Protein AF-0000000066309153 (afdb_homodimer)

GO terms:
  GO:0050152 omega-amidase activity (F, EXP)

Structure (mmCIF, N/CA/C/O backbone):
data_AF-0000000066309153-model_v1
#
loop_
_entity.id
_entity.type
_entity.pdbx_description
1 polymer 'Omega-amidase YafV'
#
loop_
_atom_site.group_PDB
_atom_site.id
_atom_site.type_symbol
_atom_site.label_atom_id
_atom_site.label_alt_id
_atom_site.label_comp_id
_atom_site.label_asym_id
_atom_site.label_entity_id
_atom_site.label_seq_id
_atom_site.pdbx_PDB_ins_code
_atom_site.Cartn_x
_atom_site.Cartn_y
_atom_site.Cartn_z
_atom_site.occupancy
_atom_site.B_iso_or_equiv
_atom_site.auth_seq_id
_atom_site.auth_comp_id
_atom_site.auth_asym_id
_atom_site.auth_atom_id
_atom_site.pdbx_PDB_model_num
ATOM 1 N N . MET A 1 1 ? -22.25 -18.094 -9.227 1 61.56 1 MET A N 1
ATOM 2 C CA . MET A 1 1 ? -22.031 -18.609 -7.875 1 61.56 1 MET A CA 1
ATOM 3 C C . MET A 1 1 ? -21.125 -17.656 -7.086 1 61.56 1 MET A C 1
ATOM 5 O O . MET A 1 1 ? -20.062 -17.25 -7.562 1 61.56 1 MET A O 1
ATOM 9 N N . SER A 1 2 ? -21.672 -17.016 -5.898 1 86.75 2 SER A N 1
ATOM 10 C CA . SER A 1 2 ? -21.172 -15.867 -5.152 1 86.75 2 SER A CA 1
ATOM 11 C C . SER A 1 2 ? -19.969 -16.25 -4.281 1 86.75 2 SER A C 1
ATOM 13 O O . SER A 1 2 ? -19.141 -15.398 -3.959 1 86.75 2 SER A O 1
ATOM 15 N N . THR A 1 3 ? -19.766 -17.578 -4.129 1 97.5 3 THR A N 1
ATOM 16 C CA . THR A 1 3 ? -18.688 -18.031 -3.252 1 97.5 3 THR A CA 1
ATOM 17 C C . THR A 1 3 ? -17.578 -18.688 -4.059 1 97.5 3 THR A C 1
ATOM 19 O O . THR A 1 3 ? -17.844 -19.469 -4.973 1 97.5 3 THR A O 1
ATOM 22 N N . LEU A 1 4 ? -16.328 -18.391 -3.852 1 98.69 4 LEU A N 1
ATOM 23 C CA . LEU A 1 4 ? -15.156 -18.969 -4.488 1 98.69 4 LEU A CA 1
ATOM 24 C C . LEU A 1 4 ? -14.297 -19.703 -3.467 1 98.69 4 LEU A C 1
ATOM 26 O O . LEU A 1 4 ? -13.828 -19.109 -2.496 1 98.69 4 LEU A O 1
ATOM 30 N N . LYS A 1 5 ? -14.125 -21.016 -3.629 1 98.81 5 LYS A N 1
ATOM 31 C CA . LYS A 1 5 ? -13.25 -21.797 -2.76 1 98.81 5 LYS A CA 1
ATOM 32 C C . LYS A 1 5 ? -11.812 -21.797 -3.279 1 98.81 5 LYS A C 1
ATOM 34 O O . LYS A 1 5 ? -11.523 -22.391 -4.316 1 98.81 5 LYS A O 1
ATOM 39 N N . LEU A 1 6 ? -10.93 -21.172 -2.537 1 98.88 6 LEU A N 1
ATOM 40 C CA . LEU A 1 6 ? -9.555 -20.906 -2.955 1 98.88 6 LEU A CA 1
ATOM 41 C C . LEU A 1 6 ? -8.57 -21.734 -2.123 1 98.88 6 LEU A C 1
ATOM 43 O O . LEU A 1 6 ? -8.703 -21.812 -0.898 1 98.88 6 LEU A O 1
ATOM 47 N N . THR A 1 7 ? -7.633 -22.312 -2.775 1 98.94 7 THR A N 1
ATOM 48 C CA . THR A 1 7 ? -6.547 -23.031 -2.115 1 98.94 7 THR A CA 1
ATOM 49 C C . THR A 1 7 ? -5.191 -22.5 -2.564 1 98.94 7 THR A C 1
ATOM 51 O O . THR A 1 7 ? -4.945 -22.344 -3.764 1 98.94 7 THR A O 1
ATOM 54 N N . LEU A 1 8 ? -4.375 -22.141 -1.64 1 98.94 8 LEU A N 1
ATOM 55 C CA . LEU A 1 8 ? -2.971 -21.844 -1.898 1 98.94 8 LEU A CA 1
ATOM 56 C C . LEU A 1 8 ? -2.074 -22.984 -1.43 1 98.94 8 LEU A C 1
ATOM 58 O O . LEU A 1 8 ? -2.299 -23.562 -0.361 1 98.94 8 LEU A O 1
ATOM 62 N N . LEU A 1 9 ? -1.086 -23.328 -2.203 1 98.88 9 LEU A N 1
ATOM 63 C CA . LEU A 1 9 ? -0.124 -24.359 -1.814 1 98.88 9 LEU A CA 1
ATOM 64 C C . LEU A 1 9 ? 1.226 -23.734 -1.473 1 98.88 9 LEU A C 1
ATOM 66 O O . LEU A 1 9 ? 2.064 -23.531 -2.355 1 98.88 9 LEU A O 1
ATOM 70 N N . GLN A 1 10 ? 1.401 -23.422 -0.188 1 98.88 10 GLN A N 1
ATOM 71 C CA . GLN A 1 10 ? 2.715 -23.047 0.317 1 98.88 10 GLN A CA 1
ATOM 72 C C . GLN A 1 10 ? 3.641 -24.25 0.417 1 98.88 10 GLN A C 1
ATOM 74 O O . GLN A 1 10 ? 3.521 -25.062 1.343 1 98.88 10 GLN A O 1
ATOM 79 N N . GLN A 1 11 ? 4.621 -24.344 -0.487 1 98.81 11 GLN A N 1
ATOM 80 C CA . GLN A 1 11 ? 5.391 -25.578 -0.592 1 98.81 11 GLN A CA 1
ATOM 81 C C . GLN A 1 11 ? 6.852 -25.281 -0.93 1 98.81 11 GLN A C 1
ATOM 83 O O . GLN A 1 11 ? 7.164 -24.25 -1.52 1 98.81 11 GLN A O 1
ATOM 88 N N . PRO A 1 12 ? 7.73 -26.234 -0.544 1 98.69 12 PRO A N 1
ATOM 89 C CA . PRO A 1 12 ? 9.109 -26.094 -1.027 1 98.69 12 PRO A CA 1
ATOM 90 C C . PRO A 1 12 ? 9.25 -26.438 -2.508 1 98.69 12 PRO A C 1
ATOM 92 O O . PRO A 1 12 ? 8.367 -27.078 -3.086 1 98.69 12 PRO A O 1
ATOM 95 N N . LEU A 1 13 ? 10.266 -26 -3.098 1 98.56 13 LEU A N 1
ATOM 96 C CA . LEU A 1 13 ? 10.578 -26.312 -4.488 1 98.56 13 LEU A CA 1
ATOM 97 C C . LEU A 1 13 ? 11.953 -26.953 -4.613 1 98.56 13 LEU A C 1
ATOM 99 O O . LEU A 1 13 ? 12.898 -26.547 -3.93 1 98.56 13 LEU A O 1
ATOM 103 N N . VAL A 1 14 ? 12.008 -27.938 -5.438 1 97.69 14 VAL A N 1
ATOM 104 C CA . VAL A 1 14 ? 13.289 -28.547 -5.75 1 97.69 14 VAL A CA 1
ATOM 105 C C . VAL A 1 14 ? 14.008 -27.719 -6.816 1 97.69 14 VAL A C 1
ATOM 107 O O . VAL A 1 14 ? 13.453 -27.469 -7.891 1 97.69 14 VAL A O 1
ATOM 110 N N . TRP A 1 15 ? 15.219 -27.375 -6.52 1 97.25 15 TRP A N 1
ATOM 111 C CA . TRP A 1 15 ? 16 -26.438 -7.312 1 97.25 15 TRP A CA 1
ATOM 112 C C . TRP A 1 15 ? 16.266 -26.984 -8.711 1 97.25 15 TRP A C 1
ATOM 114 O O . TRP A 1 15 ? 16.891 -28.031 -8.867 1 97.25 15 TRP A O 1
ATOM 124 N N . LEU A 1 16 ? 15.711 -26.359 -9.727 1 97.31 16 LEU A N 1
ATOM 125 C CA . LEU A 1 16 ? 15.938 -26.594 -11.148 1 97.31 16 LEU A CA 1
ATOM 126 C C . LEU A 1 16 ? 15.648 -28.047 -11.516 1 97.31 16 LEU A C 1
ATOM 128 O O . LEU A 1 16 ? 16.406 -28.672 -12.273 1 97.31 16 LEU A O 1
ATOM 132 N N . ASP A 1 17 ? 14.617 -28.547 -10.922 1 97 17 ASP A N 1
ATOM 133 C CA . ASP A 1 17 ? 14.18 -29.922 -11.203 1 97 17 ASP A CA 1
ATOM 134 C C . ASP A 1 17 ? 12.672 -29.984 -11.43 1 97 17 ASP A C 1
ATOM 136 O O . ASP A 1 17 ? 11.914 -30.281 -10.508 1 97 17 ASP A O 1
ATOM 140 N N . ALA A 1 18 ? 12.297 -29.797 -12.695 1 97.62 18 ALA A N 1
ATOM 141 C CA . ALA A 1 18 ? 10.891 -29.703 -13.062 1 97.62 18 ALA A CA 1
ATOM 142 C C . ALA A 1 18 ? 10.133 -30.984 -12.719 1 97.62 18 ALA A C 1
ATOM 144 O O . ALA A 1 18 ? 9.039 -30.938 -12.156 1 97.62 18 ALA A O 1
ATOM 145 N N . GLN A 1 19 ? 10.734 -32.062 -13.008 1 97.25 19 GLN A N 1
ATOM 146 C CA . GLN A 1 19 ? 10.055 -33.344 -12.805 1 97.25 19 GLN A CA 1
ATOM 147 C C . GLN A 1 19 ? 9.828 -33.625 -11.32 1 97.25 19 GLN A C 1
ATOM 149 O O . GLN A 1 19 ? 8.758 -34.094 -10.922 1 97.25 19 GLN A O 1
ATOM 154 N N . ALA A 1 20 ? 10.852 -33.312 -10.516 1 98.19 20 ALA A N 1
ATOM 155 C CA . ALA A 1 20 ? 10.703 -33.5 -9.07 1 98.19 20 ALA A CA 1
ATOM 156 C C . ALA A 1 20 ? 9.586 -32.594 -8.523 1 98.19 20 ALA A C 1
ATOM 158 O O . ALA A 1 20 ? 8.797 -33.031 -7.68 1 98.19 20 ALA A O 1
ATOM 159 N N . ASN A 1 21 ? 9.539 -31.391 -8.961 1 98.56 21 ASN A N 1
ATOM 160 C CA . ASN A 1 21 ? 8.5 -30.484 -8.5 1 98.56 21 ASN A CA 1
ATOM 161 C C . ASN A 1 21 ? 7.113 -30.938 -8.945 1 98.56 21 ASN A C 1
ATOM 163 O O . ASN A 1 21 ? 6.168 -30.922 -8.156 1 98.56 21 ASN A O 1
ATOM 167 N N . LEU A 1 22 ? 6.961 -31.344 -10.227 1 98.56 22 LEU A N 1
ATOM 168 C CA . LEU A 1 22 ? 5.664 -31.812 -10.711 1 98.56 22 LEU A CA 1
ATOM 169 C C . LEU A 1 22 ? 5.199 -33.031 -9.914 1 98.56 22 LEU A C 1
ATOM 171 O O . LEU A 1 22 ? 4.027 -33.125 -9.539 1 98.56 22 LEU A O 1
ATOM 175 N N . ARG A 1 23 ? 6.113 -33.938 -9.641 1 98.5 23 ARG A N 1
ATOM 176 C CA . ARG A 1 23 ? 5.766 -35.094 -8.852 1 98.5 23 ARG A CA 1
ATOM 177 C C . ARG A 1 23 ? 5.293 -34.688 -7.457 1 98.5 23 ARG A C 1
ATOM 179 O O . ARG A 1 23 ? 4.328 -35.281 -6.934 1 98.5 23 ARG A O 1
ATOM 186 N N . HIS A 1 24 ? 6.027 -33.781 -6.887 1 98.75 24 HIS A N 1
ATOM 187 C CA . HIS A 1 24 ? 5.648 -33.281 -5.566 1 98.75 24 HIS A CA 1
ATOM 188 C C . HIS A 1 24 ? 4.227 -32.75 -5.574 1 98.75 24 HIS A C 1
ATOM 190 O O . HIS A 1 24 ? 3.414 -33.094 -4.719 1 98.75 24 HIS A O 1
ATOM 196 N N . PHE A 1 25 ? 3.887 -31.891 -6.516 1 98.88 25 PHE A N 1
ATOM 197 C CA . PHE A 1 25 ? 2.561 -31.297 -6.57 1 98.88 25 PHE A CA 1
ATOM 198 C C . PHE A 1 25 ? 1.514 -32.312 -6.984 1 98.88 25 PHE A C 1
ATOM 200 O O . PHE A 1 25 ? 0.358 -32.25 -6.566 1 98.88 25 PHE A O 1
ATOM 207 N N . ASP A 1 26 ? 1.933 -33.375 -7.797 1 98.81 26 ASP A N 1
ATOM 208 C CA . ASP A 1 26 ? 1.022 -34.469 -8.086 1 98.81 26 ASP A CA 1
ATOM 209 C C . ASP A 1 26 ? 0.477 -35.094 -6.801 1 98.81 26 ASP A C 1
ATOM 211 O O . ASP A 1 26 ? -0.73 -35.312 -6.672 1 98.81 26 ASP A O 1
ATOM 215 N N . MET A 1 27 ? 1.374 -35.312 -5.965 1 98.44 27 MET A N 1
ATOM 216 C CA . MET A 1 27 ? 1.004 -35.969 -4.707 1 98.44 27 MET A CA 1
ATOM 217 C C . MET A 1 27 ? 0.043 -35.094 -3.908 1 98.44 27 MET A C 1
ATOM 219 O O . MET A 1 27 ? -0.923 -35.594 -3.33 1 98.44 27 MET A O 1
ATOM 223 N N . LEU A 1 28 ? 0.309 -33.844 -3.822 1 98.56 28 LEU A N 1
ATOM 224 C CA . LEU A 1 28 ? -0.521 -32.906 -3.055 1 98.56 28 LEU A CA 1
ATOM 225 C C . LEU A 1 28 ? -1.901 -32.781 -3.688 1 98.56 28 LEU A C 1
ATOM 227 O O . LEU A 1 28 ? -2.914 -32.75 -2.984 1 98.56 28 LEU A O 1
ATOM 231 N N . LEU A 1 29 ? -1.929 -32.656 -5.004 1 98.75 29 LEU A N 1
ATOM 232 C CA . LEU A 1 29 ? -3.156 -32.344 -5.73 1 98.75 29 LEU A CA 1
ATOM 233 C C . LEU A 1 29 ? -4.105 -33.531 -5.719 1 98.75 29 LEU A C 1
ATOM 235 O O . LEU A 1 29 ? -5.32 -33.375 -5.859 1 98.75 29 LEU A O 1
ATOM 239 N N . GLU A 1 30 ? -3.555 -34.688 -5.535 1 98.06 30 GLU A N 1
ATOM 240 C CA . GLU A 1 30 ? -4.355 -35.906 -5.52 1 98.06 30 GLU A CA 1
ATOM 241 C C . GLU A 1 30 ? -5.449 -35.844 -4.461 1 98.06 30 GLU A C 1
ATOM 243 O O . GLU A 1 30 ? -6.539 -36.406 -4.648 1 98.06 30 GLU A O 1
ATOM 248 N N . SER A 1 31 ? -5.188 -35.125 -3.422 1 96.88 31 SER A N 1
ATOM 249 C CA . SER A 1 31 ? -6.109 -35.125 -2.291 1 96.88 31 SER A CA 1
ATOM 250 C C . SER A 1 31 ? -7.004 -33.875 -2.303 1 96.88 31 SER A C 1
ATOM 252 O O . SER A 1 31 ? -7.902 -33.75 -1.471 1 96.88 31 SER A O 1
ATOM 254 N N . ILE A 1 32 ? -6.762 -32.969 -3.168 1 97.81 32 ILE A N 1
ATOM 255 C CA . ILE A 1 32 ? -7.523 -31.719 -3.178 1 97.81 32 ILE A CA 1
ATOM 256 C C . ILE A 1 32 ? -8.812 -31.906 -3.969 1 97.81 32 ILE A C 1
ATOM 258 O O . ILE A 1 32 ? -8.781 -32.344 -5.129 1 97.81 32 ILE A O 1
ATOM 262 N N . GLN A 1 33 ? -9.898 -31.672 -3.275 1 95.31 33 GLN A N 1
ATOM 263 C CA . GLN A 1 33 ? -11.219 -31.812 -3.895 1 95.31 33 GLN A CA 1
ATOM 264 C C . GLN A 1 33 ? -12.094 -30.609 -3.586 1 95.31 33 GLN A C 1
ATOM 266 O O . GLN A 1 33 ? -11.891 -29.922 -2.582 1 95.31 33 GLN A O 1
ATOM 271 N N . GLN A 1 34 ? -13 -30.344 -4.48 1 97.12 34 GLN A N 1
ATOM 272 C CA . GLN A 1 34 ? -14.062 -29.359 -4.273 1 97.12 34 GLN A CA 1
ATOM 273 C C . GLN A 1 34 ? -13.477 -27.969 -4.031 1 97.12 34 GLN A C 1
ATOM 275 O O . GLN A 1 34 ? -13.859 -27.281 -3.076 1 97.12 34 GLN A O 1
ATOM 280 N N . ARG A 1 35 ? -12.531 -27.594 -4.75 1 98.44 35 ARG A N 1
ATOM 281 C CA . ARG A 1 35 ? -11.969 -26.25 -4.773 1 98.44 35 ARG A CA 1
ATOM 282 C C . ARG A 1 35 ? -12.195 -25.578 -6.125 1 98.44 35 ARG A C 1
ATOM 284 O O . ARG A 1 35 ? -12.328 -26.266 -7.145 1 98.44 35 ARG A O 1
ATOM 291 N N . ASP A 1 36 ? -12.32 -24.281 -6.125 1 98.75 36 ASP A N 1
ATOM 292 C CA . ASP A 1 36 ? -12.57 -23.547 -7.367 1 98.75 36 ASP A CA 1
ATOM 293 C C . ASP A 1 36 ? -11.266 -23.047 -7.984 1 98.75 36 ASP A C 1
ATOM 295 O O . ASP A 1 36 ? -11.156 -22.938 -9.203 1 98.75 36 ASP A O 1
ATOM 299 N N . VAL A 1 37 ? -10.328 -22.656 -7.152 1 98.88 37 VAL A N 1
ATOM 300 C CA . VAL A 1 37 ? -9.039 -22.125 -7.586 1 98.88 37 VAL A CA 1
ATOM 301 C C . VAL A 1 37 ? -7.914 -22.75 -6.766 1 98.88 37 VAL A C 1
ATOM 303 O O . VAL A 1 37 ? -8.008 -22.844 -5.539 1 98.88 37 VAL A O 1
ATOM 306 N N . ILE A 1 38 ? -6.906 -23.234 -7.375 1 98.94 38 ILE A N 1
ATOM 307 C CA . ILE A 1 38 ? -5.715 -23.781 -6.738 1 98.94 38 ILE A CA 1
ATOM 308 C C . ILE A 1 38 ? -4.477 -23.047 -7.254 1 98.94 38 ILE A C 1
ATOM 310 O O . ILE A 1 38 ? -4.238 -23 -8.461 1 98.94 38 ILE A O 1
ATOM 314 N N . VAL A 1 39 ? -3.711 -22.516 -6.367 1 98.94 39 VAL A N 1
ATOM 315 C CA . VAL A 1 39 ? -2.6 -21.656 -6.742 1 98.94 39 VAL A CA 1
ATOM 316 C C . VAL A 1 39 ? -1.284 -22.266 -6.27 1 98.94 39 VAL A C 1
ATOM 318 O O . VAL A 1 39 ? -1.159 -22.656 -5.109 1 98.94 39 VAL A O 1
ATOM 321 N N . LEU A 1 40 ? -0.349 -22.391 -7.133 1 98.94 40 LEU A N 1
ATOM 322 C CA . LEU A 1 40 ? 1.017 -22.828 -6.867 1 98.94 40 LEU A CA 1
ATOM 323 C C . LEU A 1 40 ? 1.967 -21.641 -6.793 1 98.94 40 LEU A C 1
ATOM 325 O O . LEU A 1 40 ? 1.652 -20.562 -7.289 1 98.94 40 LEU A O 1
ATOM 329 N N . PRO A 1 41 ? 3.148 -21.797 -6.211 1 98.88 41 PRO A N 1
ATOM 330 C CA . PRO A 1 41 ? 4.078 -20.688 -6.039 1 98.88 41 PRO A CA 1
ATOM 331 C C . PRO A 1 41 ? 4.684 -20.219 -7.359 1 98.88 41 PRO A C 1
ATOM 333 O O . PRO A 1 41 ? 4.391 -20.781 -8.414 1 98.88 41 PRO A O 1
ATOM 336 N N . GLU A 1 42 ? 5.426 -19.125 -7.266 1 98.94 42 GLU A N 1
ATOM 337 C CA . GLU A 1 42 ? 6.227 -18.625 -8.375 1 98.94 42 GLU A CA 1
ATOM 338 C C . GLU A 1 42 ? 7.27 -19.641 -8.812 1 98.94 42 GLU A C 1
ATOM 340 O O . GLU A 1 42 ? 7.957 -20.234 -7.98 1 98.94 42 GLU A O 1
ATOM 345 N N . MET A 1 43 ? 7.41 -19.75 -10.195 1 98.69 43 MET A N 1
ATOM 346 C CA . MET A 1 43 ? 8.406 -20.656 -10.773 1 98.69 43 MET A CA 1
ATOM 347 C C . MET A 1 43 ? 8.359 -22.016 -10.102 1 98.69 43 MET A C 1
ATOM 349 O O . MET A 1 43 ? 9.383 -22.547 -9.672 1 98.69 43 MET A O 1
ATOM 353 N N . PHE A 1 44 ? 7.188 -22.562 -10.094 1 98.75 44 PHE A N 1
ATOM 354 C CA . PHE A 1 44 ? 6.918 -23.734 -9.266 1 98.75 44 PHE A CA 1
ATOM 355 C C . PHE A 1 44 ? 7.59 -24.984 -9.844 1 98.75 44 PHE A C 1
ATOM 357 O O . PHE A 1 44 ? 7.688 -26 -9.172 1 98.75 44 PHE A O 1
ATOM 364 N N . THR A 1 45 ? 8.148 -24.891 -11.047 1 98.5 45 THR A N 1
ATOM 365 C CA . THR A 1 45 ? 8.812 -26.047 -11.633 1 98.5 45 THR A CA 1
ATOM 366 C C . THR A 1 45 ? 10.312 -26 -11.367 1 98.5 45 THR A C 1
ATOM 368 O O . THR A 1 45 ? 11.016 -27 -11.57 1 98.5 45 THR A O 1
ATOM 371 N N . THR 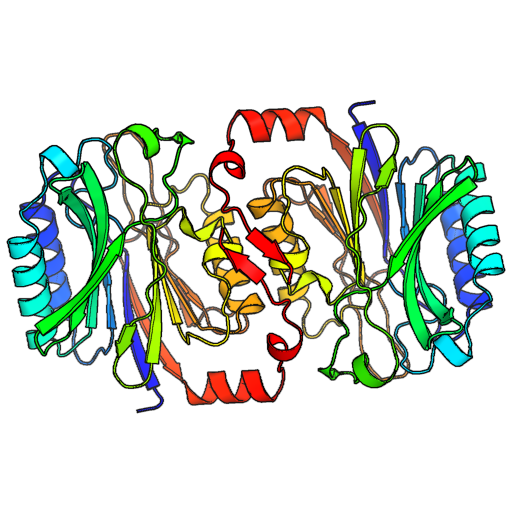A 1 46 ? 10.844 -24.875 -10.914 1 97.94 46 THR A N 1
ATOM 372 C CA . THR A 1 46 ? 12.305 -24.781 -10.883 1 97.94 46 THR A CA 1
ATOM 373 C C . THR A 1 46 ? 12.773 -24.094 -9.602 1 97.94 46 THR A C 1
ATOM 375 O O . THR A 1 46 ? 13.922 -24.266 -9.188 1 97.94 46 THR A O 1
ATOM 378 N N . GLY A 1 47 ? 11.969 -23.297 -8.984 1 97.5 47 GLY A N 1
ATOM 379 C CA . GLY A 1 47 ? 12.477 -22.297 -8.07 1 97.5 47 GLY A CA 1
ATOM 380 C C . GLY A 1 47 ? 12.977 -21.047 -8.781 1 97.5 47 GLY A C 1
ATOM 381 O O . GLY A 1 47 ? 13.094 -21.031 -10.008 1 97.5 47 GLY A O 1
ATOM 382 N N . PHE A 1 48 ? 13.242 -20 -8.078 1 97.75 48 PHE A N 1
ATOM 383 C CA . PHE A 1 48 ? 13.648 -18.703 -8.625 1 97.75 48 PHE A CA 1
ATOM 384 C C . PHE A 1 48 ? 15.133 -18.703 -8.953 1 97.75 48 PHE A C 1
ATOM 386 O O . PHE A 1 48 ? 15.969 -18.469 -8.07 1 97.75 48 PHE A O 1
ATOM 393 N N . ALA A 1 49 ? 15.398 -18.891 -10.211 1 96.31 49 ALA A N 1
ATOM 394 C CA . ALA A 1 49 ? 16.781 -18.953 -10.695 1 96.31 49 ALA A CA 1
ATOM 395 C C . ALA A 1 49 ? 16.953 -18.141 -11.977 1 96.31 49 ALA A C 1
ATOM 397 O O . ALA A 1 49 ? 16.047 -18.125 -12.828 1 96.31 49 ALA A O 1
ATOM 398 N N . MET A 1 50 ? 18.109 -17.547 -12.141 1 95.69 50 MET A N 1
ATOM 399 C CA . MET A 1 50 ? 18.391 -16.75 -13.328 1 95.69 50 MET A CA 1
ATOM 400 C C . MET A 1 50 ? 18.578 -17.641 -14.555 1 95.69 50 MET A C 1
ATOM 402 O O . MET A 1 50 ? 18.312 -17.203 -15.68 1 95.69 50 MET A O 1
ATOM 406 N N . ASN A 1 51 ? 18.906 -18.844 -14.297 1 94.94 51 ASN A N 1
ATOM 407 C CA . ASN A 1 51 ? 19.125 -19.75 -15.414 1 94.94 51 ASN A CA 1
ATOM 408 C C . ASN A 1 51 ? 17.984 -20.766 -15.539 1 94.94 51 ASN A C 1
ATOM 410 O O . ASN A 1 51 ? 18.156 -21.812 -16.156 1 94.94 51 ASN A O 1
ATOM 414 N N . ALA A 1 52 ? 16.891 -20.531 -14.922 1 94.56 52 ALA A N 1
ATOM 415 C CA . ALA A 1 52 ? 15.781 -21.484 -14.891 1 94.56 52 ALA A CA 1
ATOM 416 C C . ALA A 1 52 ? 15.234 -21.75 -16.297 1 94.56 52 ALA A C 1
ATOM 418 O O . ALA A 1 52 ? 14.812 -22.875 -16.609 1 94.56 52 ALA A O 1
ATOM 419 N N . ALA A 1 53 ? 15.266 -20.734 -17.094 1 93.44 53 ALA A N 1
ATOM 420 C CA . ALA A 1 53 ? 14.703 -20.859 -18.438 1 93.44 53 ALA A CA 1
ATOM 421 C C . ALA A 1 53 ? 15.508 -21.844 -19.281 1 93.44 53 ALA A C 1
ATOM 423 O O . ALA A 1 53 ? 14.969 -22.5 -20.172 1 93.44 53 ALA A O 1
ATOM 424 N N . GLU A 1 54 ? 16.766 -21.938 -18.969 1 90.81 54 GLU A N 1
ATOM 425 C CA . GLU A 1 54 ? 17.641 -22.875 -19.688 1 90.81 54 GLU A CA 1
ATOM 426 C C . GLU A 1 54 ? 17.266 -24.328 -19.375 1 90.81 54 GLU A C 1
ATOM 428 O O . GLU A 1 54 ? 17.562 -25.234 -20.156 1 90.81 54 GLU A O 1
ATOM 433 N N . ASN A 1 55 ? 16.656 -24.547 -18.281 1 85.25 55 ASN A N 1
ATOM 434 C CA . ASN A 1 55 ? 16.266 -25.875 -17.844 1 85.25 55 ASN A CA 1
ATOM 435 C C . ASN A 1 55 ? 14.758 -26.047 -17.797 1 85.25 55 ASN A C 1
ATOM 437 O O . ASN A 1 55 ? 14.242 -26.938 -17.141 1 85.25 55 ASN A O 1
ATOM 441 N N . ALA A 1 56 ? 14.133 -25.172 -18.453 1 91 56 ALA A N 1
ATOM 442 C CA . ALA A 1 56 ? 12.672 -25.125 -18.344 1 91 56 ALA A CA 1
ATOM 443 C C . ALA A 1 56 ? 12.023 -26.219 -19.188 1 91 56 ALA A C 1
ATOM 445 O O . ALA A 1 56 ? 12.531 -26.594 -20.234 1 91 56 ALA A O 1
ATOM 446 N N . LEU A 1 57 ? 10.93 -26.75 -18.703 1 95.06 57 LEU A N 1
ATOM 447 C CA . LEU A 1 57 ? 10.062 -27.578 -19.531 1 95.06 57 LEU A CA 1
ATOM 448 C C . LEU A 1 57 ? 9.422 -26.766 -20.641 1 95.06 57 LEU A C 1
ATOM 450 O O . LEU A 1 57 ? 9.164 -25.562 -20.469 1 95.06 57 LEU A O 1
ATOM 454 N N . PRO A 1 58 ? 9.141 -27.469 -21.797 1 95.94 58 PRO A N 1
ATOM 455 C CA . PRO A 1 58 ? 8.32 -26.781 -22.797 1 95.94 58 PRO A CA 1
ATOM 456 C C . PRO A 1 58 ? 6.969 -26.328 -22.234 1 95.94 58 PRO A C 1
ATOM 458 O O . PRO A 1 58 ? 6.359 -27.047 -21.438 1 95.94 58 PRO A O 1
ATOM 461 N N . GLU A 1 59 ? 6.574 -25.156 -22.641 1 97.69 59 GLU A N 1
ATOM 462 C CA . GLU A 1 59 ? 5.309 -24.625 -22.156 1 97.69 59 GLU A CA 1
ATOM 463 C C . GLU A 1 59 ? 4.18 -25.625 -22.312 1 97.69 59 GLU A C 1
ATOM 465 O O . GLU A 1 59 ? 3.334 -25.781 -21.438 1 97.69 59 GLU A O 1
ATOM 470 N N . THR A 1 60 ? 4.207 -26.297 -23.438 1 97.62 60 THR A N 1
ATOM 471 C CA . THR A 1 60 ? 3.146 -27.25 -23.75 1 97.62 60 THR A CA 1
ATOM 472 C C . THR A 1 60 ? 3.092 -28.359 -22.703 1 97.62 60 THR A C 1
ATOM 474 O O . THR A 1 60 ? 2.01 -28.844 -22.344 1 97.62 60 THR A O 1
ATOM 477 N N . GLU A 1 61 ? 4.176 -28.75 -22.203 1 98 61 GLU A N 1
ATOM 478 C CA . GLU A 1 61 ? 4.219 -29.797 -21.188 1 98 61 GLU A CA 1
ATOM 479 C C . GLU A 1 61 ? 3.658 -29.297 -19.859 1 98 61 GLU A C 1
ATOM 481 O O . GLU A 1 61 ? 2.928 -30.016 -19.172 1 98 61 GLU A O 1
ATOM 486 N N . VAL A 1 62 ? 4.02 -28.125 -19.5 1 98.38 62 VAL A N 1
ATOM 487 C CA . VAL A 1 62 ? 3.504 -27.531 -18.266 1 98.38 62 VAL A CA 1
ATOM 488 C C . VAL A 1 62 ? 1.988 -27.375 -18.375 1 98.38 62 VAL A C 1
ATOM 490 O O . VAL A 1 62 ? 1.259 -27.703 -17.438 1 98.38 62 VAL A O 1
ATOM 493 N N . ILE A 1 63 ? 1.529 -26.844 -19.531 1 98.62 63 ILE A N 1
ATOM 494 C CA . ILE A 1 63 ? 0.103 -26.641 -19.734 1 98.62 63 ILE A CA 1
ATOM 495 C C . ILE A 1 63 ? -0.636 -27.969 -19.688 1 98.62 63 ILE A C 1
ATOM 497 O O . ILE A 1 63 ? -1.715 -28.062 -19.094 1 98.62 63 ILE A O 1
ATOM 501 N N . ASP A 1 64 ? -0.056 -28.969 -20.297 1 98.62 64 ASP A N 1
ATOM 502 C CA . ASP A 1 64 ? -0.674 -30.297 -20.25 1 98.62 64 ASP A CA 1
ATOM 503 C C . ASP A 1 64 ? -0.819 -30.781 -18.812 1 98.62 64 ASP A C 1
ATOM 505 O O . ASP A 1 64 ? -1.854 -31.344 -18.438 1 98.62 64 ASP A O 1
ATOM 509 N N . TRP A 1 65 ? 0.206 -30.625 -18.047 1 98.75 65 TRP A N 1
ATOM 510 C CA . TRP A 1 65 ? 0.172 -31.016 -16.641 1 98.75 65 TRP A CA 1
ATOM 511 C C . TRP A 1 65 ? -0.895 -30.234 -15.883 1 98.75 65 TRP A C 1
ATOM 513 O O . TRP A 1 65 ? -1.716 -30.828 -15.172 1 98.75 65 TRP A O 1
ATOM 523 N N . LEU A 1 66 ? -0.938 -28.938 -16.016 1 98.88 66 LEU A N 1
ATOM 524 C CA . LEU A 1 66 ? -1.943 -28.094 -15.367 1 98.88 66 LEU A CA 1
ATOM 525 C C . LEU A 1 66 ? -3.348 -28.484 -15.812 1 98.88 66 LEU A C 1
ATOM 527 O O . LEU A 1 66 ? -4.273 -28.531 -15 1 98.88 66 LEU A O 1
ATOM 531 N N . ARG A 1 67 ? -3.477 -28.688 -17.109 1 98.62 67 ARG A N 1
ATOM 532 C CA . ARG A 1 67 ? -4.777 -29.078 -17.656 1 98.62 67 ARG A CA 1
ATOM 533 C C . ARG A 1 67 ? -5.266 -30.375 -17.047 1 98.62 67 ARG A C 1
ATOM 535 O O . ARG A 1 67 ? -6.445 -30.516 -16.703 1 98.62 67 ARG A O 1
ATOM 542 N N . HIS A 1 68 ? -4.363 -31.328 -16.984 1 98.69 68 HIS A N 1
ATOM 543 C CA . HIS A 1 68 ? -4.703 -32.594 -16.359 1 98.69 68 HIS A CA 1
ATOM 544 C C . HIS A 1 68 ? -5.324 -32.375 -14.984 1 98.69 68 HIS A C 1
ATOM 546 O O . HIS A 1 68 ? -6.41 -32.906 -14.703 1 98.69 68 HIS A O 1
ATOM 552 N N . TRP A 1 69 ? -4.707 -31.625 -14.164 1 98.75 69 TRP A N 1
ATOM 553 C CA . TRP A 1 69 ? -5.168 -31.422 -12.789 1 98.75 69 TRP A CA 1
ATOM 554 C C . TRP A 1 69 ? -6.375 -30.5 -12.75 1 98.75 69 TRP A C 1
ATOM 556 O O . TRP A 1 69 ? -7.262 -30.656 -11.906 1 98.75 69 TRP A O 1
ATOM 566 N N . SER A 1 70 ? -6.375 -29.484 -13.656 1 98.81 70 SER A N 1
ATOM 567 C CA . SER A 1 70 ? -7.535 -28.609 -13.734 1 98.81 70 SER A CA 1
ATOM 568 C C . SER A 1 70 ? -8.812 -29.391 -14 1 98.81 70 SER A C 1
ATOM 570 O O . SER A 1 70 ? -9.836 -29.172 -13.344 1 98.81 70 SER A O 1
ATOM 572 N N . VAL A 1 71 ? -8.742 -30.328 -14.914 1 98.56 71 VAL A N 1
ATOM 573 C CA . VAL A 1 71 ? -9.891 -31.156 -15.266 1 98.56 71 VAL A CA 1
ATOM 574 C C . VAL A 1 71 ? -10.25 -32.062 -14.102 1 98.56 71 VAL A C 1
ATOM 576 O O . VAL A 1 71 ? -11.414 -32.156 -13.695 1 98.56 71 VAL A O 1
ATOM 579 N N . ARG A 1 72 ? -9.273 -32.719 -13.57 1 98.31 72 ARG A N 1
ATOM 580 C CA . ARG A 1 72 ? -9.5 -33.688 -12.508 1 98.31 72 ARG A CA 1
ATOM 581 C C . ARG A 1 72 ? -10.117 -33.031 -11.281 1 98.31 72 ARG A C 1
ATOM 583 O O . ARG A 1 72 ? -10.977 -33.594 -10.617 1 98.31 72 ARG A O 1
ATOM 590 N N . THR A 1 73 ? -9.688 -31.828 -10.914 1 98.56 73 THR A N 1
ATOM 591 C CA . THR A 1 73 ? -10.156 -31.141 -9.711 1 98.56 73 THR A CA 1
ATOM 592 C C . THR A 1 73 ? -11.328 -30.219 -10.031 1 98.56 73 THR A C 1
ATOM 594 O O . THR A 1 73 ? -11.961 -29.688 -9.117 1 98.56 73 THR A O 1
ATOM 597 N N . ASP A 1 74 ? -11.555 -30.031 -11.328 1 98.38 74 ASP A N 1
ATOM 598 C CA . ASP A 1 74 ? -12.547 -29.062 -11.789 1 98.38 74 ASP A CA 1
ATOM 599 C C . ASP A 1 74 ? -12.289 -27.688 -11.188 1 98.38 74 ASP A C 1
ATOM 601 O O . ASP A 1 74 ? -13.18 -27.094 -10.586 1 98.38 74 ASP A O 1
ATOM 605 N N . ALA A 1 75 ? -11.109 -27.219 -11.281 1 98.81 75 ALA A N 1
ATOM 606 C CA . ALA A 1 75 ? -10.664 -25.953 -10.695 1 98.81 75 ALA A CA 1
ATOM 607 C C . ALA A 1 75 ? -9.789 -25.172 -11.68 1 98.81 75 ALA A C 1
ATOM 609 O O . ALA A 1 75 ? -9.18 -25.766 -12.578 1 98.81 75 ALA A O 1
ATOM 610 N N . LEU A 1 76 ? -9.852 -23.844 -11.594 1 98.88 76 LEU A N 1
ATOM 611 C CA . LEU A 1 76 ? -8.781 -23.031 -12.164 1 98.88 76 LEU A CA 1
ATOM 612 C C . LEU A 1 76 ? -7.465 -23.281 -11.438 1 98.88 76 LEU A C 1
ATOM 614 O O . LEU A 1 76 ? -7.398 -23.172 -10.211 1 98.88 76 LEU A O 1
ATOM 618 N N . ILE A 1 77 ? -6.438 -23.719 -12.102 1 98.88 77 ILE A N 1
ATOM 619 C CA . ILE A 1 77 ? -5.176 -24.031 -11.438 1 98.88 77 ILE A CA 1
ATOM 620 C C . ILE A 1 77 ? -4.035 -23.266 -12.109 1 98.88 77 ILE A C 1
ATOM 622 O O . ILE A 1 77 ? -4.008 -23.141 -13.336 1 98.88 77 ILE A O 1
ATOM 626 N N . GLY A 1 78 ? -3.148 -22.75 -11.219 1 98.44 78 GLY A N 1
ATOM 627 C CA . GLY A 1 78 ? -2.023 -22.109 -11.875 1 98.44 78 GLY A CA 1
ATOM 628 C C . GLY A 1 78 ? -0.915 -21.719 -10.922 1 98.44 78 GLY A C 1
ATOM 629 O O . GLY A 1 78 ? -1.046 -21.891 -9.703 1 98.44 78 GLY A O 1
ATOM 630 N N . GLY A 1 79 ? 0.168 -21.297 -11.32 1 98.75 79 GLY A N 1
ATOM 631 C CA . GLY A 1 79 ? 1.422 -20.75 -10.836 1 98.75 79 GLY A CA 1
ATOM 632 C C . GLY A 1 79 ? 2.326 -20.25 -11.945 1 98.75 79 GLY A C 1
ATOM 633 O O . GLY A 1 79 ? 2 -20.391 -13.125 1 98.75 79 GLY A O 1
ATOM 634 N N . SER A 1 80 ? 3.371 -19.562 -11.523 1 98.88 80 SER A N 1
ATOM 635 C CA . SER A 1 80 ? 4.219 -19.094 -12.617 1 98.88 80 SER A CA 1
ATOM 636 C C . SER A 1 80 ? 5.348 -20.078 -12.898 1 98.88 80 SER A C 1
ATOM 638 O O . SER A 1 80 ? 5.645 -20.953 -12.07 1 98.88 80 SER A O 1
ATOM 640 N N . VAL A 1 81 ? 5.934 -20 -14.133 1 98.75 81 VAL A N 1
ATOM 641 C CA . VAL A 1 81 ? 7.035 -20.859 -14.578 1 98.75 81 VAL A CA 1
ATOM 642 C C . VAL A 1 81 ? 8.031 -20.031 -15.391 1 98.75 81 VAL A C 1
ATOM 644 O O . VAL A 1 81 ? 7.648 -19.047 -16.047 1 98.75 81 VAL A O 1
ATOM 647 N N . ALA A 1 82 ? 9.258 -20.422 -15.289 1 98.31 82 ALA A N 1
ATOM 648 C CA . ALA A 1 82 ? 10.242 -19.906 -16.25 1 98.31 82 ALA A CA 1
ATOM 649 C C . ALA A 1 82 ? 10.094 -20.594 -17.594 1 98.31 82 ALA A C 1
ATOM 651 O O . ALA A 1 82 ? 9.977 -21.828 -17.672 1 98.31 82 ALA A O 1
ATOM 652 N N . LEU A 1 83 ? 10.055 -19.781 -18.578 1 97.94 83 LEU A N 1
ATOM 653 C CA . LEU A 1 83 ? 9.953 -20.312 -19.922 1 97.94 83 LEU A CA 1
ATOM 654 C C . LEU A 1 83 ? 10.977 -19.656 -20.844 1 97.94 83 LEU A C 1
ATOM 656 O O . LEU A 1 83 ? 11.297 -18.484 -20.688 1 97.94 83 LEU A O 1
ATOM 660 N N . ASN A 1 84 ? 11.398 -20.484 -21.797 1 95.5 84 ASN A N 1
ATOM 661 C CA . ASN A 1 84 ? 12.164 -19.938 -22.906 1 95.5 84 ASN A CA 1
ATOM 662 C C . ASN A 1 84 ? 11.281 -19.656 -24.125 1 95.5 84 ASN A C 1
ATOM 664 O O . ASN A 1 84 ? 10.68 -20.578 -24.672 1 95.5 84 ASN A O 1
ATOM 668 N N . THR A 1 85 ? 11.164 -18.344 -24.453 1 94.75 85 THR A N 1
ATOM 669 C CA . THR A 1 85 ? 10.391 -17.969 -25.641 1 94.75 85 THR A CA 1
ATOM 670 C C . THR A 1 85 ? 11.312 -17.516 -26.766 1 94.75 85 THR A C 1
ATOM 672 O O . THR A 1 85 ? 12.508 -17.297 -26.547 1 94.75 85 THR A O 1
ATOM 675 N N . PRO A 1 86 ? 10.773 -17.391 -27.938 1 93.75 86 PRO A N 1
ATOM 676 C CA . PRO A 1 86 ? 11.609 -16.906 -29.047 1 93.75 86 PRO A CA 1
ATOM 677 C C . PRO A 1 86 ? 12.195 -15.531 -28.766 1 93.75 86 PRO A C 1
ATOM 679 O O . PRO A 1 86 ? 13.289 -15.219 -29.25 1 93.75 86 PRO A O 1
ATOM 682 N N . ASP A 1 87 ? 11.562 -14.727 -28.016 1 95.94 87 ASP A N 1
ATOM 683 C CA . ASP A 1 87 ? 12.016 -13.359 -27.766 1 95.94 87 ASP A CA 1
ATOM 684 C C . ASP A 1 87 ? 12.945 -13.312 -26.547 1 95.94 87 ASP A C 1
ATOM 686 O O . ASP A 1 87 ? 13.609 -12.297 -26.312 1 95.94 87 ASP A O 1
ATOM 690 N N . GLY A 1 88 ? 12.922 -14.367 -25.75 1 96.31 88 GLY A N 1
ATOM 691 C CA . GLY A 1 88 ? 13.688 -14.406 -24.516 1 96.31 88 GLY A CA 1
ATOM 692 C C . GLY A 1 88 ? 12.969 -15.141 -23.406 1 96.31 88 GLY A C 1
ATOM 693 O O . GLY A 1 88 ? 11.836 -15.602 -23.578 1 96.31 88 GLY A O 1
ATOM 694 N N . ALA A 1 89 ? 13.648 -15.219 -22.297 1 98.38 89 ALA A N 1
ATOM 695 C CA . ALA A 1 89 ? 13.086 -15.914 -21.141 1 98.38 89 ALA A CA 1
ATOM 696 C C . ALA A 1 89 ? 12.023 -15.062 -20.453 1 98.38 89 ALA A C 1
ATOM 698 O O . ALA A 1 89 ? 12.164 -13.844 -20.344 1 98.38 89 ALA A O 1
ATOM 699 N N . VAL A 1 90 ? 10.984 -15.688 -20 1 98.69 90 VAL A N 1
ATOM 700 C CA . VAL A 1 90 ? 9.953 -14.977 -19.25 1 98.69 90 VAL A CA 1
ATOM 701 C C . VAL A 1 90 ? 9.586 -15.773 -18 1 98.69 90 VAL A C 1
ATOM 703 O O . VAL A 1 90 ? 9.828 -16.984 -17.922 1 98.69 90 VAL A O 1
ATOM 706 N N . ASN A 1 91 ? 9.203 -15.094 -16.969 1 98.81 91 ASN A N 1
ATOM 707 C CA . ASN A 1 91 ? 8.461 -15.641 -15.836 1 98.81 91 ASN A CA 1
ATOM 708 C C . ASN A 1 91 ? 6.953 -15.516 -16.031 1 98.81 91 ASN A C 1
ATOM 710 O O . ASN A 1 91 ? 6.383 -14.445 -15.812 1 98.81 91 ASN A O 1
ATOM 714 N N . ARG A 1 92 ? 6.344 -16.641 -16.453 1 98.81 92 ARG A N 1
ATOM 715 C CA . ARG A 1 92 ? 4.973 -16.578 -16.953 1 98.81 92 ARG A CA 1
ATOM 716 C C . ARG A 1 92 ? 4.012 -17.25 -15.969 1 98.81 92 ARG A C 1
ATOM 718 O O . ARG A 1 92 ? 4.164 -18.422 -15.648 1 98.81 92 ARG A O 1
ATOM 725 N N . PHE A 1 93 ? 3.066 -16.453 -15.453 1 98.94 93 PHE A N 1
ATOM 726 C CA . PHE A 1 93 ? 1.955 -16.984 -14.672 1 98.94 93 PHE A CA 1
ATOM 727 C C . PHE A 1 93 ? 0.919 -17.641 -15.586 1 98.94 93 PHE A C 1
ATOM 729 O O . PHE A 1 93 ? 0.257 -16.953 -16.375 1 98.94 93 PHE A O 1
ATOM 736 N N . LEU A 1 94 ? 0.775 -18.953 -15.492 1 98.88 94 LEU A N 1
ATOM 737 C CA . LEU A 1 94 ? -0.217 -19.719 -16.25 1 98.88 94 LEU A CA 1
ATOM 738 C C . LEU A 1 94 ? -1.421 -20.047 -15.375 1 98.88 94 LEU A C 1
ATOM 740 O O . LEU A 1 94 ? -1.261 -20.531 -14.242 1 98.88 94 LEU A O 1
ATOM 744 N N . LEU A 1 95 ? -2.586 -19.734 -15.805 1 98.88 95 LEU A N 1
ATOM 745 C CA . LEU A 1 95 ? -3.852 -20.188 -15.227 1 98.88 95 LEU A CA 1
ATOM 746 C C . LEU A 1 95 ? -4.648 -21 -16.234 1 98.88 95 LEU A C 1
ATOM 748 O O . LEU A 1 95 ? -4.961 -20.516 -17.328 1 98.88 95 LEU A O 1
ATOM 752 N N . VAL A 1 96 ? -4.957 -22.219 -15.875 1 98.88 96 VAL A N 1
ATOM 753 C CA . VAL A 1 96 ? -5.598 -23.141 -16.797 1 98.88 96 VAL A CA 1
ATOM 754 C C . VAL A 1 96 ? -6.965 -23.547 -16.266 1 98.88 96 VAL A C 1
ATOM 756 O O . VAL A 1 96 ? -7.086 -23.953 -15.102 1 98.88 96 VAL A O 1
ATOM 759 N N . GLN A 1 97 ? -7.965 -23.453 -17.062 1 98.62 97 GLN A N 1
ATOM 760 C CA . GLN A 1 97 ? -9.328 -23.844 -16.734 1 98.62 97 GLN A CA 1
ATOM 761 C C . GLN A 1 97 ? -9.617 -25.266 -17.188 1 98.62 97 GLN A C 1
ATOM 763 O O . GLN A 1 97 ? -8.961 -25.781 -18.109 1 98.62 97 GLN A O 1
ATOM 768 N N . PRO A 1 98 ? -10.617 -25.875 -16.625 1 98.19 98 PRO A N 1
ATOM 769 C CA . PRO A 1 98 ? -10.953 -27.25 -17 1 98.19 98 PRO A CA 1
ATOM 770 C C . PRO A 1 98 ? -11.352 -27.391 -18.469 1 98.19 98 PRO A C 1
ATOM 772 O O . PRO A 1 98 ? -11.164 -28.453 -19.062 1 98.19 98 PRO A O 1
ATOM 775 N N . ASP A 1 99 ? -11.805 -26.328 -19.094 1 97.56 99 ASP A N 1
ATOM 776 C CA . ASP A 1 99 ? -12.258 -26.422 -20.484 1 97.56 99 ASP A CA 1
ATOM 777 C C . ASP A 1 99 ? -11.102 -26.219 -21.453 1 97.56 99 ASP A C 1
ATOM 779 O O . ASP A 1 99 ? -11.297 -26.219 -22.672 1 97.56 99 ASP A O 1
ATOM 783 N N . GLY A 1 100 ? -9.938 -26 -20.891 1 95.62 100 GLY A N 1
ATOM 784 C CA . GLY A 1 100 ? -8.758 -25.875 -21.734 1 95.62 100 GLY A CA 1
ATOM 785 C C . GLY A 1 100 ? -8.336 -24.438 -21.984 1 95.62 100 GLY A C 1
ATOM 786 O O . GLY A 1 100 ? -7.281 -24.188 -22.562 1 95.62 100 GLY A O 1
ATOM 787 N N . THR A 1 101 ? -9.164 -23.484 -21.531 1 97.81 101 THR A N 1
ATOM 788 C CA . THR A 1 101 ? -8.781 -22.078 -21.641 1 97.81 101 THR A CA 1
ATOM 789 C C . THR A 1 101 ? -7.508 -21.797 -20.844 1 97.81 101 THR A C 1
ATOM 791 O O . THR A 1 101 ? -7.367 -22.266 -19.703 1 97.81 101 THR A O 1
ATOM 794 N N . ILE A 1 102 ? -6.586 -21.062 -21.438 1 98.25 102 ILE A N 1
ATOM 795 C CA . ILE A 1 102 ? -5.301 -20.75 -20.812 1 98.25 102 ILE A CA 1
ATOM 796 C C . ILE A 1 102 ? -5.094 -19.25 -20.766 1 98.25 102 ILE A C 1
ATOM 798 O O . ILE A 1 102 ? -5.223 -18.562 -21.781 1 98.25 102 ILE A O 1
ATOM 802 N N . LEU A 1 103 ? -4.863 -18.688 -19.609 1 97.88 103 LEU A N 1
ATOM 803 C CA . LEU A 1 103 ? -4.402 -17.297 -19.469 1 97.88 103 LEU A CA 1
ATOM 804 C C . LEU A 1 103 ? -2.904 -17.25 -19.203 1 97.88 103 LEU A C 1
ATOM 806 O O . LEU A 1 103 ? -2.385 -18.062 -18.422 1 97.88 103 LEU A O 1
ATOM 810 N N . ARG A 1 104 ? -2.285 -16.328 -19.828 1 98.38 104 ARG A N 1
ATOM 811 C CA . ARG A 1 104 ? -0.854 -16.094 -19.688 1 98.38 104 ARG A CA 1
ATOM 812 C C . ARG A 1 104 ? -0.583 -14.672 -19.219 1 98.38 104 ARG A C 1
ATOM 814 O O . ARG A 1 104 ? -1.081 -13.703 -19.812 1 98.38 104 ARG A O 1
ATOM 821 N N . TYR A 1 105 ? 0.129 -14.555 -18.156 1 98.75 105 TYR A N 1
ATOM 822 C CA . TYR A 1 105 ? 0.632 -13.273 -17.672 1 98.75 105 TYR A CA 1
ATOM 823 C C . TYR A 1 105 ? 2.133 -13.344 -17.422 1 98.75 105 TYR A C 1
ATOM 825 O O . TYR A 1 105 ? 2.6 -14.141 -16.594 1 98.75 105 TYR A O 1
ATOM 833 N N . ASP A 1 106 ? 2.865 -12.492 -18.125 1 98.81 106 ASP A N 1
ATOM 834 C CA . ASP A 1 106 ? 4.301 -12.398 -17.891 1 98.81 106 ASP A CA 1
ATOM 835 C C . ASP A 1 106 ? 4.621 -11.359 -16.812 1 98.81 106 ASP A C 1
ATOM 837 O O . ASP A 1 106 ? 4.098 -10.242 -16.844 1 98.81 106 ASP A O 1
ATOM 841 N N . LYS A 1 107 ? 5.492 -11.805 -15.906 1 98.81 107 LYS A N 1
ATOM 842 C CA . LYS A 1 107 ? 5.93 -10.898 -14.844 1 98.81 107 LYS A CA 1
ATOM 843 C C . LYS A 1 107 ? 6.371 -9.555 -15.414 1 98.81 107 LYS A C 1
ATOM 845 O O . LYS A 1 107 ? 7.176 -9.508 -16.344 1 98.81 107 LYS A O 1
ATOM 850 N N . ARG A 1 108 ? 5.793 -8.555 -14.82 1 98.69 108 ARG A N 1
ATOM 851 C CA . ARG A 1 108 ? 6.051 -7.211 -15.336 1 98.69 108 ARG A CA 1
ATOM 852 C C . ARG A 1 108 ? 7.316 -6.625 -14.719 1 98.69 108 ARG A C 1
ATOM 854 O O . ARG A 1 108 ? 8.164 -6.074 -15.43 1 98.69 108 ARG A O 1
ATOM 861 N N . HIS A 1 109 ? 7.418 -6.691 -13.453 1 98.88 109 HIS A N 1
ATOM 862 C CA . HIS A 1 109 ? 8.547 -6.105 -12.742 1 98.88 109 HIS A CA 1
ATOM 863 C C . HIS A 1 109 ? 9.586 -7.164 -12.383 1 98.88 109 HIS A C 1
ATOM 865 O O . HIS A 1 109 ? 9.305 -8.078 -11.609 1 98.88 109 HIS A O 1
ATOM 871 N N . LEU A 1 110 ? 10.703 -6.984 -12.922 1 98.88 110 LEU A N 1
ATOM 872 C CA . LEU A 1 110 ? 11.789 -7.941 -12.711 1 98.88 110 LEU A CA 1
ATOM 873 C C . LEU A 1 110 ? 12.672 -7.516 -11.547 1 98.88 110 LEU A C 1
ATOM 875 O O . LEU A 1 110 ? 13.117 -6.367 -11.484 1 98.88 110 LEU A O 1
ATOM 879 N N . PHE A 1 111 ? 12.945 -8.391 -10.641 1 98.56 111 PHE A N 1
ATOM 880 C CA . PHE A 1 111 ? 13.664 -8.102 -9.406 1 98.56 111 PHE A CA 1
ATOM 881 C C . PHE A 1 111 ? 15.133 -7.809 -9.688 1 98.56 111 PHE A C 1
ATOM 883 O O . PHE A 1 111 ? 15.969 -8.719 -9.648 1 98.56 111 PHE A O 1
ATOM 890 N N . ARG A 1 112 ? 15.484 -6.59 -9.805 1 97.56 112 ARG A N 1
ATOM 891 C CA . ARG A 1 112 ? 16.781 -6.129 -10.273 1 97.56 112 ARG A CA 1
ATOM 892 C C . ARG A 1 112 ? 17.875 -6.461 -9.266 1 97.56 112 ARG A C 1
ATOM 894 O O . ARG A 1 112 ? 19.031 -6.66 -9.641 1 97.56 112 ARG A O 1
ATOM 901 N N . MET A 1 113 ? 17.578 -6.516 -7.961 1 97.06 113 MET A N 1
ATOM 902 C CA . MET A 1 113 ? 18.578 -6.75 -6.93 1 97.06 113 MET A CA 1
ATOM 903 C C . MET 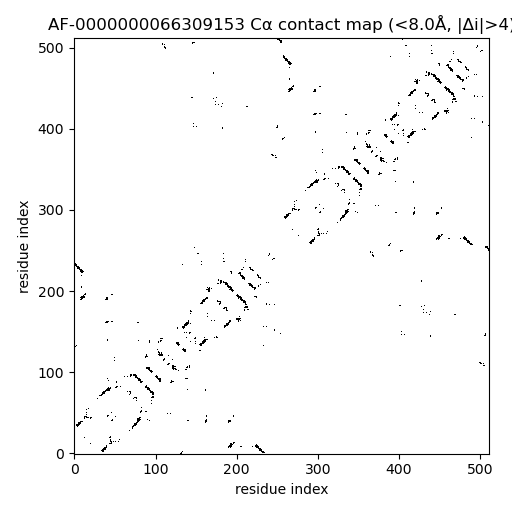A 1 113 ? 19.188 -8.148 -7.066 1 97.06 113 MET A C 1
ATOM 905 O O . MET A 1 113 ? 20.297 -8.391 -6.613 1 97.06 113 MET A O 1
ATOM 909 N N . ALA A 1 114 ? 18.406 -9.031 -7.75 1 96.31 114 ALA A N 1
ATOM 910 C CA . ALA A 1 114 ? 18.922 -10.375 -7.996 1 96.31 114 ALA A CA 1
ATOM 911 C C . ALA A 1 114 ? 19.391 -10.531 -9.438 1 96.31 114 ALA A C 1
ATOM 913 O O . ALA A 1 114 ? 19.797 -11.625 -9.852 1 96.31 114 ALA A O 1
ATOM 914 N N . GLY A 1 115 ? 19.281 -9.461 -10.211 1 97.12 115 GLY A N 1
ATOM 915 C CA . GLY A 1 115 ? 19.703 -9.492 -11.602 1 97.12 115 GLY A CA 1
ATOM 916 C C . GLY A 1 115 ? 18.656 -10.062 -12.539 1 97.12 115 GLY A C 1
ATOM 917 O O . GLY A 1 115 ? 18.953 -10.375 -13.695 1 97.12 115 GLY A O 1
ATOM 918 N N . GLU A 1 116 ? 17.438 -10.188 -12.117 1 98.12 116 GLU A N 1
ATOM 919 C CA . GLU A 1 116 ? 16.391 -10.805 -12.93 1 98.12 116 GLU A CA 1
ATOM 920 C C . GLU A 1 116 ? 16.203 -10.055 -14.25 1 98.12 116 GLU A C 1
ATOM 922 O O . GLU A 1 116 ? 15.938 -10.664 -15.281 1 98.12 116 GLU A O 1
ATOM 927 N N . HIS A 1 117 ? 16.391 -8.695 -14.25 1 97.69 117 HIS A N 1
ATOM 928 C CA . HIS A 1 117 ? 16.156 -7.863 -15.422 1 97.69 117 HIS A CA 1
ATOM 929 C C . HIS A 1 117 ? 17.203 -8.094 -16.5 1 97.69 117 HIS A C 1
ATOM 931 O O . HIS A 1 117 ? 17.031 -7.676 -17.641 1 97.69 117 HIS A O 1
ATOM 937 N N . HIS A 1 118 ? 18.297 -8.836 -16.172 1 97.44 118 HIS A N 1
ATOM 938 C CA . HIS A 1 118 ? 19.312 -9.195 -17.156 1 97.44 118 HIS A CA 1
ATOM 939 C C . HIS A 1 118 ? 19 -10.539 -17.812 1 97.44 118 HIS A C 1
ATOM 941 O O . HIS A 1 118 ? 19.578 -10.891 -18.828 1 97.44 118 HIS A O 1
ATOM 947 N N . HIS A 1 119 ? 18.031 -11.289 -17.219 1 97.56 119 HIS A N 1
ATOM 948 C CA . HIS A 1 119 ? 17.891 -12.68 -17.641 1 97.56 119 HIS A CA 1
ATOM 949 C C . HIS A 1 119 ? 16.469 -12.953 -18.141 1 97.56 119 HIS A C 1
ATOM 951 O O . HIS A 1 119 ? 16.234 -13.945 -18.844 1 97.56 119 HIS A O 1
ATOM 957 N N . TYR A 1 120 ? 15.531 -12.156 -17.734 1 98.62 120 TYR A N 1
ATOM 958 C CA . TYR A 1 120 ? 14.133 -12.336 -18.109 1 98.62 120 TYR A CA 1
ATOM 959 C C . TYR A 1 120 ? 13.586 -11.078 -18.766 1 98.62 120 TYR A C 1
ATOM 961 O O . TYR A 1 120 ? 14.07 -9.977 -18.531 1 98.62 120 TYR A O 1
ATOM 969 N N . LEU A 1 121 ? 12.594 -11.289 -19.609 1 98.5 121 LEU A N 1
ATOM 970 C CA . LEU A 1 121 ? 11.875 -10.188 -20.25 1 98.5 121 LEU A CA 1
ATOM 971 C C . LEU A 1 121 ? 10.648 -9.797 -19.438 1 98.5 121 LEU A C 1
ATOM 973 O O . LEU A 1 121 ? 9.93 -10.664 -18.938 1 98.5 121 LEU A O 1
ATOM 977 N N . ALA A 1 122 ? 10.477 -8.508 -19.328 1 98.56 122 ALA A N 1
ATOM 978 C CA . ALA A 1 122 ? 9.328 -7.977 -18.594 1 98.56 122 ALA A CA 1
ATOM 979 C C . ALA A 1 122 ? 8.047 -8.141 -19.406 1 98.56 122 ALA A C 1
ATOM 981 O O . ALA A 1 122 ? 8.023 -7.887 -20.609 1 98.56 122 ALA A O 1
ATOM 982 N N . GLY A 1 123 ? 7.031 -8.594 -18.734 1 98.19 123 GLY A N 1
ATOM 983 C CA . GLY A 1 123 ? 5.723 -8.523 -19.359 1 98.19 123 GLY A CA 1
ATOM 984 C C . GLY A 1 123 ? 5.27 -7.105 -19.641 1 98.19 123 GLY A C 1
ATOM 985 O O . GLY A 1 123 ? 5.73 -6.164 -19 1 98.19 123 GLY A O 1
ATOM 986 N N . LYS A 1 124 ? 4.309 -6.969 -20.578 1 95.69 124 LYS A N 1
ATOM 987 C CA . LYS A 1 124 ? 3.912 -5.625 -20.984 1 95.69 124 LYS A CA 1
ATOM 988 C C . LYS A 1 124 ? 2.412 -5.414 -20.797 1 95.69 124 LYS A C 1
ATOM 990 O O . LYS A 1 124 ? 1.913 -4.297 -20.953 1 95.69 124 LYS A O 1
ATOM 995 N N . GLU A 1 125 ? 1.776 -6.48 -20.391 1 95.81 125 GLU A N 1
ATOM 996 C CA . GLU A 1 125 ? 0.32 -6.375 -20.359 1 95.81 125 GLU A CA 1
ATOM 997 C C . GLU A 1 125 ? -0.239 -6.828 -19.016 1 95.81 125 GLU A C 1
ATOM 999 O O . GLU A 1 125 ? 0.175 -7.859 -18.484 1 95.81 125 GLU A O 1
ATOM 1004 N N . ARG A 1 126 ? -1.102 -5.965 -18.531 1 95.5 126 ARG A N 1
ATOM 1005 C CA . ARG A 1 126 ? -1.946 -6.371 -17.406 1 95.5 126 ARG A CA 1
ATOM 1006 C C . ARG A 1 126 ? -3.098 -7.25 -17.891 1 95.5 126 ARG A C 1
ATOM 1008 O O . ARG A 1 126 ? -3.756 -6.938 -18.875 1 95.5 126 ARG A O 1
ATOM 1015 N N . LYS A 1 127 ? -3.338 -8.445 -17.281 1 95.62 127 LYS A N 1
ATOM 1016 C CA . LYS A 1 127 ? -4.367 -9.398 -17.688 1 95.62 127 LYS A CA 1
ATOM 1017 C C . LYS A 1 127 ? -5.262 -9.773 -16.516 1 95.62 127 LYS A C 1
ATOM 1019 O O . LYS A 1 127 ? -4.777 -9.977 -15.406 1 95.62 127 LYS A O 1
ATOM 1024 N N . VAL A 1 128 ? -6.578 -9.766 -16.781 1 97.88 128 VAL A N 1
ATOM 1025 C CA . VAL A 1 128 ? -7.555 -10.234 -15.797 1 97.88 128 VAL A CA 1
ATOM 1026 C C . VAL A 1 128 ? -8.297 -11.453 -16.344 1 97.88 128 VAL A C 1
ATOM 1028 O O . VAL A 1 128 ? -8.711 -11.469 -17.5 1 97.88 128 VAL A O 1
ATOM 1031 N N . VAL A 1 129 ? -8.414 -12.5 -15.547 1 97 129 VAL A N 1
ATOM 1032 C CA . VAL A 1 129 ? -9.109 -13.711 -15.977 1 97 129 VAL A CA 1
ATOM 1033 C C . VAL A 1 129 ? -10.484 -13.781 -15.312 1 97 129 VAL A C 1
ATOM 1035 O O . VAL A 1 129 ? -10.633 -13.438 -14.141 1 97 129 VAL A O 1
ATOM 1038 N N . GLU A 1 130 ? -11.469 -14.188 -16.125 1 97.44 130 GLU A N 1
ATOM 1039 C CA . GLU A 1 130 ? -12.797 -14.461 -15.586 1 97.44 130 GLU A CA 1
ATOM 1040 C C . GLU A 1 130 ? -12.984 -15.953 -15.328 1 97.44 130 GLU A C 1
ATOM 1042 O O . GLU A 1 130 ? -12.719 -16.781 -16.203 1 97.44 130 GLU A O 1
ATOM 1047 N N . TRP A 1 131 ? -13.383 -16.312 -14.141 1 97.88 131 TRP A N 1
ATOM 1048 C CA . TRP A 1 131 ? -13.602 -17.688 -13.734 1 97.88 131 TRP A CA 1
ATOM 1049 C C . TRP A 1 131 ? -14.758 -17.797 -12.742 1 97.88 131 TRP A C 1
ATOM 1051 O O . TRP A 1 131 ? -14.711 -17.219 -11.656 1 97.88 131 TRP A O 1
ATOM 1061 N N . ARG A 1 132 ? -15.828 -18.422 -13.211 1 97.5 132 ARG A N 1
ATOM 1062 C CA . ARG A 1 132 ? -17.016 -18.688 -12.391 1 97.5 132 ARG A CA 1
ATOM 1063 C C . ARG A 1 132 ? -17.531 -17.406 -11.766 1 97.5 132 ARG A C 1
ATOM 1065 O O . ARG A 1 132 ? -17.828 -17.359 -10.562 1 97.5 132 ARG A O 1
ATOM 1072 N N . GLY A 1 133 ? -17.516 -16.344 -12.547 1 97.44 133 GLY A N 1
ATOM 1073 C CA . GLY A 1 133 ? -18.125 -15.078 -12.148 1 97.44 133 GLY A CA 1
ATOM 1074 C C . GLY A 1 133 ? -17.156 -14.148 -11.438 1 97.44 133 GLY A C 1
ATOM 1075 O O . GLY A 1 133 ? -17.5 -13.023 -11.094 1 97.44 133 GLY A O 1
ATOM 1076 N N . TRP A 1 134 ? -15.938 -14.625 -11.219 1 98.5 134 TRP A N 1
ATOM 1077 C CA . TRP A 1 134 ? -14.922 -13.828 -10.531 1 98.5 134 TRP A CA 1
ATOM 1078 C C . TRP A 1 134 ? -13.922 -13.242 -11.531 1 98.5 134 TRP A C 1
ATOM 1080 O O . TRP A 1 134 ? -13.547 -13.906 -12.5 1 98.5 134 TRP A O 1
ATOM 1090 N N . ARG A 1 135 ? -13.625 -12.016 -11.398 1 98.75 135 ARG A N 1
ATOM 1091 C CA . ARG A 1 135 ? -12.523 -11.391 -12.125 1 98.75 135 ARG A CA 1
ATOM 1092 C C . ARG A 1 135 ? -11.234 -11.445 -11.312 1 98.75 135 ARG A C 1
ATOM 1094 O O . ARG A 1 135 ? -11.156 -10.883 -10.219 1 98.75 135 ARG A O 1
ATOM 1101 N N . ILE A 1 136 ? -10.156 -12.062 -11.836 1 98.88 136 ILE A N 1
ATOM 1102 C CA . ILE A 1 136 ? -8.961 -12.398 -11.07 1 98.88 136 ILE A CA 1
ATOM 1103 C C . ILE A 1 136 ? -7.73 -11.789 -11.742 1 98.88 136 ILE A C 1
ATOM 1105 O O . ILE A 1 136 ? -7.5 -11.992 -12.938 1 98.88 136 ILE A O 1
ATOM 1109 N N . LEU A 1 137 ? -6.969 -10.984 -11 1 98.94 137 LEU A N 1
ATOM 1110 C CA . LEU A 1 137 ? -5.734 -10.359 -11.461 1 98.94 137 LEU A CA 1
ATOM 1111 C C . LEU A 1 137 ? -4.52 -11.18 -11.055 1 98.94 137 LEU A C 1
ATOM 1113 O O . LEU A 1 137 ? -4.184 -11.266 -9.867 1 98.94 137 LEU A O 1
ATOM 1117 N N . PRO A 1 138 ? -3.793 -11.828 -11.969 1 98.88 138 PRO A N 1
ATOM 1118 C CA . PRO A 1 138 ? -2.559 -12.547 -11.641 1 98.88 138 PRO A CA 1
ATOM 1119 C C . PRO A 1 138 ? -1.343 -11.625 -11.578 1 98.88 138 PRO A C 1
ATOM 1121 O O . PRO A 1 138 ? -1.151 -10.789 -12.461 1 98.88 138 PRO A O 1
ATOM 1124 N N . GLN A 1 139 ? -0.581 -11.688 -10.5 1 98.94 139 GLN A N 1
ATOM 1125 C CA . GLN A 1 139 ? 0.664 -10.961 -10.289 1 98.94 139 GLN A CA 1
ATOM 1126 C C . GLN A 1 139 ? 1.77 -11.891 -9.789 1 98.94 139 GLN A C 1
ATOM 1128 O O . GLN A 1 139 ? 1.49 -12.953 -9.234 1 98.94 139 GLN A O 1
ATOM 1133 N N . VAL A 1 140 ? 3.012 -11.469 -10.039 1 98.94 140 VAL A N 1
ATOM 1134 C CA . VAL A 1 140 ? 4.117 -12.352 -9.68 1 98.94 140 VAL A CA 1
ATOM 1135 C C . VAL A 1 140 ? 5.09 -11.609 -8.766 1 98.94 140 VAL A C 1
ATOM 1137 O O . VAL A 1 140 ? 5.758 -10.664 -9.203 1 98.94 140 VAL A O 1
ATOM 1140 N N . CYS A 1 141 ? 5.16 -11.969 -7.59 1 98.88 141 CYS A N 1
ATOM 1141 C CA . CYS A 1 141 ? 6.176 -11.672 -6.586 1 98.88 141 CYS A CA 1
ATOM 1142 C C . CYS A 1 141 ? 6.488 -10.18 -6.559 1 98.88 141 CYS A C 1
ATOM 1144 O O . CYS A 1 141 ? 5.715 -9.391 -6.008 1 98.88 141 CYS A O 1
ATOM 1146 N N . TYR A 1 142 ? 7.57 -9.695 -7.219 1 98.88 142 TYR A N 1
ATOM 1147 C CA . TYR A 1 142 ? 8.102 -8.336 -7.223 1 98.88 142 TYR A CA 1
ATOM 1148 C C . TYR A 1 142 ? 7.047 -7.348 -7.707 1 98.88 142 TYR A C 1
ATOM 1150 O O . TYR A 1 142 ? 7.043 -6.184 -7.297 1 98.88 142 TYR A O 1
ATOM 1158 N N . ASP A 1 143 ? 6.066 -7.777 -8.516 1 98.94 143 ASP A N 1
ATOM 1159 C CA . ASP A 1 143 ? 4.949 -6.949 -8.953 1 98.94 143 ASP A CA 1
ATOM 1160 C C . ASP A 1 143 ? 4.246 -6.301 -7.762 1 98.94 143 ASP A C 1
ATOM 1162 O O . ASP A 1 143 ? 3.686 -5.207 -7.883 1 98.94 143 ASP A O 1
ATOM 1166 N N . LEU A 1 144 ? 4.367 -6.934 -6.613 1 98.94 144 LEU A N 1
ATOM 1167 C CA . LEU A 1 144 ? 3.674 -6.516 -5.402 1 98.94 144 LEU A CA 1
ATOM 1168 C C . LEU A 1 144 ? 4.129 -5.125 -4.965 1 98.94 144 LEU A C 1
ATOM 1170 O O . LEU A 1 144 ? 3.354 -4.371 -4.375 1 98.94 144 LEU A O 1
ATOM 1174 N N . ARG A 1 145 ? 5.336 -4.742 -5.285 1 98.88 145 ARG A N 1
ATOM 1175 C CA . ARG A 1 145 ? 5.918 -3.502 -4.781 1 98.88 145 ARG A CA 1
ATOM 1176 C C . ARG A 1 145 ? 5.387 -2.297 -5.551 1 98.88 145 ARG A C 1
ATOM 1178 O O . ARG A 1 145 ? 5.664 -1.15 -5.188 1 98.88 145 ARG A O 1
ATOM 1185 N N . PHE A 1 146 ? 4.625 -2.5 -6.609 1 98.81 146 PHE A N 1
ATOM 1186 C CA . PHE A 1 146 ? 4.277 -1.412 -7.516 1 98.81 146 PHE A CA 1
ATOM 1187 C C . PHE A 1 146 ? 2.764 -1.232 -7.59 1 98.81 146 PHE A C 1
ATOM 1189 O O . PHE A 1 146 ? 2.105 -1.811 -8.461 1 98.81 146 PHE A O 1
ATOM 1196 N N . PRO A 1 147 ? 2.248 -0.333 -6.762 1 98.69 147 PRO A N 1
ATOM 1197 C CA . PRO A 1 147 ? 0.801 -0.214 -6.574 1 98.69 147 PRO A CA 1
ATOM 1198 C C . PRO A 1 147 ? 0.089 0.334 -7.809 1 98.69 147 PRO A C 1
ATOM 1200 O O . PRO A 1 147 ? -1.097 0.061 -8.016 1 98.69 147 PRO A O 1
ATOM 1203 N N . VAL A 1 148 ? 0.772 1.057 -8.664 1 98.56 148 VAL A N 1
ATOM 1204 C CA . VAL A 1 148 ? 0.129 1.622 -9.852 1 98.56 148 VAL A CA 1
ATOM 1205 C C . VAL A 1 148 ? -0.266 0.501 -10.805 1 98.56 148 VAL A C 1
ATOM 1207 O O . VAL A 1 148 ? -1.374 0.5 -11.352 1 98.56 148 VAL A O 1
ATOM 1210 N N . TRP A 1 149 ? 0.57 -0.488 -10.93 1 98.5 149 TRP A N 1
ATOM 1211 C CA . TRP A 1 149 ? 0.351 -1.593 -11.859 1 98.5 149 TRP A CA 1
ATOM 1212 C C . TRP A 1 149 ? -0.841 -2.439 -11.43 1 98.5 149 TRP A C 1
ATOM 1214 O O . TRP A 1 149 ? -1.675 -2.818 -12.25 1 98.5 149 TRP A O 1
ATOM 1224 N N . SER A 1 150 ? -0.967 -2.688 -10.141 1 98.38 150 SER A N 1
ATOM 1225 C CA . SER A 1 150 ? -2.02 -3.578 -9.664 1 98.38 150 SER A CA 1
ATOM 1226 C C . SER A 1 150 ? -3.264 -2.795 -9.258 1 98.38 150 SER A C 1
ATOM 1228 O O . SER A 1 150 ? -4.227 -3.371 -8.742 1 98.38 150 SER A O 1
ATOM 1230 N N . ARG A 1 151 ? -3.27 -1.453 -9.43 1 98.75 151 ARG A N 1
ATOM 1231 C CA . ARG A 1 151 ? -4.391 -0.644 -8.969 1 98.75 151 ARG A CA 1
ATOM 1232 C C . ARG A 1 151 ? -5.703 -1.122 -9.578 1 98.75 151 ARG A C 1
ATOM 1234 O O . ARG A 1 151 ? -5.785 -1.338 -10.789 1 98.75 151 ARG A O 1
ATOM 1241 N N . ASN A 1 152 ? -6.688 -1.342 -8.766 1 98.5 152 ASN A N 1
ATOM 1242 C CA . ASN A 1 152 ? -7.996 -1.794 -9.227 1 98.5 152 ASN A CA 1
ATOM 1243 C C . ASN A 1 152 ? -8.781 -0.66 -9.883 1 98.5 152 ASN A C 1
ATOM 1245 O O . ASN A 1 152 ? -9.172 0.295 -9.211 1 98.5 152 ASN A O 1
ATOM 1249 N N . GLN A 1 153 ? -8.961 -0.723 -11.094 1 95.69 153 GLN A N 1
ATOM 1250 C CA . GLN A 1 153 ? -9.789 0.214 -11.852 1 95.69 153 GLN A CA 1
ATOM 1251 C C . GLN A 1 153 ? -11.203 -0.335 -12.047 1 95.69 153 GLN A C 1
ATOM 1253 O O . GLN A 1 153 ? -11.75 -0.254 -13.148 1 95.69 153 GLN A O 1
ATOM 1258 N N . GLN A 1 154 ? -11.633 -1.003 -11.008 1 96.56 154 GLN A N 1
ATOM 1259 C CA . GLN A 1 154 ? -12.922 -1.682 -11 1 96.56 154 GLN A CA 1
ATOM 1260 C C . GLN A 1 154 ? -12.945 -2.83 -12.008 1 96.56 154 GLN A C 1
ATOM 1262 O O . GLN A 1 154 ? -13.938 -3.021 -12.719 1 96.56 154 GLN A O 1
ATOM 1267 N N . ASP A 1 155 ? -11.852 -3.518 -11.992 1 98.06 155 ASP A N 1
ATOM 1268 C CA . ASP A 1 155 ? -11.75 -4.52 -13.047 1 98.06 155 ASP A CA 1
ATOM 1269 C C . ASP A 1 155 ? -11.422 -5.895 -12.469 1 98.06 155 ASP A C 1
ATOM 1271 O O . ASP A 1 155 ? -11.328 -6.879 -13.203 1 98.06 155 ASP A O 1
ATOM 1275 N N . TYR A 1 156 ? -11.281 -6 -11.141 1 98.75 156 TYR A N 1
ATOM 1276 C CA . TYR A 1 156 ? -11.078 -7.336 -10.602 1 98.75 156 TYR A CA 1
ATOM 1277 C C . TYR A 1 156 ? -11.648 -7.438 -9.188 1 98.75 156 TYR A C 1
ATOM 1279 O O . TYR A 1 156 ? -11.969 -6.422 -8.562 1 98.75 156 TYR A O 1
ATOM 1287 N N . ASP A 1 157 ? -11.797 -8.68 -8.695 1 98.88 157 ASP A N 1
ATOM 1288 C CA . ASP A 1 157 ? -12.352 -9.016 -7.387 1 98.88 157 ASP A CA 1
ATOM 1289 C C . ASP A 1 157 ? -11.305 -9.68 -6.496 1 98.88 157 ASP A C 1
ATOM 1291 O O . ASP A 1 157 ? -11.391 -9.602 -5.27 1 98.88 157 ASP A O 1
ATOM 1295 N N . LEU A 1 158 ? -10.367 -10.328 -7.105 1 98.94 158 LEU A N 1
ATOM 1296 C CA . LEU A 1 158 ? -9.32 -11.094 -6.449 1 98.94 158 LEU A CA 1
ATOM 1297 C C . LEU A 1 158 ? -7.977 -10.891 -7.152 1 98.94 158 LEU A C 1
ATOM 1299 O O . LEU A 1 158 ? -7.895 -10.984 -8.375 1 98.94 158 LEU A O 1
ATOM 1303 N N . ALA A 1 159 ? -7.004 -10.523 -6.402 1 98.94 159 ALA A N 1
ATOM 1304 C CA . ALA A 1 159 ? -5.637 -10.516 -6.922 1 98.94 159 ALA A CA 1
ATOM 1305 C C . ALA A 1 159 ? -4.832 -11.68 -6.363 1 98.94 159 ALA A C 1
ATOM 1307 O O . ALA A 1 159 ? -4.871 -11.953 -5.16 1 98.94 159 ALA A O 1
ATOM 1308 N N . LEU A 1 160 ? -4.152 -12.398 -7.184 1 98.94 160 LEU A N 1
ATOM 1309 C CA . LEU A 1 160 ? -3.244 -13.477 -6.797 1 98.94 160 LEU A CA 1
ATOM 1310 C C . LEU A 1 160 ? -1.79 -13.031 -6.922 1 98.94 160 LEU A C 1
ATOM 1312 O O . LEU A 1 160 ? -1.386 -12.508 -7.961 1 98.94 160 LEU A O 1
ATOM 1316 N N . TYR A 1 161 ? -1.071 -13.195 -5.91 1 99 161 TYR A N 1
ATOM 1317 C CA . TYR A 1 161 ? 0.374 -13 -5.945 1 99 161 TYR A CA 1
ATOM 1318 C C . TYR A 1 161 ? 1.107 -14.305 -5.676 1 99 161 TYR A C 1
ATOM 1320 O O . TYR A 1 161 ? 1.048 -14.844 -4.566 1 99 161 TYR A O 1
ATOM 1328 N N . VAL A 1 162 ? 1.825 -14.836 -6.648 1 99 162 VAL A N 1
ATOM 1329 C CA . VAL A 1 162 ? 2.68 -16 -6.43 1 99 162 VAL A CA 1
ATOM 1330 C C . VAL A 1 162 ? 4.129 -15.547 -6.262 1 99 162 VAL A C 1
ATOM 1332 O O . VAL A 1 162 ? 4.578 -14.609 -6.93 1 99 162 VAL A O 1
ATOM 1335 N N . ALA A 1 163 ? 4.879 -16.312 -5.359 1 98.94 163 ALA A N 1
ATOM 1336 C CA . ALA A 1 163 ? 6.156 -15.68 -5.051 1 98.94 163 ALA A CA 1
ATOM 1337 C C . ALA A 1 163 ? 7.195 -16.719 -4.617 1 98.94 163 ALA A C 1
ATOM 1339 O O . ALA A 1 163 ? 6.84 -17.797 -4.16 1 98.94 163 ALA A O 1
ATOM 1340 N N . ASN A 1 164 ? 8.391 -16.406 -4.852 1 98.81 164 ASN A N 1
ATOM 1341 C CA . ASN A 1 164 ? 9.578 -16.75 -4.078 1 98.81 164 ASN A CA 1
ATOM 1342 C C . ASN A 1 164 ? 10.102 -15.562 -3.283 1 98.81 164 ASN A C 1
ATOM 1344 O O . ASN A 1 164 ? 11.156 -15.016 -3.604 1 98.81 164 ASN A O 1
ATOM 1348 N N . TRP A 1 165 ? 9.383 -15.156 -2.27 1 98.75 165 TRP A N 1
ATOM 1349 C CA . TRP A 1 165 ? 9.695 -13.977 -1.465 1 98.75 165 TRP A CA 1
ATOM 1350 C C . TRP A 1 165 ? 10.531 -14.359 -0.245 1 98.75 165 TRP A C 1
ATOM 1352 O O . TRP A 1 165 ? 10.047 -15.078 0.64 1 98.75 165 TRP A O 1
ATOM 1362 N N . PRO A 1 166 ? 11.703 -13.898 -0.152 1 98.44 166 PRO A N 1
ATOM 1363 C CA . PRO A 1 166 ? 12.602 -14.359 0.904 1 98.44 166 PRO A CA 1
ATOM 1364 C C . PRO A 1 166 ? 12.172 -13.906 2.295 1 98.44 166 PRO A C 1
ATOM 1366 O O . PRO A 1 166 ? 11.547 -12.852 2.434 1 98.44 166 PRO A O 1
ATOM 1369 N N . ALA A 1 167 ? 12.617 -14.633 3.289 1 98.25 167 ALA A N 1
ATOM 1370 C CA . ALA A 1 167 ? 12.312 -14.367 4.691 1 98.25 167 ALA A CA 1
ATOM 1371 C C . ALA A 1 167 ? 12.805 -12.992 5.117 1 98.25 167 ALA A C 1
ATOM 1373 O O . ALA A 1 167 ? 12.188 -12.328 5.953 1 98.25 167 ALA A O 1
ATOM 1374 N N . ALA A 1 168 ? 13.906 -12.523 4.562 1 97.12 168 ALA A N 1
ATOM 1375 C CA . ALA A 1 168 ? 14.555 -11.273 4.941 1 97.12 168 ALA A CA 1
ATOM 1376 C C . ALA A 1 168 ? 13.609 -10.086 4.754 1 97.12 168 ALA A C 1
ATOM 1378 O O . ALA A 1 168 ? 13.766 -9.055 5.406 1 97.12 168 ALA A O 1
ATOM 1379 N N . ARG A 1 169 ? 12.609 -10.211 3.889 1 97.94 169 ARG A N 1
ATOM 1380 C CA . ARG A 1 169 ? 11.688 -9.117 3.627 1 97.94 169 ARG A CA 1
ATOM 1381 C C . ARG A 1 169 ? 10.242 -9.547 3.848 1 97.94 169 ARG A C 1
ATOM 1383 O O . ARG A 1 169 ? 9.328 -9.039 3.193 1 97.94 169 ARG A O 1
ATOM 1390 N N . ALA A 1 170 ? 10.07 -10.477 4.785 1 98 170 ALA A N 1
ATOM 1391 C CA . ALA A 1 170 ? 8.75 -11.031 5.078 1 98 170 ALA A CA 1
ATOM 1392 C C . ALA A 1 170 ? 7.777 -9.938 5.512 1 98 170 ALA A C 1
ATOM 1394 O O . ALA A 1 170 ? 6.594 -9.969 5.156 1 98 170 ALA A O 1
ATOM 1395 N N . LYS A 1 171 ? 8.273 -8.945 6.254 1 98.19 171 LYS A N 1
ATOM 1396 C CA . LYS A 1 171 ? 7.406 -7.863 6.715 1 98.19 171 LYS A CA 1
ATOM 1397 C C . LYS A 1 171 ? 6.875 -7.047 5.539 1 98.19 171 LYS A C 1
ATOM 1399 O O . LYS A 1 171 ? 5.715 -6.625 5.543 1 98.19 171 LYS A O 1
ATOM 1404 N N . HIS A 1 172 ? 7.684 -6.789 4.52 1 98.88 172 HIS A N 1
ATOM 1405 C CA . HIS A 1 172 ? 7.227 -6.086 3.324 1 98.88 172 HIS A CA 1
ATOM 1406 C C . HIS A 1 172 ? 6.129 -6.867 2.609 1 98.88 172 HIS A C 1
ATOM 1408 O O . HIS A 1 172 ? 5.109 -6.293 2.223 1 98.88 172 HIS A O 1
ATOM 1414 N N . TRP A 1 173 ? 6.355 -8.18 2.494 1 98.75 173 TRP A N 1
ATOM 1415 C CA . TRP A 1 173 ? 5.383 -9.078 1.873 1 98.75 173 TRP A CA 1
ATOM 1416 C C . TRP A 1 173 ? 4.031 -8.977 2.566 1 98.75 173 TRP A C 1
ATOM 1418 O O . TRP A 1 173 ? 3.012 -8.719 1.921 1 98.75 173 TRP A O 1
ATOM 1428 N N . GLN A 1 174 ? 4.047 -9.047 3.832 1 98.56 174 GLN A N 1
ATOM 1429 C CA . GLN A 1 174 ? 2.814 -9.047 4.617 1 98.56 174 GLN A CA 1
ATOM 1430 C C . GLN A 1 174 ? 2.127 -7.684 4.555 1 98.56 174 GLN A C 1
ATOM 1432 O O . GLN A 1 174 ? 0.919 -7.605 4.324 1 98.56 174 GLN A O 1
ATOM 1437 N N . THR A 1 175 ? 2.871 -6.648 4.707 1 98.94 175 THR A N 1
ATOM 1438 C CA . THR A 1 175 ? 2.334 -5.293 4.738 1 98.94 175 THR A CA 1
ATOM 1439 C C . THR A 1 175 ? 1.752 -4.906 3.383 1 98.94 175 THR A C 1
ATOM 1441 O O . THR A 1 175 ? 0.638 -4.387 3.305 1 98.94 175 THR A O 1
ATOM 1444 N N . LEU A 1 176 ? 2.467 -5.184 2.375 1 98.94 176 LEU A N 1
ATOM 1445 C CA . LEU A 1 176 ? 2.047 -4.746 1.047 1 98.94 176 LEU A CA 1
ATOM 1446 C C . LEU A 1 176 ? 0.837 -5.543 0.572 1 98.94 176 LEU A C 1
ATOM 1448 O O . LEU A 1 176 ? -0.05 -5 -0.089 1 98.94 176 LEU A O 1
ATOM 1452 N N . LEU A 1 177 ? 0.759 -6.836 0.861 1 98.94 177 LEU A N 1
ATOM 1453 C CA . LEU A 1 177 ? -0.422 -7.613 0.501 1 98.94 177 LEU A CA 1
ATOM 1454 C C . LEU A 1 177 ? -1.671 -7.043 1.166 1 98.94 177 LEU A C 1
ATOM 1456 O O . LEU A 1 177 ? -2.705 -6.879 0.515 1 98.94 177 LEU A O 1
ATOM 1460 N N . ALA A 1 178 ? -1.529 -6.754 2.441 1 98.94 178 ALA A N 1
ATOM 1461 C CA . ALA A 1 178 ? -2.666 -6.188 3.16 1 98.94 178 ALA A CA 1
ATOM 1462 C C . ALA A 1 178 ? -3.061 -4.832 2.578 1 98.94 178 ALA A C 1
ATOM 1464 O O . ALA A 1 178 ? -4.246 -4.535 2.43 1 98.94 178 ALA A O 1
ATOM 1465 N N . ALA A 1 179 ? -2.113 -4.039 2.279 1 98.94 179 ALA A N 1
ATOM 1466 C CA . ALA A 1 179 ? -2.389 -2.729 1.699 1 98.94 179 ALA A CA 1
ATOM 1467 C C . ALA A 1 179 ? -3.113 -2.861 0.363 1 98.94 179 ALA A C 1
ATOM 1469 O O . ALA A 1 179 ? -4.047 -2.109 0.08 1 98.94 179 ALA A O 1
ATOM 1470 N N . ARG A 1 180 ? -2.635 -3.834 -0.492 1 98.94 180 ARG A N 1
ATOM 1471 C CA . ARG A 1 180 ? -3.303 -4.051 -1.771 1 98.94 180 ARG A CA 1
ATOM 1472 C C . ARG A 1 180 ? -4.77 -4.41 -1.569 1 98.94 180 ARG A C 1
ATOM 1474 O O . ARG A 1 180 ? -5.637 -3.934 -2.303 1 98.94 180 ARG A O 1
ATOM 1481 N N . ALA A 1 181 ? -5.02 -5.207 -0.577 1 98.94 181 ALA A N 1
ATOM 1482 C CA . ALA A 1 181 ? -6.402 -5.59 -0.31 1 98.94 181 ALA A CA 1
ATOM 1483 C C . ALA A 1 181 ? -7.242 -4.371 0.078 1 98.94 181 ALA A C 1
ATOM 1485 O O . ALA A 1 181 ? -8.312 -4.141 -0.493 1 98.94 181 ALA A O 1
ATOM 1486 N N . ILE A 1 182 ? -6.734 -3.572 0.945 1 98.94 182 ILE A N 1
ATOM 1487 C CA . ILE A 1 182 ? -7.457 -2.443 1.524 1 98.94 182 ILE A CA 1
ATOM 1488 C C . ILE A 1 182 ? -7.688 -1.378 0.456 1 98.94 182 ILE A C 1
ATOM 1490 O O . ILE A 1 182 ? -8.828 -0.968 0.216 1 98.94 182 ILE A O 1
ATOM 1494 N N . GLU A 1 183 ? -6.66 -0.972 -0.265 1 98.88 183 GLU A N 1
ATOM 1495 C CA . GLU A 1 183 ? -6.754 0.19 -1.143 1 98.88 183 GLU A CA 1
ATOM 1496 C C . GLU A 1 183 ? -7.473 -0.157 -2.441 1 98.88 183 GLU A C 1
ATOM 1498 O O . GLU A 1 183 ? -8 0.728 -3.121 1 98.88 183 GLU A O 1
ATOM 1503 N N . ASN A 1 184 ? -7.484 -1.462 -2.791 1 98.94 184 ASN A N 1
ATOM 1504 C CA . ASN A 1 184 ? -8.172 -1.877 -4.012 1 98.94 184 ASN A CA 1
ATOM 1505 C C . ASN A 1 184 ? -9.539 -2.48 -3.705 1 98.94 184 ASN A C 1
ATOM 1507 O O . ASN A 1 184 ? -10.273 -2.854 -4.621 1 98.94 184 ASN A O 1
ATOM 1511 N N . GLN A 1 185 ? -9.867 -2.58 -2.418 1 98.81 185 GLN A N 1
ATOM 1512 C CA . GLN A 1 185 ? -11.117 -3.205 -1.984 1 98.81 185 GLN A CA 1
ATOM 1513 C C . GLN A 1 185 ? -11.367 -4.512 -2.732 1 98.81 185 GLN A C 1
ATOM 1515 O O . GLN A 1 185 ? -12.414 -4.688 -3.35 1 98.81 185 GLN A O 1
ATOM 1520 N N . ALA A 1 186 ? -10.438 -5.422 -2.568 1 98.94 186 ALA A N 1
ATOM 1521 C CA . ALA A 1 186 ? -10.445 -6.73 -3.223 1 98.94 186 ALA A CA 1
ATOM 1522 C C . ALA A 1 186 ? -9.852 -7.801 -2.311 1 98.94 186 ALA A C 1
ATOM 1524 O O . ALA A 1 186 ? -9.102 -7.492 -1.383 1 98.94 186 ALA A O 1
ATOM 1525 N N . TYR A 1 187 ? -10.25 -9.016 -2.537 1 98.94 187 TYR A N 1
ATOM 1526 C CA . TYR A 1 187 ? -9.5 -10.109 -1.931 1 98.94 187 TYR A CA 1
ATOM 1527 C C . TYR A 1 187 ? -8.078 -10.164 -2.488 1 98.94 187 TYR A C 1
ATOM 1529 O O . TYR A 1 187 ? -7.859 -9.906 -3.672 1 98.94 187 TYR A O 1
ATOM 1537 N N . VAL A 1 188 ? -7.18 -10.508 -1.648 1 99 188 VAL A N 1
ATOM 1538 C CA . VAL A 1 188 ? -5.797 -10.711 -2.072 1 99 188 VAL A CA 1
ATOM 1539 C C . VAL A 1 188 ? -5.277 -12.039 -1.53 1 99 188 VAL A C 1
ATOM 1541 O O . VAL A 1 188 ? -5.465 -12.352 -0.352 1 99 188 VAL A O 1
ATOM 1544 N N . ALA A 1 189 ? -4.711 -12.812 -2.352 1 99 189 ALA A N 1
ATOM 1545 C CA . ALA A 1 189 ? -4.086 -14.078 -1.966 1 99 189 ALA A CA 1
ATOM 1546 C C . ALA A 1 189 ? -2.611 -14.102 -2.355 1 99 189 ALA A C 1
ATOM 1548 O O . ALA A 1 189 ? -2.271 -13.961 -3.533 1 99 189 ALA A O 1
ATOM 1549 N N . GLY A 1 190 ? -1.8 -14.203 -1.361 1 98.94 190 GLY A N 1
ATOM 1550 C CA . GLY A 1 190 ? -0.372 -14.367 -1.582 1 98.94 190 GLY A CA 1
ATOM 1551 C C . GLY A 1 190 ? 0.103 -15.789 -1.354 1 98.94 190 GLY A C 1
ATOM 1552 O O . GLY A 1 190 ? 0.004 -16.312 -0.241 1 98.94 190 GLY A O 1
ATOM 1553 N N . CYS A 1 191 ? 0.6 -16.438 -2.375 1 98.94 191 CYS A N 1
ATOM 1554 C CA . CYS A 1 191 ? 1.144 -17.781 -2.305 1 98.94 191 CYS A CA 1
ATOM 1555 C C . CYS A 1 191 ? 2.662 -17.766 -2.426 1 98.94 191 CYS A C 1
ATOM 1557 O O . CYS A 1 191 ? 3.199 -17.547 -3.516 1 98.94 191 CYS A O 1
ATOM 1559 N N . ASN A 1 192 ? 3.336 -17.953 -1.379 1 98.88 192 ASN A N 1
ATOM 1560 C CA . ASN A 1 192 ? 4.793 -17.984 -1.332 1 98.88 192 ASN A CA 1
ATOM 1561 C C . ASN A 1 192 ? 5.312 -19.391 -1.003 1 98.88 192 ASN A C 1
ATOM 1563 O O . ASN A 1 192 ? 4.598 -20.203 -0.411 1 98.88 192 ASN A O 1
ATOM 1567 N N . ARG A 1 193 ? 6.492 -19.672 -1.386 1 98.75 193 ARG A N 1
ATOM 1568 C CA . ARG A 1 193 ? 7.086 -20.984 -1.088 1 98.75 193 ARG A CA 1
ATOM 1569 C C . ARG A 1 193 ? 7.742 -20.969 0.289 1 98.75 193 ARG A C 1
ATOM 1571 O O . ARG A 1 193 ? 7.824 -19.938 0.943 1 98.75 193 ARG A O 1
ATOM 1578 N N . VAL A 1 194 ? 8.18 -22.172 0.719 1 98.75 194 VAL A N 1
ATOM 1579 C CA . VAL A 1 194 ? 9.023 -22.344 1.897 1 98.75 194 VAL A CA 1
ATOM 1580 C C . VAL A 1 194 ? 10.312 -23.062 1.512 1 98.75 194 VAL A C 1
ATOM 1582 O O . VAL A 1 194 ? 10.469 -23.5 0.371 1 98.75 194 VAL A O 1
ATOM 1585 N N . GLY A 1 195 ? 11.172 -23.094 2.512 1 98.38 195 GLY A N 1
ATOM 1586 C CA . GLY A 1 195 ? 12.406 -23.828 2.305 1 98.38 195 GLY A CA 1
ATOM 1587 C C . GLY A 1 195 ? 13.562 -22.938 1.896 1 98.38 195 GLY A C 1
ATOM 1588 O O . GLY A 1 195 ? 13.57 -21.75 2.191 1 98.38 195 GLY A O 1
ATOM 1589 N N . ASP A 1 196 ? 14.555 -23.594 1.239 1 98.12 196 ASP A N 1
ATOM 1590 C CA . ASP A 1 196 ? 15.781 -22.922 0.835 1 98.12 196 ASP A CA 1
ATOM 1591 C C . ASP A 1 196 ? 16.062 -23.125 -0.65 1 98.12 196 ASP A C 1
ATOM 1593 O O . ASP A 1 196 ? 15.602 -24.109 -1.243 1 98.12 196 ASP A O 1
ATOM 1597 N N . ASP A 1 197 ? 16.688 -22.141 -1.184 1 96 197 ASP A N 1
ATOM 1598 C CA . ASP A 1 197 ? 17.125 -22.391 -2.549 1 96 197 ASP A CA 1
ATOM 1599 C C . ASP A 1 197 ? 18.656 -22.516 -2.613 1 96 197 ASP A C 1
ATOM 1601 O O . ASP A 1 197 ? 19.328 -22.391 -1.594 1 96 197 ASP A O 1
ATOM 1605 N N . ASP A 1 198 ? 19.219 -22.828 -3.715 1 94.88 198 ASP A N 1
ATOM 1606 C CA . ASP A 1 198 ? 20.625 -23.141 -3.857 1 94.88 198 ASP A CA 1
ATOM 1607 C C . ASP A 1 198 ? 21.484 -21.875 -3.889 1 94.88 198 ASP A C 1
ATOM 1609 O O . ASP A 1 198 ? 22.719 -21.953 -3.848 1 94.88 198 ASP A O 1
ATOM 1613 N N . ASN A 1 199 ? 20.828 -20.734 -3.918 1 93.56 199 ASN A N 1
ATOM 1614 C CA . ASN A 1 199 ? 21.562 -19.469 -3.814 1 93.56 199 ASN A CA 1
ATOM 1615 C C . ASN A 1 199 ? 21.719 -19.031 -2.361 1 93.56 199 ASN A C 1
ATOM 1617 O O . ASN A 1 199 ? 22.281 -17.969 -2.084 1 93.56 199 ASN A O 1
ATOM 1621 N N . GLY A 1 200 ? 21.172 -19.797 -1.444 1 94.88 200 GLY A N 1
ATOM 1622 C CA . GLY A 1 200 ? 21.312 -19.5 -0.027 1 94.88 200 GLY A CA 1
ATOM 1623 C C . GLY A 1 200 ? 20.172 -18.672 0.531 1 94.88 200 GLY A C 1
ATOM 1624 O O . GLY A 1 200 ? 20.281 -18.141 1.641 1 94.88 200 GLY A O 1
ATOM 1625 N N . HIS A 1 201 ? 19.141 -18.5 -0.207 1 97.12 201 HIS A N 1
ATOM 1626 C CA . HIS A 1 201 ? 17.984 -17.766 0.289 1 97.12 201 HIS A CA 1
ATOM 1627 C C . HIS A 1 201 ? 17 -18.672 1.014 1 97.12 201 HIS A C 1
ATOM 1629 O O . HIS A 1 201 ? 16.75 -19.797 0.56 1 97.12 201 HIS A O 1
ATOM 1635 N N . HIS A 1 202 ? 16.547 -18.172 2.178 1 98.38 202 HIS A N 1
ATOM 1636 C CA . HIS A 1 202 ? 15.539 -18.875 2.963 1 98.38 202 HIS A CA 1
ATOM 1637 C C . HIS A 1 202 ? 14.164 -18.25 2.76 1 98.38 202 HIS A C 1
ATOM 1639 O O . HIS A 1 202 ? 14.031 -17.016 2.721 1 98.38 202 HIS A O 1
ATOM 1645 N N . TYR A 1 203 ? 13.18 -19.078 2.574 1 98.5 203 TYR A N 1
ATOM 1646 C CA . TYR A 1 203 ? 11.789 -18.672 2.402 1 98.5 203 TYR A CA 1
ATOM 1647 C C . TYR A 1 203 ? 10.93 -19.203 3.541 1 98.5 203 TYR A C 1
ATOM 1649 O O . TYR A 1 203 ? 10.898 -20.406 3.797 1 98.5 203 TYR A O 1
ATOM 1657 N N . GLN A 1 204 ? 10.18 -18.297 4.105 1 98.12 204 GLN A N 1
ATOM 1658 C CA . GLN A 1 204 ? 9.398 -18.688 5.27 1 98.12 204 GLN A CA 1
ATOM 1659 C C . GLN A 1 204 ? 7.922 -18.859 4.906 1 98.12 204 GLN A C 1
ATOM 1661 O O . GLN A 1 204 ? 7.113 -19.266 5.742 1 98.12 204 GLN A O 1
ATOM 1666 N N . GLY A 1 205 ? 7.609 -18.594 3.75 1 98.44 205 GLY A N 1
ATOM 1667 C CA . GLY A 1 205 ? 6.215 -18.656 3.344 1 98.44 205 GLY A CA 1
ATOM 1668 C C . GLY A 1 205 ? 5.457 -17.359 3.602 1 98.44 205 GLY A C 1
ATOM 1669 O O . GLY A 1 205 ? 5.75 -16.328 2.99 1 98.44 205 GLY A O 1
ATOM 1670 N N . ASN A 1 206 ? 4.641 -17.438 4.723 1 97.94 206 ASN A N 1
ATOM 1671 C CA . ASN A 1 206 ? 3.746 -16.328 5.027 1 97.94 206 ASN A CA 1
ATOM 1672 C C . ASN A 1 206 ? 2.674 -16.156 3.955 1 97.94 206 ASN A C 1
ATOM 1674 O O . ASN A 1 206 ? 2.309 -15.039 3.604 1 97.94 206 ASN A O 1
ATOM 1678 N N . SER A 1 207 ? 2.338 -17.297 3.293 1 98.88 207 SER A N 1
ATOM 1679 C CA . SER A 1 207 ? 1.173 -17.25 2.414 1 98.88 207 SER A CA 1
ATOM 1680 C C . SER A 1 207 ? -0.078 -16.828 3.18 1 98.88 207 SER A C 1
ATOM 1682 O O . SER A 1 207 ? -0.244 -17.172 4.348 1 98.88 207 SER A O 1
ATOM 1684 N N . VAL A 1 208 ? -0.919 -16.094 2.533 1 98.88 208 VAL A N 1
ATOM 1685 C CA . VAL A 1 208 ? -2.055 -15.523 3.256 1 98.88 208 VAL A CA 1
ATOM 1686 C C . VAL A 1 208 ? -3.178 -15.188 2.277 1 98.88 208 VAL A C 1
ATOM 1688 O O . VAL A 1 208 ? -2.924 -14.906 1.104 1 98.88 208 VAL A O 1
ATOM 1691 N N . ILE A 1 209 ? -4.383 -15.359 2.705 1 98.94 209 ILE A N 1
ATOM 1692 C CA . ILE A 1 209 ? -5.582 -14.906 2.008 1 98.94 209 ILE A CA 1
ATOM 1693 C C . ILE A 1 209 ? -6.266 -13.805 2.818 1 98.94 209 ILE A C 1
ATOM 1695 O O . ILE A 1 209 ? -6.547 -13.984 4.004 1 98.94 209 ILE A O 1
ATOM 1699 N N . LEU A 1 210 ? -6.477 -12.672 2.186 1 98.94 210 LEU A N 1
ATOM 1700 C CA . LEU A 1 210 ? -7 -11.484 2.857 1 98.94 210 LEU A CA 1
ATOM 1701 C C . LEU A 1 210 ? -8.312 -11.039 2.221 1 98.94 210 LEU A C 1
ATOM 1703 O O . LEU A 1 210 ? -8.477 -11.125 1.001 1 98.94 210 LEU A O 1
ATOM 1707 N N . ASP A 1 211 ? -9.219 -10.516 3.043 1 98.94 211 ASP A N 1
ATOM 1708 C CA . ASP A 1 211 ? -10.406 -9.883 2.475 1 98.94 211 ASP A CA 1
ATOM 1709 C C . ASP A 1 211 ? -10.156 -8.406 2.184 1 98.94 211 ASP A C 1
ATOM 1711 O O . ASP A 1 211 ? -9.031 -7.926 2.312 1 98.94 211 ASP A O 1
ATOM 1715 N N . ALA A 1 212 ? -11.211 -7.719 1.767 1 98.88 212 ALA A N 1
ATOM 1716 C CA . ALA A 1 212 ? -11.094 -6.348 1.271 1 98.88 212 ALA A CA 1
ATOM 1717 C C . ALA A 1 212 ? -10.797 -5.379 2.41 1 98.88 212 ALA A C 1
ATOM 1719 O O . ALA A 1 212 ? -10.445 -4.219 2.172 1 98.88 212 ALA A O 1
ATOM 1720 N N . LEU A 1 213 ? -10.852 -5.82 3.676 1 98.75 213 LEU A N 1
ATOM 1721 C CA . LEU A 1 213 ? -10.5 -4.996 4.828 1 98.75 213 LEU A CA 1
ATOM 1722 C C . LEU A 1 213 ? -9.078 -5.277 5.289 1 98.75 213 LEU A C 1
ATOM 1724 O O . LEU A 1 213 ? -8.602 -4.68 6.258 1 98.75 213 LEU A O 1
ATOM 1728 N N . GLY A 1 214 ? -8.445 -6.16 4.613 1 98.81 214 GLY A N 1
ATOM 1729 C CA . GLY A 1 214 ? -7.109 -6.559 5.027 1 98.81 214 GLY A CA 1
ATOM 1730 C C . GLY A 1 214 ? -7.113 -7.582 6.145 1 98.81 214 GLY A C 1
ATOM 1731 O O . GLY A 1 214 ? -6.082 -7.828 6.773 1 98.81 214 GLY A O 1
ATOM 1732 N N . GLU A 1 215 ? -8.242 -8.148 6.391 1 98.69 215 GLU A N 1
ATOM 1733 C CA . GLU A 1 215 ? -8.344 -9.156 7.445 1 98.69 215 GLU A CA 1
ATOM 1734 C C . GLU A 1 215 ? -7.984 -10.547 6.926 1 98.69 215 GLU A C 1
ATOM 1736 O O . GLU A 1 215 ? -8.344 -10.906 5.801 1 98.69 215 GLU A O 1
ATOM 1741 N N . ILE A 1 216 ? -7.355 -11.305 7.777 1 98.75 216 ILE A N 1
ATOM 1742 C CA . ILE A 1 216 ? -6.863 -12.625 7.398 1 98.75 216 ILE A CA 1
ATOM 1743 C C . ILE A 1 216 ? -8.023 -13.617 7.367 1 98.75 216 ILE A C 1
ATOM 1745 O O . ILE A 1 216 ? -8.75 -13.766 8.359 1 98.75 216 ILE A O 1
ATOM 1749 N N . GLN A 1 217 ? -8.156 -14.211 6.191 1 98.69 217 GLN A N 1
ATOM 1750 C CA . GLN A 1 217 ? -9.109 -15.305 6.051 1 98.69 217 GLN A CA 1
ATOM 1751 C C . GLN A 1 217 ? -8.445 -16.656 6.293 1 98.69 217 GLN A C 1
ATOM 1753 O O . GLN A 1 217 ? -9.078 -17.594 6.797 1 98.69 217 GLN A O 1
ATOM 1758 N N . ALA A 1 218 ? -7.195 -16.797 5.875 1 98.69 218 ALA A N 1
ATOM 1759 C CA . ALA A 1 218 ? -6.348 -17.969 6.086 1 98.69 218 ALA A CA 1
ATOM 1760 C C . ALA A 1 218 ? -4.871 -17.594 6.047 1 98.69 218 ALA A C 1
ATOM 1762 O O . ALA A 1 218 ? -4.461 -16.75 5.25 1 98.69 218 ALA A O 1
ATOM 1763 N N . GLN A 1 219 ? -4.125 -18.141 6.887 1 97.94 219 GLN A N 1
ATOM 1764 C CA . GLN A 1 219 ? -2.686 -17.906 6.922 1 97.94 219 GLN A CA 1
ATOM 1765 C C . GLN A 1 219 ? -1.93 -19.172 7.305 1 97.94 219 GLN A C 1
ATOM 1767 O O . GLN A 1 219 ? -2.357 -19.906 8.195 1 97.94 219 GLN A O 1
ATOM 1772 N N . ALA A 1 220 ? -0.865 -19.375 6.68 1 94.62 220 ALA A N 1
ATOM 1773 C CA . ALA A 1 220 ? -0.032 -20.531 6.988 1 94.62 220 ALA A CA 1
ATOM 1774 C C . ALA A 1 220 ? 0.966 -20.203 8.102 1 94.62 220 ALA A C 1
ATOM 1776 O O . ALA A 1 220 ? 1.337 -19.047 8.289 1 94.62 220 ALA A O 1
ATOM 1777 N N . GLU A 1 221 ? 1.408 -21.266 8.805 1 93.19 221 GLU A N 1
ATOM 1778 C CA . GLU A 1 221 ? 2.518 -21.109 9.742 1 93.19 221 GLU A CA 1
ATOM 1779 C C . GLU A 1 221 ? 3.828 -20.844 9.008 1 93.19 221 GLU A C 1
ATOM 1781 O O . GLU A 1 221 ? 4.098 -21.453 7.969 1 93.19 221 GLU A O 1
ATOM 1786 N N . PRO A 1 222 ? 4.531 -19.891 9.547 1 94.12 222 PRO A N 1
ATOM 1787 C CA . PRO A 1 222 ? 5.812 -19.609 8.898 1 94.12 222 PRO A CA 1
ATOM 1788 C C . PRO A 1 222 ? 6.75 -20.812 8.883 1 94.12 222 PRO A C 1
ATOM 1790 O O . PRO A 1 222 ? 6.84 -21.547 9.875 1 94.12 222 PRO A O 1
ATOM 1793 N N . GLY A 1 223 ? 7.355 -21.031 7.742 1 96.81 223 GLY A N 1
ATOM 1794 C CA . GLY A 1 223 ? 8.422 -22.016 7.609 1 96.81 223 GLY A CA 1
ATOM 1795 C C . GLY A 1 223 ? 7.918 -23.422 7.387 1 96.81 223 GLY A C 1
ATOM 1796 O O . GLY A 1 223 ? 8.711 -24.375 7.305 1 96.81 223 GLY A O 1
ATOM 1797 N N . GLN A 1 224 ? 6.652 -23.562 7.23 1 97.38 224 GLN A N 1
ATOM 1798 C CA . GLN A 1 224 ? 6.086 -24.906 7.094 1 97.38 224 GLN A CA 1
ATOM 1799 C C . GLN A 1 224 ? 5.297 -25.031 5.793 1 97.38 224 GLN A C 1
ATOM 1801 O O . GLN A 1 224 ? 4.562 -24.125 5.41 1 97.38 224 GLN A O 1
ATOM 1806 N N . ALA A 1 225 ? 5.555 -26.172 5.121 1 98.56 225 ALA A N 1
ATOM 1807 C CA . ALA A 1 225 ? 4.668 -26.5 4.008 1 98.56 225 ALA A CA 1
ATOM 1808 C C . ALA A 1 225 ? 3.211 -26.531 4.461 1 98.56 225 ALA A C 1
ATOM 1810 O O . ALA A 1 225 ? 2.904 -27.031 5.547 1 98.56 225 ALA A O 1
ATOM 1811 N N . ALA A 1 226 ? 2.34 -26 3.639 1 98.44 226 ALA A N 1
ATOM 1812 C CA . ALA A 1 226 ? 0.95 -25.906 4.074 1 98.44 226 ALA A CA 1
ATOM 1813 C C . ALA A 1 226 ? 0.009 -25.766 2.881 1 98.44 226 ALA A C 1
ATOM 1815 O O . ALA A 1 226 ? 0.426 -25.344 1.799 1 98.44 226 ALA A O 1
ATOM 1816 N N . GLN A 1 227 ? -1.136 -26.266 3.041 1 98.38 227 GLN A N 1
ATOM 1817 C CA . GLN A 1 227 ? -2.287 -25.953 2.205 1 98.38 227 GLN A CA 1
ATOM 1818 C C . GLN A 1 227 ? -3.217 -24.969 2.9 1 98.38 227 GLN A C 1
ATOM 1820 O O . GLN A 1 227 ? -3.678 -25.219 4.016 1 98.38 227 GLN A O 1
ATOM 1825 N N . LEU A 1 228 ? -3.438 -23.812 2.318 1 98.44 228 LEU A N 1
ATOM 1826 C CA . LEU A 1 228 ? -4.375 -22.828 2.846 1 98.44 228 LEU A CA 1
ATOM 1827 C C . LEU A 1 228 ? -5.688 -22.844 2.068 1 98.44 228 LEU A C 1
ATOM 1829 O O . LEU A 1 228 ? -5.684 -22.781 0.837 1 98.44 228 LEU A O 1
ATOM 1833 N N . ASP A 1 229 ? -6.77 -22.922 2.848 1 98.56 229 ASP A N 1
ATOM 1834 C CA . ASP A 1 229 ? -8.102 -22.938 2.24 1 98.56 229 ASP A CA 1
ATOM 1835 C C . ASP A 1 229 ? -8.961 -21.797 2.775 1 98.56 229 ASP A C 1
ATOM 1837 O O . ASP A 1 229 ? -8.922 -21.5 3.969 1 98.56 229 ASP A O 1
ATOM 1841 N N . ALA A 1 230 ? -9.672 -21.172 1.871 1 98.75 230 ALA A N 1
ATOM 1842 C CA . ALA A 1 230 ? -10.648 -20.156 2.268 1 98.75 230 ALA A CA 1
ATOM 1843 C C . ALA A 1 230 ? -11.844 -20.141 1.316 1 98.75 230 ALA A C 1
ATOM 1845 O O . ALA A 1 230 ? -11.734 -20.578 0.173 1 98.75 230 ALA A O 1
ATOM 1846 N N . GLU A 1 231 ? -12.914 -19.734 1.824 1 98.75 231 GLU A N 1
ATOM 1847 C CA . GLU A 1 231 ? -14.102 -19.438 1.025 1 98.75 231 GLU A CA 1
ATOM 1848 C C . GLU A 1 231 ? -14.344 -17.938 0.921 1 98.75 231 GLU A C 1
ATOM 1850 O O . GLU A 1 231 ? -14.555 -17.266 1.934 1 98.75 231 GLU A O 1
ATOM 1855 N N . LEU A 1 232 ? -14.328 -17.453 -0.247 1 98.81 232 LEU A N 1
ATOM 1856 C CA . LEU A 1 232 ? -14.508 -16.031 -0.499 1 98.81 232 LEU A CA 1
ATOM 1857 C C . LEU A 1 232 ? -15.93 -15.727 -0.967 1 98.81 232 LEU A C 1
ATOM 1859 O O . LEU A 1 232 ? -16.5 -16.5 -1.733 1 98.81 232 LEU A O 1
ATOM 1863 N N . SER A 1 233 ? -16.469 -14.617 -0.604 1 98.75 233 SER A N 1
ATOM 1864 C CA . SER A 1 233 ? -17.828 -14.234 -0.958 1 98.75 233 SER A CA 1
ATOM 1865 C C . SER A 1 233 ? -17.859 -12.969 -1.805 1 98.75 233 SER A C 1
ATOM 1867 O O . SER A 1 233 ? -17.484 -11.891 -1.33 1 98.75 233 SER A O 1
ATOM 1869 N N . LEU A 1 234 ? -18.328 -13.148 -3.027 1 98.44 234 LEU A N 1
ATOM 1870 C CA . LEU A 1 234 ? -18.484 -11.984 -3.893 1 98.44 234 LEU A CA 1
ATOM 1871 C C . LEU 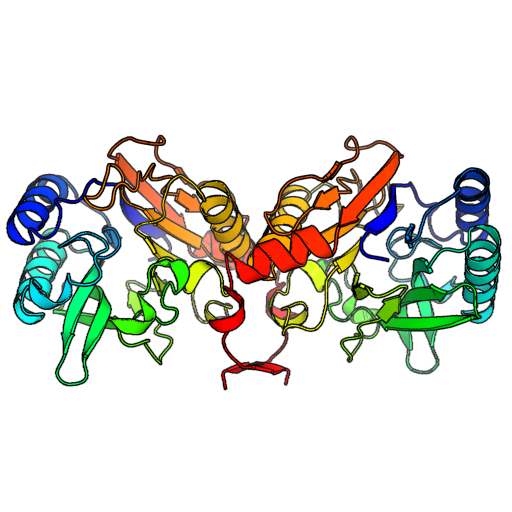A 1 234 ? -19.547 -11.039 -3.34 1 98.44 234 LEU A C 1
ATOM 1873 O O . LEU A 1 234 ? -19.422 -9.82 -3.449 1 98.44 234 LEU A O 1
ATOM 1877 N N . GLU A 1 235 ? -20.547 -11.586 -2.75 1 98.19 235 GLU A N 1
ATOM 1878 C CA . GLU A 1 235 ? -21.625 -10.797 -2.143 1 98.19 235 GLU A CA 1
ATOM 1879 C C . GLU A 1 235 ? -21.078 -9.906 -1.025 1 98.19 235 GLU A C 1
ATOM 1881 O O . GLU A 1 235 ? -21.422 -8.727 -0.948 1 98.19 235 GLU A O 1
ATOM 1886 N N . THR A 1 236 ? -20.266 -10.492 -0.174 1 98.5 236 THR A N 1
ATOM 1887 C CA . THR A 1 236 ? -19.656 -9.734 0.915 1 98.5 236 THR A CA 1
ATOM 1888 C C . THR A 1 236 ? -18.797 -8.594 0.369 1 98.5 236 THR A C 1
ATOM 1890 O O . THR A 1 236 ? -18.844 -7.473 0.879 1 98.5 236 THR A O 1
ATOM 1893 N N . LEU A 1 237 ? -18.109 -8.922 -0.673 1 98.75 237 LEU A N 1
ATOM 1894 C CA . LEU A 1 237 ? -17.25 -7.914 -1.29 1 98.75 237 LEU A CA 1
ATOM 1895 C C . LEU A 1 237 ? -18.094 -6.773 -1.861 1 98.75 237 LEU A C 1
ATOM 1897 O O . LEU A 1 237 ? -17.797 -5.602 -1.626 1 98.75 237 LEU A O 1
ATOM 1901 N N . GLN A 1 238 ? -19.109 -7.109 -2.619 1 98.12 238 GLN A N 1
ATOM 1902 C CA . GLN A 1 238 ? -19.953 -6.098 -3.234 1 98.12 238 GLN A CA 1
ATOM 1903 C C . GLN A 1 238 ? -20.672 -5.258 -2.174 1 98.12 238 GLN A C 1
ATOM 1905 O O . GLN A 1 238 ? -20.797 -4.043 -2.328 1 98.12 238 GLN A O 1
ATOM 1910 N N . ALA A 1 239 ? -21.094 -5.898 -1.128 1 98.38 239 ALA A N 1
ATOM 1911 C CA . ALA A 1 239 ? -21.734 -5.172 -0.033 1 98.38 239 ALA A CA 1
ATOM 1912 C C . ALA A 1 239 ? -20.766 -4.16 0.588 1 98.38 239 ALA A C 1
ATOM 1914 O O . ALA A 1 239 ? -21.156 -3.041 0.918 1 98.38 239 ALA A O 1
ATOM 1915 N N . TYR A 1 240 ? -19.594 -4.535 0.759 1 98.62 240 TYR A N 1
ATOM 1916 C CA . TYR A 1 240 ? -18.578 -3.627 1.304 1 98.62 240 TYR A CA 1
ATOM 1917 C C . TYR A 1 240 ? -18.375 -2.436 0.378 1 98.62 240 TYR A C 1
ATOM 1919 O O . TYR A 1 240 ? -18.328 -1.289 0.831 1 98.62 240 TYR A O 1
ATOM 1927 N N . ARG A 1 241 ? -18.203 -2.729 -0.932 1 98.44 241 ARG A N 1
ATOM 1928 C CA . ARG A 1 241 ? -17.984 -1.671 -1.915 1 98.44 241 ARG A CA 1
ATOM 1929 C C . ARG A 1 241 ? -19.172 -0.708 -1.95 1 98.44 241 ARG A C 1
ATOM 1931 O O . ARG A 1 241 ? -19 0.482 -2.223 1 98.44 241 ARG A O 1
ATOM 1938 N N . GLU A 1 242 ? -20.312 -1.193 -1.675 1 98.06 242 GLU A N 1
ATOM 1939 C CA . GLU A 1 242 ? -21.5 -0.347 -1.634 1 98.06 242 GLU A CA 1
ATOM 1940 C C . GLU A 1 242 ? -21.5 0.539 -0.391 1 98.06 242 GLU A C 1
ATOM 1942 O O . GLU A 1 242 ? -21.844 1.722 -0.467 1 98.06 242 GLU A O 1
ATOM 1947 N N . ARG A 1 243 ? -21.094 -0.007 0.684 1 97.75 243 ARG A N 1
ATOM 1948 C CA . ARG A 1 243 ? -21.141 0.714 1.951 1 97.75 243 ARG A CA 1
ATOM 1949 C C . ARG A 1 243 ? -19.984 1.693 2.066 1 97.75 243 ARG A C 1
ATOM 1951 O O . ARG A 1 243 ? -20.109 2.74 2.707 1 97.75 243 ARG A O 1
ATOM 1958 N N . PHE A 1 244 ? -18.906 1.314 1.518 1 98.38 244 PHE A N 1
ATOM 1959 C CA . PHE A 1 244 ? -17.688 2.104 1.539 1 98.38 244 PHE A CA 1
ATOM 1960 C C . PHE A 1 244 ? -17.109 2.258 0.134 1 98.38 244 PHE A C 1
ATOM 1962 O O . PHE A 1 244 ? -16.062 1.707 -0.177 1 98.38 244 PHE A O 1
ATOM 1969 N N . PRO A 1 245 ? -17.75 3.096 -0.67 1 98.19 245 PRO A N 1
ATOM 1970 C CA . PRO A 1 245 ? -17.422 3.141 -2.096 1 98.19 245 PRO A CA 1
ATOM 1971 C C . PRO A 1 245 ? -16.25 4.055 -2.402 1 98.19 245 PRO A C 1
ATOM 1973 O O . PRO A 1 245 ? -16.359 4.957 -3.236 1 98.19 245 PRO A O 1
ATOM 1976 N N . ALA A 1 246 ? -15.062 3.766 -1.831 1 98.19 246 ALA A N 1
ATOM 1977 C CA . ALA A 1 246 ? -13.852 4.566 -1.997 1 98.19 246 ALA A CA 1
ATOM 1978 C C . ALA A 1 246 ? -13.406 4.594 -3.457 1 98.19 246 ALA A C 1
ATOM 1980 O O . ALA A 1 246 ? -12.719 5.523 -3.887 1 98.19 246 ALA A O 1
ATOM 1981 N N . PHE A 1 247 ? -13.828 3.586 -4.227 1 97.31 247 PHE A N 1
ATOM 1982 C CA . PHE A 1 247 ? -13.406 3.494 -5.621 1 97.31 247 PHE A CA 1
ATOM 1983 C C . PHE A 1 247 ? -13.945 4.668 -6.43 1 97.31 247 PHE A C 1
ATOM 1985 O O . PHE A 1 247 ? -13.383 5.031 -7.461 1 97.31 247 PHE A O 1
ATOM 1992 N N . HIS A 1 248 ? -14.961 5.305 -5.961 1 97.31 248 HIS A N 1
ATOM 1993 C CA . HIS A 1 248 ? -15.516 6.465 -6.648 1 97.31 248 HIS A CA 1
ATOM 1994 C C . HIS A 1 248 ? -14.57 7.66 -6.559 1 97.31 248 HIS A C 1
ATOM 1996 O O . HIS A 1 248 ? -14.711 8.625 -7.32 1 97.31 248 HIS A O 1
ATOM 2002 N N . ASP A 1 249 ? -13.609 7.637 -5.66 1 97.94 249 ASP A N 1
ATOM 2003 C CA . ASP A 1 249 ? -12.766 8.797 -5.395 1 97.94 249 ASP A CA 1
ATOM 2004 C C . ASP A 1 249 ? -11.359 8.586 -5.965 1 97.94 249 ASP A C 1
ATOM 2006 O O . ASP A 1 249 ? -10.461 9.391 -5.707 1 97.94 249 ASP A O 1
ATOM 2010 N N . THR A 1 250 ? -11.195 7.492 -6.707 1 97.06 250 THR A N 1
ATOM 2011 C CA . THR A 1 250 ? -9.891 7.18 -7.281 1 97.06 250 THR A CA 1
ATOM 2012 C C . THR A 1 250 ? -9.523 8.172 -8.383 1 97.06 250 THR A C 1
ATOM 2014 O O . THR A 1 250 ? -10.406 8.719 -9.047 1 97.06 250 THR A O 1
ATOM 2017 N N . ASP A 1 251 ? -8.25 8.414 -8.523 1 96.62 251 ASP A N 1
ATOM 2018 C CA . ASP A 1 251 ? -7.758 9.219 -9.641 1 96.62 251 ASP A CA 1
ATOM 2019 C C . ASP A 1 251 ? -7.699 8.391 -10.922 1 96.62 251 ASP A C 1
ATOM 2021 O O . ASP A 1 251 ? -7.309 7.223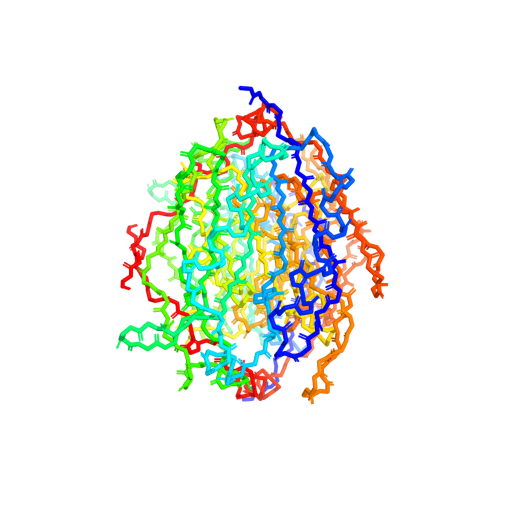 -10.898 1 96.62 251 ASP A O 1
ATOM 2025 N N . LYS A 1 252 ? -8.102 9.023 -12.016 1 96.12 252 LYS A N 1
ATOM 2026 C CA . LYS A 1 252 ? -7.871 8.391 -13.312 1 96.12 252 LYS A CA 1
ATOM 2027 C C . LYS A 1 252 ? -6.422 8.555 -13.758 1 96.12 252 LYS A C 1
ATOM 2029 O O . LYS A 1 252 ? -5.812 9.602 -13.539 1 96.12 252 LYS A O 1
ATOM 2034 N N . PHE A 1 253 ? -5.891 7.496 -14.305 1 97.44 253 PHE A N 1
ATOM 2035 C CA . PHE A 1 253 ? -4.512 7.559 -14.773 1 97.44 253 PHE A CA 1
ATOM 2036 C C . PHE A 1 253 ? -4.305 6.637 -15.969 1 97.44 253 PHE A C 1
ATOM 2038 O O . PHE A 1 253 ? -5.137 5.766 -16.234 1 97.44 253 PHE A O 1
ATOM 2045 N N . LEU A 1 254 ? -3.17 6.855 -16.719 1 96.19 254 LEU A N 1
ATOM 2046 C CA . LEU A 1 254 ? -2.736 6.02 -17.828 1 96.19 254 LEU A CA 1
ATOM 2047 C C . LEU A 1 254 ? -1.317 5.508 -17.609 1 96.19 254 LEU A C 1
ATOM 2049 O O . LEU A 1 254 ? -0.415 6.285 -17.281 1 96.19 254 LEU A O 1
ATOM 2053 N N . LEU A 1 255 ? -1.244 4.18 -17.719 1 94.88 255 LEU A N 1
ATOM 2054 C CA . LEU A 1 255 ? 0.111 3.641 -17.766 1 94.88 255 LEU A CA 1
ATOM 2055 C C . LEU A 1 255 ? 0.792 4.004 -19.094 1 94.88 255 LEU A C 1
ATOM 2057 O O . LEU A 1 255 ? 0.166 3.959 -20.141 1 94.88 255 LEU A O 1
ATOM 2061 N N . LEU A 1 256 ? 2.023 4.438 -19.016 1 92.5 256 LEU A N 1
ATOM 2062 C CA . LEU A 1 256 ? 2.742 4.859 -20.203 1 92.5 256 LEU A CA 1
ATOM 2063 C C . LEU A 1 256 ? 3.605 3.727 -20.75 1 92.5 256 LEU A C 1
ATOM 2065 O O . LEU A 1 256 ? 4.07 2.873 -19.984 1 92.5 256 LEU A O 1
ATOM 2069 N N . MET B 1 1 ? 21.859 19.844 5.238 1 63.16 1 MET B N 1
ATOM 2070 C CA . MET B 1 1 ? 21.875 19.109 6.504 1 63.16 1 MET B CA 1
ATOM 2071 C C . MET B 1 1 ? 21.109 17.797 6.379 1 63.16 1 MET B C 1
ATOM 2073 O O . MET B 1 1 ? 19.984 17.781 5.895 1 63.16 1 MET B O 1
ATOM 2077 N N . SER B 1 2 ? 21.828 16.562 6.602 1 86.75 2 SER B N 1
ATOM 2078 C CA . SER B 1 2 ? 21.422 15.203 6.281 1 86.75 2 SER B CA 1
ATOM 2079 C C . SER B 1 2 ? 20.391 14.688 7.277 1 86.75 2 SER B C 1
ATOM 2081 O O . SER B 1 2 ? 19.562 13.836 6.938 1 86.75 2 SER B O 1
ATOM 2083 N N . THR B 1 3 ? 20.25 15.414 8.422 1 97.56 3 THR B N 1
ATOM 2084 C CA . THR B 1 3 ? 19.328 14.945 9.445 1 97.56 3 THR B CA 1
ATOM 2085 C C . THR B 1 3 ? 18.156 15.914 9.617 1 97.56 3 THR B C 1
ATOM 2087 O O . THR B 1 3 ? 18.359 17.125 9.625 1 97.56 3 THR B O 1
ATOM 2090 N N . LEU B 1 4 ? 16.953 15.484 9.672 1 98.69 4 LEU B N 1
ATOM 2091 C CA . LEU B 1 4 ? 15.742 16.266 9.883 1 98.69 4 LEU B CA 1
ATOM 2092 C C . LEU B 1 4 ? 15.07 15.891 11.203 1 98.69 4 LEU B C 1
ATOM 2094 O O . LEU B 1 4 ? 14.695 14.727 11.398 1 98.69 4 LEU B O 1
ATOM 2098 N N . LYS B 1 5 ? 14.969 16.828 12.141 1 98.81 5 LYS B N 1
ATOM 2099 C CA . LYS B 1 5 ? 14.266 16.578 13.398 1 98.81 5 LYS B CA 1
ATOM 2100 C C . LYS B 1 5 ? 12.781 16.891 13.266 1 98.81 5 LYS B C 1
ATOM 2102 O O . LYS B 1 5 ? 12.391 18.062 13.141 1 98.81 5 LYS B O 1
ATOM 2107 N N . LEU B 1 6 ? 11.961 15.867 13.352 1 98.88 6 LEU B N 1
ATOM 2108 C CA . LEU B 1 6 ? 10.531 15.938 13.078 1 98.88 6 LEU B CA 1
ATOM 2109 C C . LEU B 1 6 ? 9.719 15.742 14.352 1 98.88 6 LEU B C 1
ATOM 2111 O O . LEU B 1 6 ? 10.023 14.852 15.156 1 98.88 6 LEU B O 1
ATOM 2115 N N . THR B 1 7 ? 8.75 16.562 14.531 1 98.94 7 THR B N 1
ATOM 2116 C CA . THR B 1 7 ? 7.805 16.438 15.633 1 98.94 7 THR B CA 1
ATOM 2117 C C . THR B 1 7 ? 6.371 16.359 15.117 1 98.94 7 THR B C 1
ATOM 2119 O O . THR B 1 7 ? 5.961 17.172 14.289 1 98.94 7 THR B O 1
ATOM 2122 N N . LEU B 1 8 ? 5.664 15.359 15.531 1 98.94 8 LEU B N 1
ATOM 2123 C CA . LEU B 1 8 ? 4.223 15.281 15.328 1 98.94 8 LEU B CA 1
ATOM 2124 C C . LEU B 1 8 ? 3.471 15.578 16.625 1 98.94 8 LEU B C 1
ATOM 2126 O O . LEU B 1 8 ? 3.871 15.117 17.688 1 98.94 8 LEU B O 1
ATOM 2130 N N . LEU B 1 9 ? 2.416 16.328 16.531 1 98.88 9 LEU B N 1
ATOM 2131 C CA . LEU B 1 9 ? 1.582 16.609 17.703 1 98.88 9 LEU B CA 1
ATOM 2132 C C . LEU B 1 9 ? 0.253 15.875 17.609 1 98.88 9 LEU B C 1
ATOM 2134 O O . LEU B 1 9 ? -0.705 16.375 17.016 1 98.88 9 LEU B O 1
ATOM 2138 N N . GLN B 1 10 ? 0.224 14.672 18.188 1 98.88 10 GLN B N 1
ATOM 2139 C CA . GLN B 1 10 ? -1.033 13.961 18.375 1 98.88 10 GLN B CA 1
ATOM 2140 C C . GLN B 1 10 ? -1.858 14.586 19.5 1 98.88 10 GLN B C 1
ATOM 2142 O O . GLN B 1 10 ? -1.571 14.375 20.688 1 98.88 10 GLN B O 1
ATOM 2147 N N . GLN B 1 11 ? -2.936 15.281 19.141 1 98.81 11 GLN B N 1
ATOM 2148 C CA . GLN B 1 11 ? -3.635 16.094 20.141 1 98.81 11 GLN B CA 1
ATOM 2149 C C . GLN B 1 11 ? -5.141 16.078 19.891 1 98.81 11 GLN B C 1
ATOM 2151 O O . GLN B 1 11 ? -5.594 15.867 18.766 1 98.81 11 GLN B O 1
ATOM 2156 N N . PRO B 1 12 ? -5.902 16.312 20.984 1 98.69 12 PRO B N 1
ATOM 2157 C CA . PRO B 1 12 ? -7.336 16.516 20.766 1 98.69 12 PRO B CA 1
ATOM 2158 C C . PRO B 1 12 ? -7.648 17.875 20.141 1 98.69 12 PRO B C 1
ATOM 2160 O O . PRO B 1 12 ? -6.809 18.766 20.156 1 98.69 12 PRO B O 1
ATOM 2163 N N . LEU B 1 13 ? -8.773 17.984 19.562 1 98.56 13 LEU B N 1
ATOM 2164 C CA . LEU B 1 13 ? -9.242 19.234 18.984 1 98.56 13 LEU B CA 1
ATOM 2165 C C . LEU B 1 13 ? -10.578 19.656 19.594 1 98.56 13 LEU B C 1
ATOM 2167 O O . LEU B 1 13 ? -11.445 18.797 19.812 1 98.56 13 LEU B O 1
ATOM 2171 N N . VAL B 1 14 ? -10.672 20.906 19.859 1 97.69 14 VAL B N 1
ATOM 2172 C CA . VAL B 1 14 ? -11.945 21.453 20.312 1 97.69 14 VAL B CA 1
ATOM 2173 C C . VAL B 1 14 ? -12.852 21.719 19.109 1 97.69 14 VAL B C 1
ATOM 2175 O O . VAL B 1 14 ? -12.461 22.422 18.172 1 97.69 14 VAL B O 1
ATOM 2178 N N . TRP B 1 15 ? -14.031 21.188 19.188 1 97.25 15 TRP B N 1
ATOM 2179 C CA . TRP B 1 15 ? -14.969 21.172 18.078 1 97.25 15 TRP B CA 1
ATOM 2180 C C . TRP B 1 15 ? -15.375 22.578 17.672 1 97.25 15 TRP B C 1
ATOM 2182 O O . TRP B 1 15 ? -15.953 23.328 18.469 1 97.25 15 TRP B O 1
ATOM 2192 N N . LEU B 1 16 ? -15.008 23.016 16.484 1 97.38 16 LEU B N 1
ATOM 2193 C CA . LEU B 1 16 ? -15.406 24.25 15.812 1 97.38 16 LEU B CA 1
ATOM 2194 C C . LEU B 1 16 ? -15.086 25.469 16.688 1 97.38 16 LEU B C 1
ATOM 2196 O O . LEU B 1 16 ? -15.891 26.391 16.797 1 97.38 16 LEU B O 1
ATOM 2200 N N . ASP B 1 17 ? -13.945 25.391 17.297 1 97.06 17 ASP B N 1
ATOM 2201 C CA . ASP B 1 17 ? -13.469 26.5 18.125 1 97.06 17 ASP B CA 1
ATOM 2202 C C . ASP B 1 17 ? -12 26.812 17.828 1 97.06 17 ASP B C 1
ATOM 2204 O O . ASP B 1 17 ? -11.109 26.328 18.531 1 97.06 17 ASP B O 1
ATOM 2208 N N . ALA B 1 18 ? -11.805 27.703 16.859 1 97.62 18 ALA B N 1
ATOM 2209 C CA . ALA B 1 18 ? -10.469 28.016 16.359 1 97.62 18 ALA B CA 1
ATOM 2210 C C . ALA B 1 18 ? -9.594 28.594 17.469 1 97.62 18 ALA B C 1
ATOM 2212 O O . ALA B 1 18 ? -8.438 28.203 17.641 1 97.62 18 ALA B O 1
ATOM 2213 N N . GLN B 1 19 ? -10.156 29.469 18.219 1 97.25 19 GLN B N 1
ATOM 2214 C CA . GLN B 1 19 ? -9.375 30.156 19.25 1 97.25 19 GLN B CA 1
ATOM 2215 C C . GLN B 1 19 ? -8.938 29.188 20.328 1 97.25 19 GLN B C 1
ATOM 2217 O O . GLN B 1 19 ? -7.797 29.25 20.797 1 97.25 19 GLN B O 1
ATOM 2222 N N . ALA B 1 20 ? -9.859 28.312 20.75 1 98.19 20 ALA B N 1
ATOM 2223 C CA . ALA B 1 20 ? -9.508 27.312 21.75 1 98.19 20 ALA B CA 1
ATOM 2224 C C . ALA B 1 20 ? -8.391 26.391 21.25 1 98.19 20 ALA B C 1
ATOM 2226 O O . ALA B 1 20 ? -7.477 26.047 22 1 98.19 20 ALA B O 1
ATOM 2227 N N . ASN B 1 21 ? -8.477 25.969 20.031 1 98.56 21 ASN B N 1
ATOM 2228 C CA . ASN B 1 21 ? -7.449 25.109 19.469 1 98.56 21 ASN B CA 1
ATOM 2229 C C . ASN B 1 21 ? -6.105 25.828 19.359 1 98.56 21 ASN B C 1
ATOM 2231 O O . ASN B 1 21 ? -5.066 25.266 19.719 1 98.56 21 ASN B O 1
ATOM 2235 N N . LEU B 1 22 ? -6.098 27.094 18.875 1 98.56 22 LEU B N 1
ATOM 2236 C CA . LEU B 1 22 ? -4.848 27.844 18.766 1 98.56 22 LEU B CA 1
ATOM 2237 C C . LEU B 1 22 ? -4.207 28.016 20.141 1 98.56 22 LEU B C 1
ATOM 2239 O O . LEU B 1 22 ? -2.992 27.859 20.281 1 98.56 22 LEU B O 1
ATOM 2243 N N . ARG B 1 23 ? -5.023 28.312 21.125 1 98.5 23 ARG B N 1
ATOM 2244 C CA . ARG B 1 23 ? -4.5 28.453 22.484 1 98.5 23 ARG B CA 1
ATOM 2245 C C . ARG B 1 23 ? -3.875 27.156 22.969 1 98.5 23 ARG B C 1
ATOM 2247 O O . ARG B 1 23 ? -2.818 27.156 23.609 1 98.5 23 ARG B O 1
ATOM 2254 N N . HIS B 1 24 ? -4.578 26.094 22.719 1 98.75 24 HIS B N 1
ATOM 2255 C CA . HIS B 1 24 ? -4.066 24.781 23.094 1 98.75 24 HIS B CA 1
ATOM 2256 C C . HIS B 1 24 ? -2.691 24.531 22.484 1 98.75 24 HIS B C 1
ATOM 2258 O O . HIS B 1 24 ? -1.754 24.141 23.172 1 98.75 24 HIS B O 1
ATOM 2264 N N . PHE B 1 25 ? -2.527 24.75 21.188 1 98.88 25 PHE B N 1
ATOM 2265 C CA . PHE B 1 25 ? -1.261 24.5 20.516 1 98.88 25 PHE B CA 1
ATOM 2266 C C . PHE B 1 25 ? -0.216 25.531 20.922 1 98.88 25 PHE B C 1
ATOM 2268 O O . PHE B 1 25 ? 0.979 25.234 20.969 1 98.88 25 PHE B O 1
ATOM 2275 N N . ASP B 1 26 ? -0.678 26.797 21.281 1 98.81 26 ASP B N 1
ATOM 2276 C CA . ASP B 1 26 ? 0.253 27.781 21.844 1 98.81 26 ASP B CA 1
ATOM 2277 C C . ASP B 1 26 ? 1.003 27.203 23.031 1 98.81 26 ASP B C 1
ATOM 2279 O O . ASP B 1 26 ? 2.227 27.312 23.125 1 98.81 26 ASP B O 1
ATOM 2283 N N . MET B 1 27 ? 0.241 26.641 23.844 1 98.44 27 MET B N 1
ATOM 2284 C CA . MET B 1 27 ? 0.815 26.094 25.078 1 98.44 27 MET B CA 1
ATOM 2285 C C . MET B 1 27 ? 1.815 24.984 24.766 1 98.44 27 MET B C 1
ATOM 2287 O O . MET B 1 27 ? 2.881 24.906 25.391 1 98.44 27 MET B O 1
ATOM 2291 N N . LEU B 1 28 ? 1.484 24.109 23.875 1 98.5 28 LEU B N 1
ATOM 2292 C CA . LEU B 1 28 ? 2.348 22.984 23.531 1 98.5 28 LEU B CA 1
ATOM 2293 C C . LEU B 1 28 ? 3.621 23.469 22.844 1 98.5 28 LEU B C 1
ATOM 2295 O O . LEU B 1 28 ? 4.715 22.984 23.125 1 98.5 28 LEU B O 1
ATOM 2299 N N . LEU B 1 29 ? 3.467 24.422 21.938 1 98.69 29 LEU B N 1
ATOM 2300 C CA . LEU B 1 29 ? 4.566 24.875 21.094 1 98.69 29 LEU B CA 1
ATOM 2301 C C . LEU B 1 29 ? 5.586 25.672 21.891 1 98.69 29 LEU B C 1
ATOM 2303 O O . LEU B 1 29 ? 6.754 25.766 21.516 1 98.69 29 LEU B O 1
ATOM 2307 N N . GLU B 1 30 ? 5.145 26.219 22.984 1 98 30 GLU B N 1
ATOM 2308 C CA . GLU B 1 30 ? 6.012 27.031 23.828 1 98 30 GLU B CA 1
ATOM 2309 C C . GLU B 1 30 ? 7.242 26.25 24.281 1 98 30 GLU B C 1
ATOM 2311 O O . GLU B 1 30 ? 8.328 26.812 24.438 1 98 30 GLU B O 1
ATOM 2316 N N . SER B 1 31 ? 7.078 24.969 24.391 1 96.75 31 SER B N 1
ATOM 2317 C CA . SER B 1 31 ? 8.148 24.156 24.969 1 96.75 31 SER B CA 1
ATOM 2318 C C . SER B 1 31 ? 8.945 23.438 23.875 1 96.75 31 SER B C 1
ATOM 2320 O O . SER B 1 31 ? 9.938 22.766 24.172 1 96.75 31 SER B O 1
ATOM 2322 N N . ILE B 1 32 ? 8.523 23.516 22.656 1 97.75 32 ILE B N 1
ATOM 2323 C CA . ILE B 1 32 ? 9.188 22.781 21.594 1 97.75 32 ILE B CA 1
ATOM 2324 C C . ILE B 1 32 ? 10.375 23.609 21.078 1 97.75 32 ILE B C 1
ATOM 2326 O O . ILE B 1 32 ? 10.219 24.766 20.688 1 97.75 32 ILE B O 1
ATOM 2330 N N . GLN B 1 33 ? 11.523 22.984 21.172 1 95.12 33 GLN B N 1
ATOM 2331 C CA . GLN B 1 33 ? 12.75 23.641 20.719 1 95.12 33 GLN B CA 1
ATOM 2332 C C . GLN B 1 33 ? 13.578 22.688 19.859 1 95.12 33 GLN B C 1
ATOM 2334 O O . GLN B 1 33 ? 13.469 21.469 19.984 1 95.12 33 GLN B O 1
ATOM 2339 N N . GLN B 1 34 ? 14.344 23.266 18.984 1 97.06 34 GLN B N 1
ATOM 2340 C CA . GLN B 1 34 ? 15.352 22.547 18.203 1 97.06 34 GLN B CA 1
ATOM 2341 C C . GLN B 1 34 ? 14.719 21.453 17.359 1 97.06 34 GLN B C 1
ATOM 2343 O O . GLN B 1 34 ? 15.172 20.297 17.375 1 97.06 34 GLN B O 1
ATOM 2348 N N . ARG B 1 35 ? 13.664 21.719 16.75 1 98.44 35 ARG B N 1
ATOM 2349 C CA . ARG B 1 35 ? 13.016 20.859 15.773 1 98.44 35 ARG B CA 1
ATOM 2350 C C . ARG B 1 35 ? 13.008 21.5 14.391 1 98.44 35 ARG B C 1
ATOM 2352 O O . ARG B 1 35 ? 13.047 22.719 14.273 1 98.44 35 ARG B O 1
ATOM 2359 N N . ASP B 1 36 ? 13.062 20.703 13.367 1 98.75 36 ASP B N 1
ATOM 2360 C CA . ASP B 1 36 ? 13.102 21.219 12.008 1 98.75 36 ASP B CA 1
ATOM 2361 C C . ASP B 1 36 ? 11.695 21.297 11.406 1 98.75 36 ASP B C 1
ATOM 2363 O O . ASP B 1 36 ? 11.422 22.156 10.57 1 98.75 36 ASP B O 1
ATOM 2367 N N . VAL B 1 37 ? 10.859 20.344 11.742 1 98.88 37 VAL B N 1
ATOM 2368 C CA . VAL B 1 37 ? 9.492 20.266 11.227 1 98.88 37 VAL B CA 1
ATOM 2369 C C . VAL B 1 37 ? 8.531 19.953 12.375 1 98.88 37 VAL B C 1
ATOM 2371 O O . VAL B 1 37 ? 8.789 19.062 13.18 1 98.88 37 VAL B O 1
ATOM 2374 N N . ILE B 1 38 ? 7.477 20.672 12.508 1 98.94 38 ILE B N 1
ATOM 2375 C CA . ILE B 1 38 ? 6.414 20.438 13.484 1 98.94 38 ILE B CA 1
ATOM 2376 C C . ILE B 1 38 ? 5.074 20.297 12.766 1 98.94 38 ILE B C 1
ATOM 2378 O O . ILE B 1 38 ? 4.672 21.188 12.008 1 98.94 38 ILE B O 1
ATOM 2382 N N . VAL B 1 39 ? 4.406 19.219 12.992 1 98.94 39 VAL B N 1
ATOM 2383 C CA . VAL B 1 39 ? 3.199 18.906 12.242 1 98.94 39 VAL B CA 1
ATOM 2384 C C . VAL B 1 39 ? 2 18.828 13.18 1 98.94 39 VAL B C 1
ATOM 2386 O O . VAL B 1 39 ? 2.059 18.172 14.227 1 98.94 39 VAL B O 1
ATOM 2389 N N . LEU B 1 40 ? 0.97 19.531 12.883 1 98.94 40 LEU B N 1
ATOM 2390 C CA . LEU B 1 40 ? -0.317 19.516 13.57 1 98.94 40 LEU B CA 1
ATOM 2391 C C . LEU B 1 40 ? -1.323 18.641 12.812 1 98.94 40 LEU B C 1
ATOM 2393 O O . LEU B 1 40 ? -1.146 18.375 11.625 1 98.94 40 LEU B O 1
ATOM 2397 N N . PRO B 1 41 ? -2.406 18.219 13.453 1 98.88 41 PRO B N 1
ATOM 2398 C CA . PRO B 1 41 ? -3.377 17.328 12.812 1 98.88 41 PRO B CA 1
ATOM 2399 C C . PRO B 1 41 ? -4.18 18.016 11.719 1 98.88 41 PRO B C 1
ATOM 2401 O O . PRO B 1 41 ? -3.996 19.203 11.469 1 98.88 41 PRO B O 1
ATOM 2404 N N . GLU B 1 42 ? -4.961 17.219 11.031 1 98.94 42 GLU B N 1
ATOM 2405 C CA . GLU B 1 42 ? -5.934 17.703 10.062 1 98.94 42 GLU B CA 1
ATOM 2406 C C . GLU B 1 42 ? -6.961 18.625 10.719 1 98.94 42 GLU B C 1
ATOM 2408 O O . GLU B 1 42 ? -7.492 18.297 11.789 1 98.94 42 GLU B O 1
ATOM 2413 N N . MET B 1 43 ? -7.277 19.766 9.961 1 98.75 43 MET B N 1
ATOM 2414 C CA . MET B 1 43 ? -8.281 20.703 10.438 1 98.75 43 MET B CA 1
ATOM 2415 C C . MET B 1 43 ? -8.055 21.047 11.906 1 98.75 43 MET B C 1
ATOM 2417 O O . MET B 1 43 ? -8.984 20.969 12.719 1 98.75 43 MET B O 1
ATOM 2421 N N . PHE B 1 44 ? -6.863 21.469 12.18 1 98.75 44 PHE B N 1
ATOM 2422 C CA . PHE B 1 44 ? -6.414 21.578 13.562 1 98.75 44 PHE B CA 1
ATOM 2423 C C . PHE B 1 44 ? -7.078 22.75 14.258 1 98.75 44 PHE B C 1
ATOM 2425 O O . PHE B 1 44 ? -7.02 22.875 15.484 1 98.75 44 PHE B O 1
ATOM 2432 N N . THR B 1 45 ? -7.785 23.609 13.516 1 98.44 45 THR B N 1
ATOM 2433 C CA . THR B 1 45 ? -8.445 24.75 14.141 1 98.44 45 THR B CA 1
ATOM 2434 C C . THR B 1 45 ? -9.906 24.422 14.461 1 98.44 45 THR B C 1
ATOM 2436 O O . THR B 1 45 ? -10.562 25.156 15.195 1 98.44 45 THR B O 1
ATOM 2439 N N . THR B 1 46 ? -10.438 23.312 13.953 1 97.94 46 THR B N 1
ATOM 2440 C CA . THR B 1 46 ? -11.883 23.141 14.086 1 97.94 46 THR B CA 1
ATOM 2441 C C . THR B 1 46 ? -12.227 21.688 14.398 1 97.94 46 THR B C 1
ATOM 2443 O O . THR B 1 46 ? -13.289 21.406 14.953 1 97.94 46 THR B O 1
ATOM 2446 N N . GLY B 1 47 ? -11.406 20.766 14.062 1 97.5 47 GLY B N 1
ATOM 2447 C CA . GLY B 1 47 ? -11.859 19.391 13.914 1 97.5 47 GLY B CA 1
ATOM 2448 C C . GLY B 1 47 ? -12.523 19.109 12.578 1 97.5 47 GLY B C 1
ATOM 2449 O O . GLY B 1 47 ? -12.82 20.047 11.828 1 97.5 47 GLY B O 1
ATOM 2450 N N . PHE B 1 48 ? -12.758 17.891 12.234 1 97.75 48 PHE B N 1
ATOM 2451 C CA . PHE B 1 48 ? -13.312 17.469 10.953 1 97.75 48 PHE B CA 1
ATOM 2452 C C . PHE B 1 48 ? -14.828 17.625 10.945 1 97.75 48 PHE B C 1
ATOM 2454 O O . PHE B 1 48 ? -15.547 16.75 11.422 1 97.75 48 PHE B O 1
ATOM 2461 N N . ALA B 1 49 ? -15.234 18.719 10.352 1 96.25 49 ALA B N 1
ATOM 2462 C CA . ALA B 1 49 ? -16.656 19.047 10.281 1 96.25 49 ALA B CA 1
ATOM 2463 C C . ALA B 1 49 ? -17.047 19.516 8.883 1 96.25 49 ALA B C 1
ATOM 2465 O O . ALA B 1 49 ? -16.281 20.219 8.227 1 96.25 49 ALA B O 1
ATOM 2466 N N . MET B 1 50 ? -18.266 19.203 8.477 1 95.69 50 MET B N 1
ATOM 2467 C CA . MET B 1 50 ? -18.766 19.594 7.164 1 95.69 50 MET B CA 1
ATOM 2468 C C . MET B 1 50 ? -19.047 21.094 7.117 1 95.69 50 MET B C 1
ATOM 2470 O O . MET B 1 50 ? -18.969 21.719 6.055 1 95.69 50 MET B O 1
ATOM 2474 N N . ASN B 1 51 ? -19.266 21.641 8.25 1 95 51 ASN B N 1
ATOM 2475 C CA . ASN B 1 51 ? -19.562 23.062 8.289 1 95 51 ASN B CA 1
ATOM 2476 C C . ASN B 1 51 ? -18.391 23.859 8.852 1 95 51 ASN B C 1
ATOM 2478 O O . ASN B 1 51 ? -18.562 25 9.305 1 95 51 ASN B O 1
ATOM 2482 N N . ALA B 1 52 ? -17.219 23.312 8.914 1 94.5 52 ALA B N 1
ATOM 2483 C CA . ALA B 1 52 ? -16.062 23.953 9.523 1 94.5 52 ALA B CA 1
ATOM 2484 C C . ALA B 1 52 ? -15.703 25.234 8.789 1 94.5 52 ALA B C 1
ATOM 2486 O O . ALA B 1 52 ? -15.258 26.203 9.406 1 94.5 52 ALA B O 1
ATOM 2487 N N . ALA B 1 53 ? -15.898 25.234 7.512 1 93.5 53 ALA B N 1
ATOM 2488 C CA . ALA B 1 53 ? -15.523 26.391 6.707 1 93.5 53 ALA B CA 1
ATOM 2489 C C . ALA B 1 53 ? -16.375 27.609 7.062 1 93.5 53 ALA B C 1
ATOM 2491 O O . ALA B 1 53 ? -15.914 28.75 6.945 1 93.5 53 ALA B O 1
ATOM 2492 N N . GLU B 1 54 ? -17.562 27.344 7.508 1 90.69 54 GLU B N 1
ATOM 2493 C CA . GLU B 1 54 ? -18.469 28.422 7.906 1 90.69 54 GLU B CA 1
ATOM 2494 C C . GLU B 1 54 ? -17.969 29.109 9.18 1 90.69 54 GLU B C 1
ATOM 2496 O O . GLU B 1 54 ? -18.312 30.266 9.445 1 90.69 54 GLU B O 1
ATOM 2501 N N . ASN B 1 55 ? -17.203 28.438 9.938 1 85.25 55 ASN B N 1
ATOM 2502 C CA . ASN B 1 55 ? -16.672 28.953 11.203 1 85.25 55 ASN B CA 1
ATOM 2503 C C . ASN B 1 55 ? -15.156 29.125 11.148 1 85.25 55 ASN B C 1
ATOM 2505 O O . ASN B 1 55 ? -14.492 29.203 12.188 1 85.25 55 ASN B O 1
ATOM 2509 N N . ALA B 1 56 ? -14.68 29.141 9.977 1 90.88 56 ALA B N 1
ATOM 2510 C CA . ALA B 1 56 ? -13.227 29.109 9.812 1 90.88 56 ALA B CA 1
ATOM 2511 C C . ALA B 1 56 ? -12.625 30.5 10.062 1 90.88 56 ALA B C 1
ATOM 2513 O O . ALA B 1 56 ? -13.258 31.516 9.773 1 90.88 56 ALA B O 1
ATOM 2514 N N . LEU B 1 57 ? -11.438 30.531 10.625 1 95.12 57 LEU B N 1
ATOM 2515 C CA . LEU B 1 57 ? -10.633 31.75 10.641 1 95.12 57 LEU B CA 1
ATOM 2516 C C . LEU B 1 57 ? -10.203 32.125 9.227 1 95.12 57 LEU B C 1
ATOM 2518 O O . LEU B 1 57 ? -10.008 31.266 8.375 1 95.12 57 LEU B O 1
ATOM 2522 N N . PRO B 1 58 ? -10.047 33.5 9.016 1 95.94 58 PRO B N 1
ATOM 2523 C CA . PRO B 1 58 ? -9.406 33.875 7.754 1 95.94 58 PRO B CA 1
ATOM 2524 C C . PRO B 1 58 ? -8.031 33.25 7.578 1 95.94 58 PRO B C 1
ATOM 2526 O O . PRO B 1 58 ? -7.273 33.125 8.547 1 95.94 58 PRO B O 1
ATOM 2529 N N . GLU B 1 59 ? -7.766 32.844 6.359 1 97.69 59 GLU B N 1
ATOM 2530 C CA . GLU B 1 59 ? -6.48 32.219 6.086 1 97.69 59 GLU B CA 1
ATOM 2531 C C . GLU B 1 59 ? -5.324 33.031 6.617 1 97.69 59 GLU B C 1
ATOM 2533 O O . GLU B 1 59 ? -4.359 32.5 7.168 1 97.69 59 GLU B O 1
ATOM 2538 N N . THR B 1 60 ? -5.449 34.344 6.445 1 97.62 60 THR B N 1
ATOM 2539 C CA . THR B 1 60 ? -4.383 35.25 6.855 1 97.62 60 THR B CA 1
ATOM 2540 C C . THR B 1 60 ? -4.121 35.125 8.352 1 97.62 60 THR B C 1
ATOM 2542 O O . THR B 1 60 ? -2.975 35.219 8.797 1 97.62 60 THR B O 1
ATOM 2545 N N . GLU B 1 61 ? -5.102 34.938 9.102 1 98 61 GLU B N 1
ATOM 2546 C CA . GLU B 1 61 ? -4.945 34.781 10.547 1 98 61 GLU B CA 1
ATOM 2547 C C . GLU B 1 61 ? -4.246 33.469 10.906 1 98 61 GLU B C 1
ATOM 2549 O O . GLU B 1 61 ? -3.393 33.438 11.797 1 98 61 GLU B O 1
ATOM 2554 N N . VAL B 1 62 ? -4.629 32.438 10.258 1 98.38 62 VAL B N 1
ATOM 2555 C CA . VAL B 1 62 ? -3.996 31.156 10.5 1 98.38 62 VAL B CA 1
ATOM 2556 C C . VAL B 1 62 ? -2.521 31.219 10.109 1 98.38 62 VAL B C 1
ATOM 2558 O O . VAL B 1 62 ? -1.654 30.75 10.852 1 98.38 62 VAL B O 1
ATOM 2561 N N . ILE B 1 63 ? -2.254 31.828 8.945 1 98.62 63 ILE B N 1
ATOM 2562 C CA . ILE B 1 63 ? -0.886 31.953 8.453 1 98.62 63 ILE B CA 1
ATOM 2563 C C . ILE B 1 63 ? -0.062 32.781 9.43 1 98.62 63 ILE B C 1
ATOM 2565 O O . ILE B 1 63 ? 1.09 32.469 9.719 1 98.62 63 ILE B O 1
ATOM 2569 N N . ASP B 1 64 ? -0.657 33.844 9.898 1 98.62 64 ASP B N 1
ATOM 2570 C CA . ASP B 1 64 ? 0.044 34.688 10.875 1 98.62 64 ASP B CA 1
ATOM 2571 C C . ASP B 1 64 ? 0.411 33.875 12.117 1 98.62 64 ASP B C 1
ATOM 2573 O O . ASP B 1 64 ? 1.519 34.031 12.641 1 98.62 64 ASP B O 1
ATOM 2577 N N . TRP B 1 65 ? -0.507 33.125 12.609 1 98.75 65 TRP B N 1
ATOM 2578 C CA . TRP B 1 65 ? -0.261 32.281 13.773 1 98.75 65 TRP B CA 1
ATOM 2579 C C . TRP B 1 65 ? 0.846 31.281 13.492 1 98.75 65 TRP B C 1
ATOM 2581 O O . TRP B 1 65 ? 1.79 31.156 14.281 1 98.75 65 TRP B O 1
ATOM 2591 N N . LEU B 1 66 ? 0.789 30.562 12.391 1 98.88 66 LEU B N 1
ATOM 2592 C CA . LEU B 1 66 ? 1.814 29.609 12.008 1 98.88 66 LEU B CA 1
ATOM 2593 C C . LEU B 1 66 ? 3.17 30.281 11.852 1 98.88 66 LEU B C 1
ATOM 2595 O O . LEU B 1 66 ? 4.195 29.75 12.258 1 98.88 66 LEU B O 1
ATOM 2599 N N . ARG B 1 67 ? 3.133 31.438 11.188 1 98.62 67 ARG B N 1
ATOM 2600 C CA . ARG B 1 67 ? 4.371 32.188 10.977 1 98.62 67 ARG B CA 1
ATOM 2601 C C . ARG B 1 67 ? 5.02 32.562 12.305 1 98.62 67 ARG B C 1
ATOM 2603 O O . ARG B 1 67 ? 6.242 32.438 12.453 1 98.62 67 ARG B O 1
ATOM 2610 N N . HIS B 1 68 ? 4.199 33.031 13.203 1 98.69 68 HIS B N 1
ATOM 2611 C CA . HIS B 1 68 ? 4.699 33.375 14.531 1 98.69 68 HIS B CA 1
ATOM 2612 C C . HIS B 1 68 ? 5.484 32.219 15.125 1 98.69 68 HIS B C 1
ATOM 2614 O O . HIS B 1 68 ? 6.629 32.375 15.555 1 98.69 68 HIS B O 1
ATOM 2620 N N . TRP B 1 69 ? 4.938 31.047 15.117 1 98.75 69 TRP B N 1
ATOM 2621 C CA . TRP B 1 69 ? 5.566 29.891 15.75 1 98.75 69 TRP B CA 1
ATOM 2622 C C . TRP B 1 69 ? 6.707 29.359 14.891 1 98.75 69 TRP B C 1
ATOM 2624 O O . TRP B 1 69 ? 7.703 28.859 15.414 1 98.75 69 TRP B O 1
ATOM 2634 N N . SER B 1 70 ? 6.516 29.422 13.547 1 98.81 70 SER B N 1
ATOM 2635 C CA . SER B 1 70 ? 7.598 29 12.664 1 98.81 70 SER B CA 1
ATOM 2636 C C . SER B 1 70 ? 8.875 29.781 12.938 1 98.81 70 SER B C 1
ATOM 2638 O O . SER B 1 70 ? 9.961 29.203 13.031 1 98.81 70 SER B O 1
ATOM 2640 N N . VAL B 1 71 ? 8.742 31.094 13.109 1 98.56 71 VAL B N 1
ATOM 2641 C CA . VAL B 1 71 ? 9.883 31.953 13.383 1 98.56 71 VAL B CA 1
ATOM 2642 C C . VAL B 1 71 ? 10.453 31.641 14.766 1 98.56 71 VAL B C 1
ATOM 2644 O O . VAL B 1 71 ? 11.664 31.453 14.914 1 98.56 71 VAL B O 1
ATOM 2647 N N . ARG B 1 72 ? 9.602 31.562 15.711 1 98.25 72 ARG B N 1
ATOM 2648 C CA . ARG B 1 72 ? 10.031 31.375 17.094 1 98.25 72 ARG B CA 1
ATOM 2649 C C . ARG B 1 72 ? 10.758 30.047 17.25 1 98.25 72 ARG B C 1
ATOM 2651 O O . ARG B 1 72 ? 11.734 29.953 18.016 1 98.25 72 ARG B O 1
ATOM 2658 N N . THR B 1 73 ? 10.305 28.984 16.609 1 98.5 73 THR B N 1
ATOM 2659 C CA . THR B 1 73 ? 10.883 27.641 16.766 1 98.5 73 THR B CA 1
ATOM 2660 C C . THR B 1 73 ? 11.945 27.391 15.695 1 98.5 73 THR B C 1
ATOM 2662 O O . THR B 1 73 ? 12.656 26.391 15.75 1 98.5 73 THR B O 1
ATOM 2665 N N . ASP B 1 74 ? 11.984 28.297 14.727 1 98.38 74 ASP B N 1
ATOM 2666 C CA . ASP B 1 74 ? 12.836 28.109 13.555 1 98.38 74 ASP B CA 1
ATOM 2667 C C . ASP B 1 74 ? 12.57 26.75 12.898 1 98.38 74 ASP B C 1
ATOM 2669 O O . ASP B 1 74 ? 13.5 25.969 12.688 1 98.38 74 ASP B O 1
ATOM 2673 N N . ALA B 1 75 ? 11.359 26.453 12.625 1 98.75 75 ALA B N 1
ATOM 2674 C CA . ALA B 1 75 ? 10.914 25.188 12.062 1 98.75 75 ALA B CA 1
ATOM 2675 C C . ALA B 1 75 ? 9.875 25.406 10.969 1 98.75 75 ALA B C 1
ATOM 2677 O O . ALA B 1 75 ? 9.195 26.438 10.945 1 98.75 75 ALA B O 1
ATOM 2678 N N . LEU B 1 76 ? 9.875 24.5 9.977 1 98.88 76 LEU B N 1
ATOM 2679 C CA . LEU B 1 76 ? 8.688 24.359 9.141 1 98.88 76 LEU B CA 1
ATOM 2680 C C . LEU B 1 76 ? 7.496 23.875 9.961 1 98.88 76 LEU B C 1
ATOM 2682 O O . LEU B 1 76 ? 7.582 22.844 10.633 1 98.88 76 LEU B O 1
ATOM 2686 N N . ILE B 1 77 ? 6.418 24.594 10.023 1 98.88 77 ILE B N 1
ATOM 2687 C CA . ILE B 1 77 ? 5.277 24.203 10.844 1 98.88 77 ILE B CA 1
ATOM 2688 C C . ILE B 1 77 ? 4.012 24.172 9.992 1 98.88 77 ILE B C 1
ATOM 2690 O O . ILE B 1 77 ? 3.818 25.031 9.133 1 98.88 77 ILE B O 1
ATOM 2694 N N . GLY B 1 78 ? 3.213 23.109 10.258 1 98.44 78 GLY B N 1
ATOM 2695 C CA . GLY B 1 78 ? 1.972 23.141 9.5 1 98.44 78 GLY B CA 1
ATOM 2696 C C . GLY B 1 78 ? 0.976 22.094 9.938 1 98.44 78 GLY B C 1
ATOM 2697 O O . GLY B 1 78 ? 1.275 21.266 10.797 1 98.44 78 GLY B O 1
ATOM 2698 N N . GLY B 1 79 ? -0.169 22.062 9.508 1 98.75 79 GLY B N 1
ATOM 2699 C CA . GLY B 1 79 ? -1.378 21.25 9.547 1 98.75 79 GLY B CA 1
ATOM 2700 C C . GLY B 1 79 ? -2.455 21.75 8.594 1 98.75 79 GLY B C 1
ATOM 2701 O O . GLY B 1 79 ? -2.283 22.766 7.934 1 98.75 79 GLY B O 1
ATOM 2702 N N . SER B 1 80 ? -3.477 20.922 8.461 1 98.88 80 SER B N 1
ATOM 2703 C CA . SER B 1 80 ? -4.492 21.422 7.539 1 98.88 80 SER B CA 1
ATOM 2704 C C . SER B 1 80 ? -5.582 22.188 8.281 1 98.88 80 SER B C 1
ATOM 2706 O O . SER B 1 80 ? -5.707 22.062 9.5 1 98.88 80 SER B O 1
ATOM 2708 N N . VAL B 1 81 ? -6.324 23.062 7.539 1 98.75 81 VAL B N 1
ATOM 2709 C CA . VAL B 1 81 ? -7.414 23.875 8.062 1 98.75 81 VAL B CA 1
ATOM 2710 C C . VAL B 1 81 ? -8.562 23.922 7.059 1 98.75 81 VAL B C 1
ATOM 2712 O O . VAL B 1 81 ? -8.336 23.844 5.848 1 98.75 81 VAL B O 1
ATOM 2715 N N . ALA B 1 82 ? -9.75 24.016 7.582 1 98.31 82 ALA B N 1
ATOM 2716 C CA . ALA B 1 82 ? -10.883 24.375 6.734 1 98.31 82 ALA B CA 1
ATOM 2717 C C . ALA B 1 82 ? -10.875 25.859 6.41 1 98.31 82 ALA B C 1
ATOM 2719 O O . ALA B 1 82 ? -10.688 26.688 7.301 1 98.31 82 ALA B O 1
ATOM 2720 N N . LEU B 1 83 ? -11.008 26.109 5.176 1 97.94 83 LEU B N 1
ATOM 2721 C CA . LEU B 1 83 ? -11.055 27.5 4.738 1 97.94 83 LEU B CA 1
ATOM 2722 C C . LEU B 1 83 ? -12.227 27.734 3.799 1 97.94 83 LEU B C 1
ATOM 2724 O O . LEU B 1 83 ? -12.602 26.859 3.031 1 97.94 83 LEU B O 1
ATOM 2728 N N . ASN B 1 84 ? -12.719 28.953 3.91 1 95.5 84 ASN B N 1
ATOM 2729 C CA . ASN B 1 84 ? -13.672 29.422 2.906 1 95.5 84 ASN B CA 1
ATOM 2730 C C . ASN B 1 84 ? -12.977 30.234 1.822 1 95.5 84 ASN B C 1
ATOM 2732 O O . ASN B 1 84 ? -12.422 31.297 2.105 1 95.5 84 ASN B O 1
ATOM 2736 N N . THR B 1 85 ? -12.977 29.688 0.587 1 94.75 85 THR B N 1
ATOM 2737 C CA . THR B 1 85 ? -12.398 30.422 -0.534 1 94.75 85 THR B CA 1
ATOM 2738 C C . THR B 1 85 ? -13.484 30.953 -1.454 1 94.75 85 THR B C 1
ATOM 2740 O O . THR B 1 85 ? -14.648 30.578 -1.332 1 94.75 85 THR B O 1
ATOM 2743 N N . PRO B 1 86 ? -13.102 31.828 -2.346 1 93.88 86 PRO B N 1
ATOM 2744 C CA . PRO B 1 86 ? -14.109 32.344 -3.285 1 93.88 86 PRO B CA 1
ATOM 2745 C C . PRO B 1 86 ? -14.742 31.234 -4.117 1 93.88 86 PRO B C 1
ATOM 2747 O O . PRO B 1 86 ? -15.914 31.328 -4.504 1 93.88 86 PRO B O 1
ATOM 2750 N N . ASP B 1 87 ? -14.078 30.172 -4.371 1 96 87 ASP B N 1
ATOM 2751 C CA . ASP B 1 87 ? -14.578 29.094 -5.211 1 96 87 ASP B CA 1
ATOM 2752 C C . ASP B 1 87 ? -15.336 28.047 -4.383 1 96 87 ASP B C 1
ATOM 2754 O O . ASP B 1 87 ? -16.031 27.203 -4.934 1 96 87 ASP B O 1
ATOM 2758 N N . GLY B 1 88 ? -15.148 28.109 -3.074 1 96.31 88 GLY B N 1
ATOM 2759 C CA . GLY B 1 88 ? -15.734 27.125 -2.18 1 96.31 88 GLY B CA 1
ATOM 2760 C C . GLY B 1 88 ? -14.828 26.75 -1.018 1 96.31 88 GLY B C 1
ATOM 2761 O O . GLY B 1 88 ? -13.703 27.25 -0.92 1 96.31 88 GLY B O 1
ATOM 2762 N N . ALA B 1 89 ? -15.352 25.891 -0.191 1 98.38 89 ALA B N 1
ATOM 2763 C CA . ALA B 1 89 ? -14.602 25.469 0.989 1 98.38 89 ALA B CA 1
ATOM 2764 C C . ALA B 1 89 ? -13.508 24.469 0.616 1 98.38 89 ALA B C 1
ATOM 2766 O O . ALA B 1 89 ? -13.719 23.609 -0.248 1 98.38 89 ALA B O 1
ATOM 2767 N N . VAL B 1 90 ? -12.383 24.578 1.24 1 98.69 90 VAL B N 1
ATOM 2768 C CA . VAL B 1 90 ? -11.305 23.609 1.019 1 98.69 90 VAL B CA 1
ATOM 2769 C C . VAL B 1 90 ? -10.727 23.172 2.359 1 98.69 90 VAL B C 1
ATOM 2771 O O . VAL B 1 90 ? -10.883 23.859 3.369 1 98.69 90 VAL B O 1
ATOM 2774 N N . ASN B 1 91 ? -10.25 21.969 2.414 1 98.81 91 ASN B N 1
ATOM 2775 C CA . ASN B 1 91 ? -9.336 21.469 3.438 1 98.81 91 ASN B CA 1
ATOM 2776 C C . ASN B 1 91 ? -7.879 21.656 3.014 1 98.81 91 ASN B C 1
ATOM 2778 O O . ASN B 1 91 ? -7.352 20.844 2.244 1 98.81 91 ASN B O 1
ATOM 2782 N N . ARG B 1 92 ? -7.258 22.719 3.543 1 98.81 92 ARG B N 1
ATOM 2783 C CA . ARG B 1 92 ? -5.969 23.156 3.01 1 98.81 92 ARG B CA 1
ATOM 2784 C C . ARG B 1 92 ? -4.848 22.875 4.004 1 98.81 92 ARG B C 1
ATOM 2786 O O . ARG B 1 92 ? -4.879 23.359 5.137 1 98.81 92 ARG B O 1
ATOM 2793 N N . PHE B 1 93 ? -3.895 22.031 3.58 1 98.94 93 PHE B N 1
ATOM 2794 C CA . PHE B 1 93 ? -2.658 21.844 4.328 1 98.94 93 PHE B CA 1
ATOM 2795 C C . 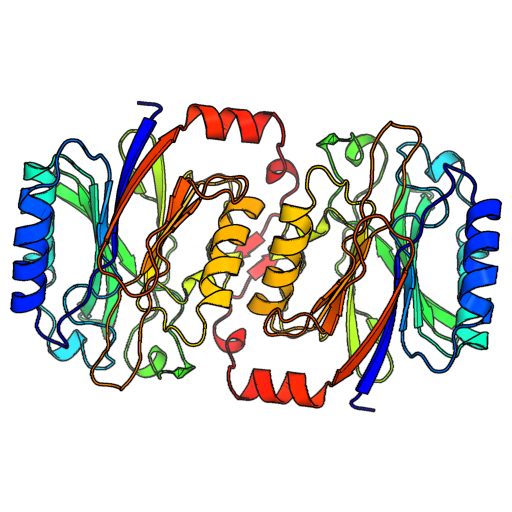PHE B 1 93 ? -1.713 23.016 4.129 1 98.94 93 PHE B C 1
ATOM 2797 O O . PHE B 1 93 ? -1.203 23.234 3.027 1 98.94 93 PHE B O 1
ATOM 2804 N N . LEU B 1 94 ? -1.48 23.797 5.199 1 98.88 94 LEU B N 1
ATOM 2805 C CA . LEU B 1 94 ? -0.551 24.922 5.191 1 98.88 94 LEU B CA 1
ATOM 2806 C C . LEU B 1 94 ? 0.777 24.531 5.832 1 98.88 94 LEU B C 1
ATOM 2808 O O . LEU B 1 94 ? 0.799 23.938 6.918 1 98.88 94 LEU B O 1
ATOM 2812 N N . LEU B 1 95 ? 1.857 24.734 5.172 1 98.88 95 LEU B N 1
ATOM 2813 C CA . LEU B 1 95 ? 3.215 24.641 5.703 1 98.88 95 LEU B CA 1
ATOM 2814 C C . LEU B 1 95 ? 3.924 25.984 5.613 1 98.88 95 LEU B C 1
ATOM 2816 O O . LEU B 1 95 ? 4.059 26.547 4.527 1 98.88 95 LEU B O 1
ATOM 2820 N N . VAL B 1 96 ? 4.352 26.5 6.73 1 98.88 96 VAL B N 1
ATOM 2821 C CA . VAL B 1 96 ? 4.926 27.844 6.789 1 98.88 96 VAL B CA 1
ATOM 2822 C C . VAL B 1 96 ? 6.375 27.766 7.258 1 98.88 96 VAL B C 1
ATOM 2824 O O . VAL B 1 96 ? 6.676 27.125 8.266 1 98.88 96 VAL B O 1
ATOM 2827 N N . GLN B 1 97 ? 7.246 28.375 6.555 1 98.62 97 GLN B N 1
ATOM 2828 C CA . GLN B 1 97 ? 8.664 28.453 6.887 1 98.62 97 GLN B CA 1
ATOM 2829 C C . GLN B 1 97 ? 8.984 29.719 7.668 1 98.62 97 GLN B C 1
ATOM 2831 O O . GLN B 1 97 ? 8.242 30.703 7.59 1 98.62 97 GLN B O 1
ATOM 2836 N N . PRO B 1 98 ? 10.094 29.719 8.344 1 98.19 98 PRO B N 1
ATOM 2837 C CA . PRO B 1 98 ? 10.469 30.891 9.141 1 98.19 98 PRO B CA 1
ATOM 2838 C C . PRO B 1 98 ? 10.672 32.125 8.289 1 98.19 98 PRO B C 1
ATOM 2840 O O . PRO B 1 98 ? 10.469 33.25 8.773 1 98.19 98 PRO B O 1
ATOM 2843 N N . ASP B 1 99 ? 10.969 32 7.031 1 97.56 99 ASP B N 1
ATOM 2844 C CA . ASP B 1 99 ? 11.242 33.156 6.191 1 97.56 99 ASP B CA 1
ATOM 2845 C C . ASP B 1 99 ? 9.945 33.719 5.598 1 97.56 99 ASP B C 1
ATOM 2847 O O . ASP B 1 99 ? 9.977 34.688 4.828 1 97.56 99 ASP B O 1
ATOM 2851 N N . GLY B 1 100 ? 8.859 33.062 5.91 1 95.69 100 GLY B N 1
ATOM 2852 C CA . GLY B 1 100 ? 7.57 33.562 5.469 1 95.69 100 GLY B CA 1
ATOM 2853 C C . GLY B 1 100 ? 7.027 32.844 4.258 1 95.69 100 GLY B C 1
ATOM 2854 O O . GLY B 1 100 ? 5.887 33.062 3.848 1 95.69 100 GLY B O 1
ATOM 2855 N N . THR B 1 101 ? 7.848 31.938 3.672 1 97.81 101 THR B N 1
ATOM 2856 C CA . THR B 1 101 ? 7.355 31.125 2.566 1 97.81 101 THR B CA 1
ATOM 2857 C C . THR B 1 101 ? 6.188 30.25 3.016 1 97.81 101 THR B C 1
ATOM 2859 O O . THR B 1 101 ? 6.23 29.656 4.094 1 97.81 101 THR B O 1
ATOM 2862 N N . ILE B 1 102 ? 5.148 30.203 2.189 1 98.25 102 ILE B N 1
ATOM 2863 C CA . ILE B 1 102 ? 3.941 29.453 2.514 1 98.25 102 ILE B CA 1
ATOM 2864 C C . ILE B 1 102 ? 3.646 28.438 1.4 1 98.25 102 ILE B C 1
ATOM 2866 O O . ILE B 1 102 ? 3.592 28.812 0.224 1 98.25 102 ILE B O 1
ATOM 2870 N N . LEU B 1 103 ? 3.529 27.188 1.702 1 97.81 103 LEU B N 1
ATOM 2871 C CA . LEU B 1 103 ? 3.012 26.172 0.777 1 97.81 103 LEU B CA 1
ATOM 2872 C C . LEU B 1 103 ? 1.566 25.828 1.108 1 97.81 103 LEU B C 1
ATOM 2874 O O . LEU B 1 103 ? 1.206 25.703 2.281 1 97.81 103 LEU B O 1
ATOM 2878 N N . ARG B 1 104 ? 0.815 25.703 0.078 1 98.38 104 ARG B N 1
ATOM 2879 C CA . ARG B 1 104 ? -0.597 25.344 0.168 1 98.38 104 ARG B CA 1
ATOM 2880 C C . ARG B 1 104 ? -0.889 24.062 -0.605 1 98.38 104 ARG B C 1
ATOM 2882 O O . ARG B 1 104 ? -0.532 23.938 -1.779 1 98.38 104 ARG B O 1
ATOM 2889 N N . TYR B 1 105 ? -1.464 23.125 0.056 1 98.69 105 TYR B N 1
ATOM 2890 C CA . TYR B 1 105 ? -1.979 21.906 -0.568 1 98.69 105 TYR B CA 1
ATOM 2891 C C . TYR B 1 105 ? -3.428 21.656 -0.164 1 98.69 105 TYR B C 1
ATOM 2893 O O . TYR B 1 105 ? -3.729 21.5 1.021 1 98.69 105 TYR B O 1
ATOM 2901 N N . ASP B 1 106 ? -4.293 21.625 -1.164 1 98.81 106 ASP B N 1
ATOM 2902 C CA . ASP B 1 106 ? -5.691 21.297 -0.898 1 98.81 106 ASP B CA 1
ATOM 2903 C C . ASP B 1 106 ? -5.934 19.797 -0.999 1 98.81 106 ASP B C 1
ATOM 2905 O O . ASP B 1 106 ? -5.496 19.156 -1.955 1 98.81 106 ASP B O 1
ATOM 2909 N N . LYS B 1 107 ? -6.648 19.312 0.023 1 98.81 107 LYS B N 1
ATOM 2910 C CA . LYS B 1 107 ? -6.996 17.891 0.036 1 98.81 107 LYS B CA 1
ATOM 2911 C C . LYS B 1 107 ? -7.598 17.469 -1.3 1 98.81 107 LYS B C 1
ATOM 2913 O O . LYS B 1 107 ? -8.516 18.109 -1.808 1 98.81 107 LYS B O 1
ATOM 2918 N N . ARG B 1 108 ? -7.02 16.406 -1.78 1 98.69 108 ARG B N 1
ATOM 2919 C CA . ARG B 1 108 ? -7.426 15.953 -3.104 1 98.69 108 ARG B CA 1
ATOM 2920 C C . ARG B 1 108 ? -8.633 15.031 -3.012 1 98.69 108 ARG B C 1
ATOM 2922 O O . ARG B 1 108 ? -9.602 15.188 -3.764 1 98.69 108 ARG B O 1
ATOM 2929 N N . HIS B 1 109 ? -8.562 14.07 -2.176 1 98.88 109 HIS B N 1
ATOM 2930 C CA . HIS B 1 109 ? -9.617 13.078 -2.041 1 98.88 109 HIS B CA 1
ATOM 2931 C C . HIS B 1 109 ? -10.531 13.398 -0.861 1 98.88 109 HIS B C 1
ATOM 2933 O O . HIS B 1 109 ? -10.086 13.391 0.29 1 98.88 109 HIS B O 1
ATOM 2939 N N . LEU B 1 110 ? -11.719 13.625 -1.176 1 98.88 110 LEU B N 1
ATOM 2940 C CA . LEU B 1 110 ? -12.695 14 -0.162 1 98.88 110 LEU B CA 1
ATOM 2941 C C . LEU B 1 110 ? -13.453 12.773 0.346 1 98.88 110 LEU B C 1
ATOM 2943 O O . LEU B 1 110 ? -13.953 11.977 -0.447 1 98.88 110 LEU B O 1
ATOM 2947 N N . PHE B 1 111 ? -13.547 12.609 1.617 1 98.56 111 PHE B N 1
ATOM 2948 C CA . PHE B 1 111 ? -14.117 11.422 2.246 1 98.56 111 PHE B CA 1
ATOM 2949 C C . PHE B 1 111 ? -15.625 11.367 2.041 1 98.56 111 PHE B C 1
ATOM 2951 O O . PHE B 1 111 ? -16.391 11.852 2.877 1 98.56 111 PHE B O 1
ATOM 2958 N N . ARG B 1 112 ? -16.062 10.672 1.079 1 97.56 112 ARG B N 1
ATOM 2959 C CA . ARG B 1 112 ? -17.438 10.664 0.605 1 97.56 112 ARG B CA 1
ATOM 2960 C C . ARG B 1 112 ? -18.359 10.023 1.634 1 97.56 112 ARG B C 1
ATOM 2962 O O . ARG B 1 112 ? -19.547 10.375 1.716 1 97.56 112 ARG B O 1
ATOM 2969 N N . MET B 1 113 ? -17.891 9.07 2.438 1 97 113 MET B N 1
ATOM 2970 C CA . MET B 1 113 ? -18.734 8.352 3.393 1 97 113 MET B CA 1
ATOM 2971 C C . MET B 1 113 ? -19.266 9.297 4.473 1 97 113 MET B C 1
ATOM 2973 O O . MET B 1 113 ? -20.281 9.023 5.09 1 97 113 MET B O 1
ATOM 2977 N N . ALA B 1 114 ? -18.531 10.438 4.633 1 96.31 114 ALA B N 1
ATOM 2978 C CA . ALA B 1 114 ? -18.969 11.445 5.594 1 96.31 114 ALA B CA 1
ATOM 2979 C C . ALA B 1 114 ? -19.609 12.633 4.883 1 96.31 114 ALA B C 1
ATOM 2981 O O . ALA B 1 114 ? -19.984 13.617 5.523 1 96.31 114 ALA B O 1
ATOM 2982 N N . GLY B 1 115 ? -19.672 12.562 3.561 1 97.12 115 GLY B N 1
ATOM 2983 C CA . GLY B 1 115 ? -20.281 13.633 2.783 1 97.12 115 GLY B CA 1
ATOM 2984 C C . GLY B 1 115 ? -19.328 14.781 2.506 1 97.12 115 GLY B C 1
ATOM 2985 O O . GLY B 1 115 ? -19.75 15.852 2.066 1 97.12 115 GLY B O 1
ATOM 2986 N N . GLU B 1 116 ? -18.062 14.617 2.707 1 98.06 116 GLU B N 1
ATOM 2987 C CA . GLU B 1 116 ? -17.094 15.695 2.535 1 98.06 116 GLU B CA 1
ATOM 2988 C C . GLU B 1 116 ? -17.141 16.25 1.115 1 98.06 116 GLU B C 1
ATOM 2990 O O . GLU B 1 116 ? -16.969 17.453 0.91 1 98.06 116 GLU B O 1
ATOM 2995 N N . HIS B 1 117 ? -17.406 15.375 0.1 1 97.69 117 HIS B N 1
ATOM 2996 C CA . HIS B 1 117 ? -17.375 15.766 -1.305 1 97.69 117 HIS B CA 1
ATOM 2997 C C . HIS B 1 117 ? -18.547 16.672 -1.65 1 97.69 117 HIS B C 1
ATOM 2999 O O . HIS B 1 117 ? -18.562 17.312 -2.709 1 97.69 117 HIS B O 1
ATOM 3005 N N . HIS B 1 118 ? -19.531 16.844 -0.74 1 97.44 118 HIS B N 1
ATOM 3006 C CA . HIS B 1 118 ? -20.641 17.766 -0.938 1 97.44 118 HIS B CA 1
ATOM 3007 C C . HIS B 1 118 ? -20.328 19.141 -0.339 1 97.44 118 HIS B C 1
ATOM 3009 O O . HIS B 1 118 ? -21.016 20.109 -0.628 1 97.44 118 HIS B O 1
ATOM 3015 N N . HIS B 1 119 ? -19.266 19.219 0.469 1 97.56 119 HIS B N 1
ATOM 3016 C CA . HIS B 1 119 ? -19.094 20.438 1.258 1 97.56 119 HIS B CA 1
ATOM 3017 C C . HIS B 1 119 ? -17.734 21.078 0.98 1 97.56 119 HIS B C 1
ATOM 3019 O O . HIS B 1 119 ? -17.531 22.266 1.283 1 97.56 119 HIS B O 1
ATOM 3025 N N . TYR B 1 120 ? -16.812 20.312 0.502 1 98.62 120 TYR B N 1
ATOM 3026 C CA . TYR B 1 120 ? -15.461 20.812 0.227 1 98.62 120 TYR B CA 1
ATOM 3027 C C . TYR B 1 120 ? -15.086 20.578 -1.23 1 98.62 120 TYR B C 1
ATOM 3029 O O . TYR B 1 120 ? -15.602 19.656 -1.876 1 98.62 120 TYR B O 1
ATOM 3037 N N . LEU B 1 121 ? -14.195 21.422 -1.721 1 98.5 121 LEU B N 1
ATOM 3038 C CA . LEU B 1 121 ? -13.641 21.266 -3.062 1 98.5 121 LEU B CA 1
ATOM 3039 C C . LEU B 1 121 ? -12.344 20.469 -3.029 1 98.5 121 LEU B C 1
ATOM 3041 O O . LEU B 1 121 ? -11.508 20.672 -2.145 1 98.5 121 LEU B O 1
ATOM 3045 N N . ALA B 1 122 ? -12.258 19.578 -3.99 1 98.56 122 ALA B N 1
ATOM 3046 C CA . ALA B 1 122 ? -11.055 18.75 -4.102 1 98.56 122 ALA B CA 1
ATOM 3047 C C . ALA B 1 122 ? -9.883 19.562 -4.645 1 98.56 122 ALA B C 1
ATOM 3049 O O . ALA B 1 122 ? -10.039 20.344 -5.586 1 98.56 122 ALA B O 1
ATOM 3050 N N . GLY B 1 123 ? -8.758 19.391 -4.004 1 98.19 123 GLY B N 1
ATOM 3051 C CA . GLY B 1 123 ? -7.551 19.922 -4.621 1 98.19 123 GLY B CA 1
ATOM 3052 C C . GLY B 1 123 ? -7.23 19.281 -5.957 1 98.19 123 GLY B C 1
ATOM 3053 O O . GLY B 1 123 ? -7.656 18.156 -6.227 1 98.19 123 GLY B O 1
ATOM 3054 N N . LYS B 1 124 ? -6.41 19.984 -6.758 1 95.62 124 LYS B N 1
ATOM 3055 C CA . LYS B 1 124 ? -6.156 19.469 -8.109 1 95.62 124 LYS B CA 1
ATOM 3056 C C . LYS B 1 124 ? -4.664 19.297 -8.352 1 95.62 124 LYS B C 1
ATOM 3058 O O . LYS B 1 124 ? -4.258 18.75 -9.383 1 95.62 124 LYS B O 1
ATOM 3063 N N . GLU B 1 125 ? -3.912 19.688 -7.359 1 95.81 125 GLU B N 1
ATOM 3064 C CA . GLU B 1 125 ? -2.475 19.703 -7.617 1 95.81 125 GLU B CA 1
ATOM 3065 C C . GLU B 1 125 ? -1.714 18.969 -6.512 1 95.81 125 GLU B C 1
ATOM 3067 O O . GLU B 1 125 ? -1.979 19.188 -5.324 1 95.81 125 GLU B O 1
ATOM 3072 N N . ARG B 1 126 ? -0.873 18.109 -7 1 95.56 126 ARG B N 1
ATOM 3073 C CA . ARG B 1 126 ? 0.139 17.547 -6.113 1 95.56 126 ARG B CA 1
ATOM 3074 C C . ARG B 1 126 ? 1.275 18.531 -5.879 1 95.56 126 ARG B C 1
ATOM 3076 O O . ARG B 1 126 ? 1.776 19.141 -6.824 1 95.56 126 ARG B O 1
ATOM 3083 N N . LYS B 1 127 ? 1.674 18.828 -4.609 1 95.62 127 LYS B N 1
ATOM 3084 C CA . LYS B 1 127 ? 2.701 19.812 -4.258 1 95.62 127 LYS B CA 1
ATOM 3085 C C . LYS B 1 127 ? 3.77 19.188 -3.363 1 95.62 127 LYS B C 1
ATOM 3087 O O . LYS B 1 127 ? 3.453 18.422 -2.449 1 95.62 127 LYS B O 1
ATOM 3092 N N . VAL B 1 128 ? 5.043 19.453 -3.713 1 97.88 128 VAL B N 1
ATOM 3093 C CA . VAL B 1 128 ? 6.168 19.047 -2.877 1 97.88 128 VAL B CA 1
ATOM 3094 C C . VAL B 1 128 ? 6.902 20.281 -2.365 1 97.88 128 VAL B C 1
ATOM 3096 O O . VAL B 1 128 ? 7.172 21.203 -3.129 1 97.88 128 VAL B O 1
ATOM 3099 N N . VAL B 1 129 ? 7.191 20.344 -1.072 1 96.94 129 VAL B N 1
ATOM 3100 C CA . VAL B 1 129 ? 7.891 21.469 -0.486 1 96.94 129 VAL B CA 1
ATOM 3101 C C . VAL B 1 129 ? 9.344 21.094 -0.212 1 96.94 129 VAL B C 1
ATOM 3103 O O . VAL B 1 129 ? 9.633 19.984 0.218 1 96.94 129 VAL B O 1
ATOM 3106 N N . GLU B 1 130 ? 10.234 22.047 -0.53 1 97.38 130 GLU B N 1
ATOM 3107 C CA . GLU B 1 130 ? 11.641 21.891 -0.159 1 97.38 130 GLU B CA 1
ATOM 3108 C C . GLU B 1 130 ? 11.961 22.641 1.132 1 97.38 130 GLU B C 1
ATOM 3110 O O . GLU B 1 130 ? 11.617 23.812 1.272 1 97.38 130 GLU B O 1
ATOM 3115 N N . TRP B 1 131 ? 12.531 21.969 2.09 1 97.88 131 TRP B N 1
ATOM 3116 C CA . TRP B 1 131 ? 12.891 22.531 3.387 1 97.88 131 TRP B CA 1
ATOM 3117 C C . TRP B 1 131 ? 14.172 21.906 3.92 1 97.88 131 TRP B C 1
ATOM 3119 O O . TRP B 1 131 ? 14.234 20.703 4.152 1 97.88 131 TRP B O 1
ATOM 3129 N N . ARG B 1 132 ? 15.211 22.734 3.977 1 97.5 132 ARG B N 1
ATOM 3130 C CA . ARG B 1 132 ? 16.5 22.328 4.527 1 97.5 132 ARG B CA 1
ATOM 3131 C C . ARG B 1 132 ? 17.031 21.078 3.844 1 97.5 132 ARG B C 1
ATOM 3133 O O . ARG B 1 132 ? 17.469 20.141 4.512 1 97.5 132 ARG B O 1
ATOM 3140 N N . GLY B 1 133 ? 16.844 21.016 2.549 1 97.44 133 GLY B N 1
ATOM 3141 C CA . GLY B 1 133 ? 17.406 19.953 1.735 1 97.44 133 GLY B CA 1
ATOM 3142 C C . GLY B 1 133 ? 16.469 18.766 1.584 1 97.44 133 GLY B C 1
ATOM 3143 O O . GLY B 1 133 ? 16.797 17.797 0.871 1 97.44 133 GLY B O 1
ATOM 3144 N N . TRP B 1 134 ? 15.344 18.797 2.252 1 98.44 134 TRP B N 1
ATOM 3145 C CA . TRP B 1 134 ? 14.383 17.703 2.195 1 98.44 134 TRP B CA 1
ATOM 3146 C C . TRP B 1 134 ? 13.219 18.047 1.262 1 98.44 134 TRP B C 1
ATOM 3148 O O . TRP B 1 134 ? 12.758 19.188 1.23 1 98.44 134 TRP B O 1
ATOM 3158 N N . ARG B 1 135 ? 12.867 17.156 0.433 1 98.75 135 ARG B N 1
ATOM 3159 C CA . ARG B 1 135 ? 11.641 17.266 -0.355 1 98.75 135 ARG B CA 1
ATOM 3160 C C . ARG B 1 135 ? 10.477 16.578 0.357 1 98.75 135 ARG B C 1
ATOM 3162 O O . ARG B 1 135 ? 10.508 15.375 0.606 1 98.75 135 ARG B O 1
ATOM 3169 N N . ILE B 1 136 ? 9.383 17.312 0.657 1 98.88 136 ILE B N 1
ATOM 3170 C CA . ILE B 1 136 ? 8.32 16.859 1.55 1 98.88 136 ILE B CA 1
ATOM 3171 C C . ILE B 1 136 ? 6.98 16.906 0.828 1 98.88 136 ILE B C 1
ATOM 3173 O O . ILE B 1 136 ? 6.605 17.953 0.281 1 98.88 136 ILE B O 1
ATOM 3177 N N . LEU B 1 137 ? 6.27 15.773 0.762 1 98.94 137 LEU B N 1
ATOM 3178 C CA . LEU B 1 137 ? 4.949 15.656 0.156 1 98.94 137 LEU B CA 1
ATOM 3179 C C . LEU B 1 137 ? 3.854 15.789 1.21 1 98.94 137 LEU B C 1
ATOM 3181 O O . LEU B 1 137 ? 3.682 14.898 2.047 1 98.94 137 LEU B O 1
ATOM 3185 N N . PRO B 1 138 ? 3.068 16.875 1.244 1 98.88 138 PRO B N 1
ATOM 3186 C CA . PRO B 1 138 ? 1.938 16.984 2.168 1 98.88 138 PRO B CA 1
ATOM 3187 C C . PRO B 1 138 ? 0.681 16.281 1.656 1 98.88 138 PRO B C 1
ATOM 3189 O O . PRO B 1 138 ? 0.323 16.438 0.485 1 98.88 138 PRO B O 1
ATOM 3192 N N . GLN B 1 139 ? 0.07 15.438 2.461 1 98.94 139 GLN B N 1
ATOM 3193 C CA . GLN B 1 139 ? -1.182 14.734 2.189 1 98.94 139 GLN B CA 1
ATOM 3194 C C . GLN B 1 139 ? -2.15 14.867 3.361 1 98.94 139 GLN B C 1
ATOM 3196 O O . GLN B 1 139 ? -1.732 15.125 4.492 1 98.94 139 GLN B O 1
ATOM 3201 N N . VAL B 1 140 ? -3.438 14.719 3.055 1 98.94 140 VAL B N 1
ATOM 3202 C CA . VAL B 1 140 ? -4.426 14.922 4.105 1 98.94 140 VAL B CA 1
ATOM 3203 C C . VAL B 1 140 ? -5.32 13.688 4.219 1 98.94 140 VAL B C 1
ATOM 3205 O O . VAL B 1 140 ? -6.098 13.391 3.309 1 98.94 140 VAL B O 1
ATOM 3208 N N . CYS B 1 141 ? -5.215 12.977 5.227 1 98.88 141 CYS B N 1
ATOM 3209 C CA . CYS B 1 141 ? -6.105 11.945 5.75 1 98.88 141 CYS B CA 1
ATOM 3210 C C . CYS B 1 141 ? -6.512 10.969 4.656 1 98.88 141 CYS B C 1
ATOM 3212 O O . CYS B 1 141 ? -5.73 10.094 4.281 1 98.88 141 CYS B O 1
ATOM 3214 N N . TYR B 1 142 ? -7.691 11.133 4.027 1 98.88 142 TYR B N 1
ATOM 3215 C CA . TYR B 1 142 ? -8.297 10.242 3.041 1 98.88 142 TYR B CA 1
ATOM 3216 C C . TYR B 1 142 ? -7.383 10.062 1.835 1 98.88 142 TYR B C 1
ATOM 3218 O O . TYR B 1 142 ? -7.398 9.016 1.188 1 98.88 142 TYR B O 1
ATOM 3226 N N . ASP B 1 143 ? -6.488 11.023 1.535 1 98.94 143 ASP B N 1
ATOM 3227 C CA . ASP B 1 143 ? -5.492 10.906 0.473 1 98.94 143 ASP B CA 1
ATOM 3228 C C . ASP B 1 143 ? -4.68 9.625 0.615 1 98.94 143 ASP B C 1
ATOM 3230 O O . ASP B 1 143 ? -4.207 9.07 -0.38 1 98.94 143 ASP B O 1
ATOM 3234 N N . LEU B 1 144 ? -4.617 9.109 1.834 1 98.94 144 LEU B N 1
ATOM 3235 C CA . LEU B 1 144 ? -3.797 7.949 2.162 1 98.94 144 LEU B CA 1
ATOM 3236 C C . LEU B 1 144 ? -4.277 6.711 1.415 1 98.94 144 LEU B C 1
ATOM 3238 O O . LEU B 1 144 ? -3.482 5.828 1.089 1 98.94 144 LEU B O 1
ATOM 3242 N N . ARG B 1 145 ? -5.535 6.652 1.082 1 98.88 145 ARG B N 1
ATOM 3243 C CA . ARG B 1 145 ? -6.125 5.445 0.506 1 98.88 145 ARG B CA 1
ATOM 3244 C C . ARG B 1 145 ? -5.781 5.32 -0.974 1 98.88 145 ARG B C 1
ATOM 3246 O O . ARG B 1 145 ? -6.082 4.305 -1.604 1 98.88 145 ARG B O 1
ATOM 3253 N N . PHE B 1 146 ? -5.156 6.316 -1.576 1 98.81 146 PHE B N 1
ATOM 3254 C CA . PHE B 1 146 ? -5.004 6.363 -3.025 1 98.81 146 PHE B CA 1
ATOM 3255 C C . PHE B 1 146 ? -3.529 6.402 -3.412 1 98.81 146 PHE B C 1
ATOM 3257 O O . PHE B 1 146 ? -2.959 7.48 -3.588 1 98.81 146 PHE B O 1
ATOM 3264 N N . PRO B 1 147 ? -2.971 5.227 -3.67 1 98.69 147 PRO B N 1
ATOM 3265 C CA . PRO B 1 147 ? -1.521 5.098 -3.838 1 98.69 147 PRO B CA 1
ATOM 3266 C C . PRO B 1 147 ? -1.016 5.75 -5.121 1 98.69 147 PRO B C 1
ATOM 3268 O O . PRO B 1 147 ? 0.149 6.148 -5.199 1 98.69 147 PRO B O 1
ATOM 3271 N N . VAL B 1 148 ? -1.851 5.918 -6.121 1 98.56 148 VAL B N 1
ATOM 3272 C CA . VAL B 1 148 ? -1.404 6.516 -7.375 1 98.56 148 VAL B CA 1
ATOM 3273 C C . VAL B 1 148 ? -1.071 7.988 -7.152 1 98.56 148 VAL B C 1
ATOM 3275 O O . VAL B 1 148 ? -0.044 8.477 -7.633 1 98.56 148 VAL B O 1
ATOM 3278 N N . TRP B 1 149 ? -1.854 8.656 -6.355 1 98.5 149 TRP B N 1
ATOM 3279 C CA . TRP B 1 149 ? -1.688 10.078 -6.102 1 98.5 149 TRP B CA 1
ATOM 3280 C C . TRP B 1 149 ? -0.398 10.352 -5.336 1 98.5 149 TRP B C 1
ATOM 3282 O O . TRP B 1 149 ? 0.344 11.281 -5.664 1 98.5 149 TRP B O 1
ATOM 3292 N N . SER B 1 150 ? -0.091 9.516 -4.355 1 98.38 150 SER B N 1
ATOM 3293 C CA . SER B 1 150 ? 1.066 9.766 -3.506 1 98.38 150 SER B CA 1
ATOM 3294 C C . SER B 1 150 ? 2.303 9.039 -4.023 1 98.38 150 SER B C 1
ATOM 3296 O O . SER B 1 150 ? 3.355 9.055 -3.379 1 98.38 150 SER B O 1
ATOM 3298 N N . ARG B 1 151 ? 2.203 8.344 -5.176 1 98.75 151 ARG B N 1
ATOM 3299 C CA . ARG B 1 151 ? 3.324 7.543 -5.664 1 98.75 151 ARG B CA 1
ATOM 3300 C C . ARG B 1 151 ? 4.574 8.398 -5.836 1 98.75 151 ARG B C 1
ATOM 3302 O O . ARG B 1 151 ? 4.512 9.484 -6.414 1 98.75 151 ARG B O 1
ATOM 3309 N N . ASN B 1 152 ? 5.672 7.957 -5.293 1 98.56 152 ASN B N 1
ATOM 3310 C CA . ASN B 1 152 ? 6.934 8.688 -5.398 1 98.56 152 ASN B CA 1
ATOM 3311 C C . ASN B 1 152 ? 7.559 8.523 -6.781 1 98.56 152 ASN B C 1
ATOM 3313 O O . ASN B 1 152 ? 7.984 7.434 -7.156 1 98.56 152 ASN B O 1
ATOM 3317 N N . GLN B 1 153 ? 7.578 9.516 -7.52 1 95.75 153 GLN B N 1
ATOM 3318 C CA . GLN B 1 153 ? 8.242 9.562 -8.82 1 95.75 153 GLN B CA 1
ATOM 3319 C C . GLN B 1 153 ? 9.641 10.148 -8.703 1 95.75 153 GLN B C 1
ATOM 3321 O O . GLN B 1 153 ? 10.039 10.984 -9.516 1 95.75 153 GLN B O 1
ATOM 3326 N N . GLN B 1 154 ? 10.25 9.781 -7.59 1 96.56 154 GLN B N 1
ATOM 3327 C CA . GLN B 1 154 ? 11.57 10.281 -7.23 1 96.56 154 GLN B CA 1
ATOM 3328 C C . GLN B 1 154 ? 11.531 11.789 -6.969 1 96.56 154 GLN B C 1
ATOM 3330 O O . GLN B 1 154 ? 12.438 12.516 -7.387 1 96.56 154 GLN B O 1
ATOM 3335 N N . ASP B 1 155 ? 10.5 12.141 -6.285 1 98.06 155 ASP B N 1
ATOM 3336 C CA . ASP B 1 155 ? 10.328 13.586 -6.152 1 98.06 155 ASP B CA 1
ATOM 3337 C C . ASP B 1 155 ? 10.156 13.984 -4.688 1 98.06 155 ASP B C 1
ATOM 3339 O O . ASP B 1 155 ? 10.023 15.164 -4.375 1 98.06 155 ASP B O 1
ATOM 3343 N N . TYR B 1 156 ? 10.203 13.016 -3.766 1 98.75 156 TYR B N 1
ATOM 3344 C CA . TYR B 1 156 ? 10.164 13.422 -2.365 1 98.75 156 TYR B CA 1
ATOM 3345 C C . TYR B 1 156 ? 10.914 12.43 -1.486 1 98.75 156 TYR B C 1
ATOM 3347 O O . TYR B 1 156 ? 11.25 11.328 -1.928 1 98.75 156 TYR B O 1
ATOM 3355 N N . ASP B 1 157 ? 11.203 12.836 -0.246 1 98.88 157 ASP B N 1
ATOM 3356 C CA . ASP B 1 157 ? 11.953 12.078 0.75 1 98.88 157 ASP B CA 1
ATOM 3357 C C . ASP B 1 157 ? 11.078 11.734 1.953 1 98.88 157 ASP B C 1
ATOM 3359 O O . ASP B 1 157 ? 11.312 10.742 2.641 1 98.88 157 ASP B O 1
ATOM 3363 N N . LEU B 1 158 ? 10.109 12.562 2.207 1 98.94 158 LEU B N 1
ATOM 3364 C CA . LEU B 1 158 ? 9.195 12.469 3.344 1 98.94 158 LEU B CA 1
ATOM 3365 C C . LEU B 1 158 ? 7.77 12.797 2.926 1 98.94 158 LEU B C 1
ATOM 3367 O O . LEU B 1 158 ? 7.531 13.797 2.248 1 98.94 158 LEU B O 1
ATOM 3371 N N . ALA 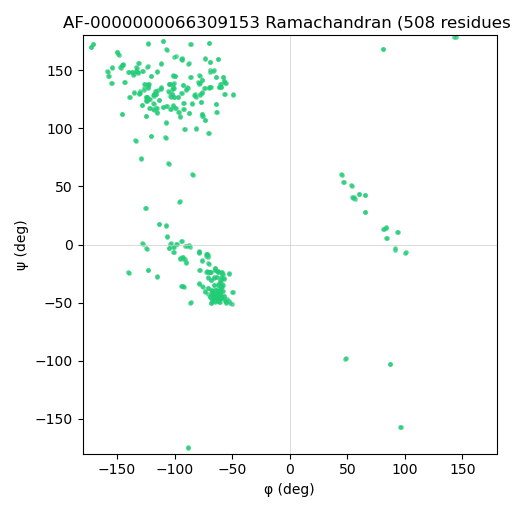B 1 159 ? 6.883 11.914 3.227 1 98.94 159 ALA B N 1
ATOM 3372 C CA . ALA B 1 159 ? 5.461 12.227 3.08 1 98.94 159 ALA B CA 1
ATOM 3373 C C . ALA B 1 159 ? 4.812 12.477 4.438 1 98.94 159 ALA B C 1
ATOM 3375 O O . ALA B 1 159 ? 5.031 11.719 5.387 1 98.94 159 ALA B O 1
ATOM 3376 N N . LEU B 1 160 ? 4.09 13.523 4.59 1 98.94 160 LEU B N 1
ATOM 3377 C CA . LEU B 1 160 ? 3.311 13.844 5.781 1 98.94 160 LEU B CA 1
ATOM 3378 C C . LEU B 1 160 ? 1.828 13.57 5.551 1 98.94 160 LEU B C 1
ATOM 3380 O O . LEU B 1 160 ? 1.257 14.023 4.555 1 98.94 160 LEU B O 1
ATOM 3384 N N . TYR B 1 161 ? 1.251 12.836 6.398 1 99 161 TYR B N 1
ATOM 3385 C CA . TYR B 1 161 ? -0.196 12.656 6.418 1 99 161 TYR B CA 1
ATOM 3386 C C . TYR B 1 161 ? -0.799 13.219 7.699 1 99 161 TYR B C 1
ATOM 3388 O O . TYR B 1 161 ? -0.553 12.703 8.789 1 99 161 TYR B O 1
ATOM 3396 N N . VAL B 1 162 ? -1.597 14.273 7.602 1 98.94 162 VAL B N 1
ATOM 3397 C CA . VAL B 1 162 ? -2.338 14.773 8.75 1 98.94 162 VAL B CA 1
ATOM 3398 C C . VAL B 1 162 ? -3.779 14.273 8.703 1 98.94 162 VAL B C 1
ATOM 3400 O O . VAL B 1 162 ? -4.371 14.18 7.625 1 98.94 162 VAL B O 1
ATOM 3403 N N . ALA B 1 163 ? -4.359 14 9.953 1 98.94 163 ALA B N 1
ATOM 3404 C CA . ALA B 1 163 ? -5.621 13.273 9.82 1 98.94 163 ALA B CA 1
ATOM 3405 C C . ALA B 1 163 ? -6.523 13.523 11.023 1 98.94 163 ALA B C 1
ATOM 3407 O O . ALA B 1 163 ? -6.043 13.875 12.102 1 98.94 163 ALA B O 1
ATOM 3408 N N . ASN B 1 164 ? -7.75 13.445 10.805 1 98.81 164 ASN B N 1
ATOM 3409 C CA . ASN B 1 164 ? -8.797 12.992 11.711 1 98.81 164 ASN B CA 1
ATOM 3410 C C . ASN B 1 164 ? -9.289 11.594 11.352 1 98.81 164 ASN B C 1
ATOM 3412 O O . ASN B 1 164 ? -10.422 11.422 10.891 1 98.81 164 ASN B O 1
ATOM 3416 N N . TRP B 1 165 ? -8.469 10.594 11.547 1 98.81 165 TRP B N 1
ATOM 3417 C CA . TRP B 1 165 ? -8.75 9.211 11.18 1 98.81 165 TRP B CA 1
ATOM 3418 C C . TRP B 1 165 ? -9.391 8.453 12.336 1 98.81 165 TRP B C 1
ATOM 3420 O O . TRP B 1 165 ? -8.758 8.25 13.375 1 98.81 165 TRP B O 1
ATOM 3430 N N . PRO B 1 166 ? -10.562 8.023 12.18 1 98.44 166 PRO B N 1
ATOM 3431 C CA . PRO B 1 166 ? -11.289 7.441 13.312 1 98.44 166 PRO B CA 1
ATOM 3432 C C . PRO B 1 166 ? -10.703 6.102 13.758 1 98.44 166 PRO B C 1
ATOM 3434 O O . PRO B 1 166 ? -10.141 5.367 12.945 1 98.44 166 PRO B O 1
ATOM 3437 N N . ALA B 1 167 ? -10.977 5.766 15 1 98.25 167 ALA B N 1
ATOM 3438 C CA . ALA B 1 167 ? -10.5 4.531 15.617 1 98.25 167 ALA B CA 1
ATOM 3439 C C . ALA B 1 167 ? -11.023 3.305 14.883 1 98.25 167 ALA B C 1
ATOM 3441 O O . ALA B 1 167 ? -10.344 2.279 14.805 1 98.25 167 ALA B O 1
ATOM 3442 N N . ALA B 1 168 ? -12.219 3.381 14.328 1 97.06 168 ALA B N 1
ATOM 3443 C CA . ALA B 1 168 ? -12.891 2.26 13.672 1 97.06 168 ALA B CA 1
ATOM 3444 C C . ALA B 1 168 ? -12.055 1.717 12.516 1 97.06 168 ALA B C 1
ATOM 3446 O O . ALA B 1 168 ? -12.188 0.55 12.141 1 97.06 168 ALA B O 1
ATOM 3447 N N . ARG B 1 169 ? -11.172 2.52 11.953 1 97.88 169 ARG B N 1
ATOM 3448 C CA . ARG B 1 169 ? -10.359 2.088 10.812 1 97.88 169 ARG B CA 1
ATOM 3449 C C . ARG B 1 169 ? -8.875 2.279 11.094 1 97.88 169 ARG B C 1
ATOM 3451 O O . ARG B 1 169 ? -8.094 2.527 10.18 1 97.88 169 ARG B O 1
ATOM 3458 N N . ALA B 1 170 ? -8.516 2.141 12.367 1 98 170 ALA B N 1
ATOM 3459 C CA . ALA B 1 170 ? -7.137 2.346 12.805 1 98 170 ALA B CA 1
ATOM 3460 C C . ALA B 1 170 ? -6.191 1.385 12.094 1 98 170 ALA B C 1
ATOM 3462 O O . ALA B 1 170 ? -5.066 1.757 11.742 1 98 170 ALA B O 1
ATOM 3463 N N . LYS B 1 171 ? -6.645 0.146 11.844 1 98.19 171 LYS B N 1
ATOM 3464 C CA . LYS B 1 171 ? -5.797 -0.834 11.172 1 98.19 171 LYS B CA 1
ATOM 3465 C C . LYS B 1 171 ? -5.477 -0.397 9.742 1 98.19 171 LYS B C 1
ATOM 3467 O O . LYS B 1 171 ? -4.359 -0.595 9.266 1 98.19 171 LYS B O 1
ATOM 3472 N N . HIS B 1 172 ? -6.426 0.181 9.031 1 98.88 172 HIS B N 1
ATOM 3473 C CA . HIS B 1 172 ? -6.18 0.695 7.688 1 98.88 172 HIS B CA 1
ATOM 3474 C C . HIS B 1 172 ? -5.141 1.811 7.703 1 98.88 172 HIS B C 1
ATOM 3476 O O . HIS B 1 172 ? -4.219 1.818 6.883 1 98.88 172 HIS B O 1
ATOM 3482 N N . TRP B 1 173 ? -5.297 2.711 8.688 1 98.75 173 TRP B N 1
ATOM 3483 C CA . TRP B 1 173 ? -4.363 3.816 8.867 1 98.75 173 TRP B CA 1
ATOM 3484 C C . TRP B 1 173 ? -2.938 3.303 9.039 1 98.75 173 TRP B C 1
ATOM 3486 O O . TRP B 1 173 ? -2.035 3.703 8.297 1 98.75 173 TRP B O 1
ATOM 3496 N N . GLN B 1 174 ? -2.777 2.361 9.867 1 98.56 174 GLN B N 1
ATOM 3497 C CA . GLN B 1 174 ? -1.457 1.83 10.188 1 98.56 174 GLN B CA 1
ATOM 3498 C C . GLN B 1 174 ? -0.871 1.064 9.008 1 98.56 174 GLN B C 1
ATOM 3500 O O . GLN B 1 174 ? 0.287 1.271 8.641 1 98.56 174 GLN B O 1
ATOM 3505 N N . THR B 1 175 ? -1.651 0.246 8.398 1 98.94 175 THR B N 1
ATOM 3506 C CA . THR B 1 175 ? -1.201 -0.598 7.297 1 98.94 175 THR B CA 1
ATOM 3507 C C . THR B 1 175 ? -0.829 0.249 6.082 1 98.94 175 THR B C 1
ATOM 3509 O O . THR B 1 175 ? 0.23 0.052 5.484 1 98.94 175 THR B O 1
ATOM 3512 N N . LEU B 1 176 ? -1.66 1.158 5.762 1 98.94 176 LEU B N 1
ATOM 3513 C CA . LEU B 1 176 ? -1.448 1.94 4.551 1 98.94 176 LEU B CA 1
ATOM 3514 C C . LEU B 1 176 ? -0.265 2.889 4.715 1 98.94 176 LEU B C 1
ATOM 3516 O O . LEU B 1 176 ? 0.489 3.117 3.766 1 98.94 176 LEU B O 1
ATOM 3520 N N . LEU B 1 177 ? -0.066 3.482 5.887 1 98.94 177 LEU B N 1
ATOM 3521 C CA . LEU B 1 177 ? 1.104 4.324 6.113 1 98.94 177 LEU B CA 1
ATOM 3522 C C . LEU B 1 177 ? 2.391 3.531 5.914 1 98.94 177 LEU B C 1
ATOM 3524 O O . LEU B 1 177 ? 3.316 4 5.246 1 98.94 177 LEU B O 1
ATOM 3528 N N . ALA B 1 178 ? 2.4 2.348 6.496 1 98.94 178 ALA B N 1
ATOM 3529 C CA . ALA B 1 178 ? 3.586 1.508 6.344 1 98.94 178 ALA B CA 1
ATOM 3530 C C . ALA B 1 178 ? 3.812 1.134 4.883 1 98.94 178 ALA B C 1
ATOM 3532 O O . ALA B 1 178 ? 4.949 1.139 4.402 1 98.94 178 ALA B O 1
ATOM 3533 N N . ALA B 1 179 ? 2.787 0.81 4.207 1 98.94 179 ALA B N 1
ATOM 3534 C CA . ALA B 1 179 ? 2.898 0.455 2.795 1 98.94 179 ALA B CA 1
ATOM 3535 C C . ALA B 1 179 ? 3.447 1.621 1.978 1 98.94 179 ALA B C 1
ATOM 3537 O O . ALA B 1 179 ? 4.285 1.428 1.093 1 98.94 179 ALA B O 1
ATOM 3538 N N . ARG B 1 180 ? 2.924 2.865 2.266 1 98.94 180 ARG B N 1
ATOM 3539 C CA . ARG B 1 180 ? 3.428 4.039 1.56 1 98.94 180 ARG B CA 1
ATOM 3540 C C . ARG B 1 180 ? 4.93 4.199 1.767 1 98.94 180 ARG B C 1
ATOM 3542 O O . ARG B 1 180 ? 5.66 4.527 0.828 1 98.94 180 ARG B O 1
ATOM 3549 N N . ALA B 1 181 ? 5.359 3.941 2.965 1 98.94 181 ALA B N 1
ATOM 3550 C CA . ALA B 1 181 ? 6.789 4.059 3.238 1 98.94 181 ALA B CA 1
ATOM 3551 C C . ALA B 1 181 ? 7.59 3.049 2.424 1 98.94 181 ALA B C 1
ATOM 3553 O O . ALA B 1 181 ? 8.555 3.412 1.747 1 98.94 181 ALA B O 1
ATOM 3554 N N . ILE B 1 182 ? 7.152 1.838 2.4 1 98.94 182 ILE B N 1
ATOM 3555 C CA . ILE B 1 182 ? 7.867 0.726 1.785 1 98.94 182 ILE B CA 1
ATOM 3556 C C . ILE B 1 182 ? 7.887 0.901 0.268 1 98.94 182 ILE B C 1
ATOM 3558 O O . ILE B 1 182 ? 8.953 0.902 -0.351 1 98.94 182 ILE B O 1
ATOM 3562 N N . GLU B 1 183 ? 6.742 1.146 -0.355 1 98.88 183 GLU B N 1
ATOM 3563 C CA . GLU B 1 183 ? 6.645 1.104 -1.811 1 98.88 183 GLU B CA 1
ATOM 3564 C C . GLU B 1 183 ? 7.207 2.375 -2.439 1 98.88 183 GLU B C 1
ATOM 3566 O O . GLU B 1 183 ? 7.574 2.383 -3.615 1 98.88 183 GLU B O 1
ATOM 3571 N N . ASN B 1 184 ? 7.25 3.467 -1.639 1 98.94 184 ASN B N 1
ATOM 3572 C CA . ASN B 1 184 ? 7.793 4.719 -2.156 1 98.94 184 ASN B CA 1
ATOM 3573 C C . ASN B 1 184 ? 9.227 4.949 -1.685 1 98.94 184 ASN B C 1
ATOM 3575 O O . ASN B 1 184 ? 9.852 5.945 -2.053 1 98.94 184 ASN B O 1
ATOM 3579 N N . GLN B 1 185 ? 9.742 4.035 -0.865 1 98.81 185 GLN B N 1
ATOM 3580 C CA . GLN B 1 185 ? 11.07 4.168 -0.279 1 98.81 185 GLN B CA 1
ATOM 3581 C C . GLN B 1 185 ? 11.305 5.586 0.244 1 98.81 185 GLN B C 1
ATOM 3583 O O . GLN B 1 185 ? 12.266 6.242 -0.142 1 98.81 185 GLN B O 1
ATOM 3588 N N . ALA B 1 186 ? 10.461 5.965 1.184 1 98.94 186 ALA B N 1
ATOM 3589 C CA . ALA B 1 186 ? 10.461 7.293 1.793 1 98.94 186 ALA B CA 1
ATOM 3590 C C . ALA B 1 186 ? 10.07 7.219 3.266 1 98.94 186 ALA B C 1
ATOM 3592 O O . ALA B 1 186 ? 9.422 6.262 3.695 1 98.94 186 ALA B O 1
ATOM 3593 N N . TYR B 1 187 ? 10.516 8.18 4.02 1 98.94 187 TYR B N 1
ATOM 3594 C CA . TYR B 1 187 ? 9.922 8.352 5.34 1 98.94 187 TYR B CA 1
ATOM 3595 C C . TYR B 1 187 ? 8.445 8.734 5.227 1 98.94 187 TYR B C 1
ATOM 3597 O O . TYR B 1 187 ? 8.055 9.469 4.32 1 98.94 187 TYR B O 1
ATOM 3605 N N . VAL B 1 188 ? 7.688 8.234 6.129 1 99 188 VAL B N 1
ATOM 3606 C CA . VAL B 1 188 ? 6.277 8.602 6.203 1 99 188 VAL B CA 1
ATOM 3607 C C . VAL B 1 188 ? 5.918 8.977 7.641 1 99 188 VAL B C 1
ATOM 3609 O O . VAL B 1 188 ? 6.281 8.273 8.586 1 99 188 VAL B O 1
ATOM 3612 N N . ALA B 1 189 ? 5.309 10.078 7.805 1 98.94 189 ALA B N 1
ATOM 3613 C CA . ALA B 1 189 ? 4.82 10.523 9.102 1 98.94 189 ALA B CA 1
ATOM 3614 C C . ALA B 1 189 ? 3.312 10.75 9.078 1 98.94 189 ALA B C 1
ATOM 3616 O O . ALA B 1 189 ? 2.811 11.555 8.289 1 98.94 189 ALA B O 1
ATOM 3617 N N . GLY B 1 190 ? 2.646 9.984 9.883 1 98.94 190 GLY B N 1
ATOM 3618 C CA . GLY B 1 190 ? 1.216 10.172 10.07 1 98.94 190 GLY B CA 1
ATOM 3619 C C . GLY B 1 190 ? 0.869 10.859 11.375 1 98.94 190 GLY B C 1
ATOM 3620 O O . GLY B 1 190 ? 1.151 10.328 12.453 1 98.94 190 GLY B O 1
ATOM 3621 N N . CYS B 1 191 ? 0.283 12.031 11.305 1 98.94 191 CYS B N 1
ATOM 3622 C CA . CYS B 1 191 ? -0.156 12.789 12.469 1 98.94 191 CYS B CA 1
ATOM 3623 C C . CYS B 1 191 ? -1.675 12.781 12.586 1 98.94 191 CYS B C 1
ATOM 3625 O O . CYS B 1 191 ? -2.363 13.461 11.82 1 98.94 191 CYS B O 1
ATOM 3627 N N . ASN B 1 192 ? -2.191 12.047 13.477 1 98.88 192 ASN B N 1
ATOM 3628 C CA . ASN B 1 192 ? -3.625 11.938 13.727 1 98.88 192 ASN B CA 1
ATOM 3629 C C . ASN B 1 192 ? -4.004 12.539 15.078 1 98.88 192 ASN B C 1
ATOM 3631 O O . ASN B 1 192 ? -3.16 12.656 15.969 1 98.88 192 ASN B O 1
ATOM 3635 N N . ARG B 1 193 ? -5.207 12.938 15.219 1 98.75 193 ARG B N 1
ATOM 3636 C CA . ARG B 1 193 ? -5.676 13.484 16.484 1 98.75 193 ARG B CA 1
ATOM 3637 C C . ARG B 1 193 ? -6.145 12.375 17.422 1 98.75 193 ARG B C 1
ATOM 3639 O O . ARG B 1 193 ? -6.199 11.203 17.031 1 98.75 193 ARG B O 1
ATOM 3646 N N . VAL B 1 194 ? -6.445 12.75 18.672 1 98.75 194 VAL B N 1
ATOM 3647 C CA . VAL B 1 194 ? -7.113 11.883 19.641 1 98.75 194 VAL B CA 1
ATOM 3648 C C . VAL B 1 194 ? -8.398 12.555 20.141 1 98.75 194 VAL B C 1
ATOM 3650 O O . VAL B 1 194 ? -8.672 13.703 19.797 1 98.75 194 VAL B O 1
ATOM 3653 N N . GLY B 1 195 ? -9.094 11.758 20.906 1 98.38 195 GLY B N 1
ATOM 3654 C CA . GLY B 1 195 ? -10.305 12.297 21.516 1 98.38 195 GLY B CA 1
ATOM 3655 C C . GLY B 1 195 ? -11.562 11.977 20.734 1 98.38 195 GLY B C 1
ATOM 3656 O O . GLY B 1 195 ? -11.602 10.992 19.984 1 98.38 195 GLY B O 1
ATOM 3657 N N . ASP B 1 196 ? -12.586 12.844 20.969 1 98.12 196 ASP B N 1
ATOM 3658 C CA . ASP B 1 196 ? -13.891 12.648 20.344 1 98.12 196 ASP B CA 1
ATOM 3659 C C . ASP B 1 196 ? -14.359 13.914 19.641 1 98.12 196 ASP B C 1
ATOM 3661 O O . ASP B 1 196 ? -13.914 15.016 19.969 1 98.12 196 ASP B O 1
ATOM 3665 N N . ASP B 1 197 ? -15.109 13.664 18.609 1 96 197 ASP B N 1
ATOM 3666 C CA . ASP B 1 197 ? -15.711 14.859 18.031 1 96 197 ASP B CA 1
ATOM 3667 C C . ASP B 1 197 ? -17.219 14.883 18.281 1 96 197 ASP B C 1
ATOM 3669 O O . ASP B 1 197 ? -17.766 13.969 18.891 1 96 197 ASP B O 1
ATOM 3673 N N . ASP B 1 198 ? -17.906 15.906 17.922 1 94.88 198 ASP B N 1
ATOM 3674 C CA . ASP B 1 198 ? -19.297 16.125 18.266 1 94.88 198 ASP B CA 1
ATOM 3675 C C . ASP B 1 198 ? -20.234 15.305 17.375 1 94.88 198 ASP B C 1
ATOM 3677 O O . ASP B 1 198 ? -21.438 15.242 17.625 1 94.88 198 ASP B O 1
ATOM 3681 N N . ASN B 1 199 ? -19.656 14.648 16.391 1 93.69 199 ASN B N 1
ATOM 3682 C CA . ASN B 1 199 ? -20.453 13.734 15.57 1 93.69 199 ASN B CA 1
ATOM 3683 C C . ASN B 1 199 ? -20.438 12.32 16.141 1 93.69 199 ASN B C 1
ATOM 3685 O O . ASN B 1 199 ? -21.031 11.406 15.555 1 93.69 199 ASN B O 1
ATOM 3689 N N . GLY B 1 200 ? -19.719 12.125 17.219 1 94.94 200 GLY B N 1
ATOM 3690 C CA . GLY B 1 200 ? -19.703 10.828 17.891 1 94.94 200 GLY B CA 1
ATOM 3691 C C . GLY B 1 200 ? -18.547 9.945 17.438 1 94.94 200 GLY B C 1
ATOM 3692 O O . GLY B 1 200 ? -18.547 8.742 17.719 1 94.94 200 GLY B O 1
ATOM 3693 N N . HIS B 1 201 ? -17.625 10.477 16.719 1 97.12 201 HIS B N 1
ATOM 3694 C CA . HIS B 1 201 ? -16.469 9.695 16.297 1 97.12 201 HIS B CA 1
ATOM 3695 C C . HIS B 1 201 ? -15.344 9.773 17.328 1 97.12 201 HIS B C 1
ATOM 3697 O O . HIS B 1 201 ? -15.078 10.836 17.891 1 97.12 201 HIS B O 1
ATOM 3703 N N . HIS B 1 202 ? -14.781 8.586 17.594 1 98.38 202 HIS B N 1
ATOM 3704 C CA . HIS B 1 202 ? -13.625 8.477 18.469 1 98.38 202 HIS B CA 1
ATOM 3705 C C . HIS B 1 202 ? -12.336 8.328 17.688 1 98.38 202 HIS B C 1
ATOM 3707 O O . HIS B 1 202 ? -12.289 7.602 16.688 1 98.38 202 HIS B O 1
ATOM 3713 N N . TYR B 1 203 ? -11.344 9.047 18.078 1 98.5 203 TYR B N 1
ATOM 3714 C CA . TYR B 1 203 ? -10.016 9.016 17.484 1 98.5 203 TYR B CA 1
ATOM 3715 C C . TYR B 1 203 ? -8.969 8.516 18.469 1 98.5 203 TYR B C 1
ATOM 3717 O O . TYR B 1 203 ? -8.828 9.078 19.562 1 98.5 203 TYR B O 1
ATOM 3725 N N . GLN B 1 204 ? -8.219 7.57 18.031 1 98.12 204 GLN B N 1
ATOM 3726 C CA . GLN B 1 204 ? -7.262 6.973 18.953 1 98.12 204 GLN B CA 1
ATOM 3727 C C . GLN B 1 204 ? -5.844 7.449 18.656 1 98.12 204 GLN B C 1
ATOM 3729 O O . GLN B 1 204 ? -4.906 7.098 19.375 1 98.12 204 GLN B O 1
ATOM 3734 N N . GLY B 1 205 ? -5.703 8.188 17.703 1 98.44 205 GLY B N 1
ATOM 3735 C CA . GLY B 1 205 ? -4.375 8.641 17.312 1 98.44 205 GLY B CA 1
ATOM 3736 C C . GLY B 1 205 ? -3.672 7.68 16.375 1 98.44 205 GLY B C 1
ATOM 3737 O O . GLY B 1 205 ? -4.102 7.496 15.227 1 98.44 205 GLY B O 1
ATOM 3738 N N . ASN B 1 206 ? -2.715 6.91 17 1 97.94 206 ASN B N 1
ATOM 3739 C CA . ASN B 1 206 ? -1.861 6.031 16.219 1 97.94 206 ASN B CA 1
ATOM 3740 C C . ASN B 1 206 ? -0.95 6.824 15.281 1 97.94 206 ASN B C 1
ATOM 3742 O O . ASN B 1 206 ? -0.704 6.414 14.148 1 97.94 206 ASN B O 1
ATOM 3746 N N . SER B 1 207 ? -0.633 8.07 15.703 1 98.88 207 SER B N 1
ATOM 3747 C CA . SER B 1 207 ? 0.4 8.797 14.969 1 98.88 207 SER B CA 1
ATOM 3748 C C . SER B 1 207 ? 1.713 8.023 14.953 1 98.88 207 SER B C 1
ATOM 3750 O O . SER B 1 207 ? 2.055 7.348 15.93 1 98.88 207 SER B O 1
ATOM 3752 N N . VAL B 1 208 ? 2.412 8.102 13.875 1 98.88 208 VAL B N 1
ATOM 3753 C CA . VAL B 1 208 ? 3.594 7.258 13.734 1 98.88 208 VAL B CA 1
ATOM 3754 C C . VAL B 1 208 ? 4.555 7.879 12.719 1 98.88 208 VAL B C 1
ATOM 3756 O O . VAL B 1 208 ? 4.133 8.594 11.812 1 98.88 208 VAL B O 1
ATOM 3759 N N . ILE B 1 209 ? 5.816 7.73 12.945 1 98.94 209 ILE B N 1
ATOM 3760 C CA . ILE B 1 209 ? 6.879 8.062 12.008 1 98.94 209 ILE B CA 1
ATOM 3761 C C . ILE B 1 209 ? 7.594 6.789 11.562 1 98.94 209 ILE B C 1
ATOM 3763 O O . ILE B 1 209 ? 8.039 5.996 12.398 1 98.94 209 ILE B O 1
ATOM 3767 N N . LEU B 1 210 ? 7.641 6.578 10.266 1 98.94 210 LEU B N 1
ATOM 3768 C CA . LEU B 1 210 ? 8.172 5.348 9.695 1 98.94 210 LEU B CA 1
ATOM 3769 C C . LEU B 1 210 ? 9.359 5.641 8.773 1 98.94 210 LEU B C 1
ATOM 3771 O O . LEU B 1 210 ? 9.367 6.656 8.078 1 98.94 210 LEU B O 1
ATOM 3775 N N . ASP B 1 211 ? 10.336 4.73 8.758 1 98.94 211 ASP B N 1
ATOM 3776 C CA . ASP B 1 211 ? 11.391 4.852 7.766 1 98.94 211 ASP B CA 1
ATOM 3777 C C . ASP B 1 211 ? 11.016 4.133 6.469 1 98.94 211 ASP B C 1
ATOM 3779 O O . ASP B 1 211 ? 9.891 3.654 6.324 1 98.94 211 ASP B O 1
ATOM 3783 N N . ALA B 1 212 ? 11.961 4.09 5.535 1 98.88 212 ALA B N 1
ATOM 3784 C CA . ALA B 1 212 ? 11.688 3.604 4.188 1 98.88 212 ALA B CA 1
ATOM 3785 C C . ALA B 1 212 ? 11.484 2.092 4.176 1 98.88 212 ALA B C 1
ATOM 3787 O O . ALA B 1 212 ? 11.031 1.526 3.178 1 98.88 212 ALA B O 1
ATOM 3788 N N . LEU B 1 213 ? 11.727 1.395 5.293 1 98.75 213 LEU B N 1
ATOM 3789 C CA . LEU B 1 213 ? 11.484 -0.039 5.414 1 98.75 213 LEU B CA 1
ATOM 3790 C C . LEU B 1 213 ? 10.156 -0.308 6.109 1 98.75 213 LEU B C 1
ATOM 3792 O O . LEU B 1 213 ? 9.773 -1.465 6.301 1 98.75 213 LEU B O 1
ATOM 3796 N N . GLY B 1 214 ? 9.492 0.728 6.453 1 98.81 214 GLY B N 1
ATOM 3797 C CA . GLY B 1 214 ? 8.25 0.572 7.195 1 98.81 214 GLY B CA 1
ATOM 3798 C C . GLY B 1 214 ? 8.469 0.348 8.68 1 98.81 214 GLY B C 1
ATOM 3799 O O . GLY B 1 214 ? 7.543 -0.048 9.391 1 98.81 214 GLY B O 1
ATOM 3800 N N . GLU B 1 215 ? 9.656 0.588 9.125 1 98.69 215 GLU B N 1
ATOM 3801 C CA . GLU B 1 215 ? 9.961 0.407 10.539 1 98.69 215 GLU B CA 1
ATOM 3802 C C . GLU B 1 215 ? 9.625 1.659 11.344 1 98.69 215 GLU B C 1
ATOM 3804 O O . GLU B 1 215 ? 9.852 2.779 10.883 1 98.69 215 GLU B O 1
ATOM 3809 N N . ILE B 1 216 ? 9.156 1.432 12.539 1 98.75 216 ILE B N 1
ATOM 3810 C CA . ILE B 1 216 ? 8.703 2.523 13.391 1 98.75 216 ILE B CA 1
ATOM 3811 C C . ILE B 1 216 ? 9.906 3.246 13.984 1 98.75 216 ILE B C 1
ATOM 3813 O O . ILE B 1 216 ? 10.766 2.621 14.617 1 98.75 216 ILE B O 1
ATOM 3817 N N . GLN B 1 217 ? 9.93 4.547 13.703 1 98.69 217 GLN B N 1
ATOM 3818 C CA . GLN B 1 217 ? 10.93 5.406 14.336 1 98.69 217 GLN B CA 1
ATOM 3819 C C . GLN B 1 217 ? 10.391 6.02 15.625 1 98.69 217 GLN B C 1
ATOM 3821 O O . GLN B 1 217 ? 11.148 6.258 16.562 1 98.69 217 GLN B O 1
ATOM 3826 N N . ALA B 1 218 ? 9.109 6.359 15.648 1 98.69 218 ALA B N 1
ATOM 3827 C CA . ALA B 1 218 ? 8.375 6.879 16.797 1 98.69 218 ALA B CA 1
ATOM 3828 C C . ALA B 1 218 ? 6.883 6.578 16.672 1 98.69 218 ALA B C 1
ATOM 3830 O O . ALA B 1 218 ? 6.316 6.641 15.586 1 98.69 218 ALA B O 1
ATOM 3831 N N . GLN B 1 219 ? 6.301 6.211 17.719 1 97.88 219 GLN B N 1
ATOM 3832 C CA . GLN B 1 219 ? 4.867 5.941 17.75 1 97.88 219 GLN B CA 1
ATOM 3833 C C . GLN B 1 219 ? 4.254 6.387 19.078 1 97.88 219 GLN B C 1
ATOM 3835 O O . GLN B 1 219 ? 4.848 6.188 20.141 1 97.88 219 GLN B O 1
ATOM 3840 N N . ALA B 1 220 ? 3.129 6.945 18.984 1 94.38 220 ALA B N 1
ATOM 3841 C CA . ALA B 1 220 ? 2.422 7.379 20.188 1 94.38 220 ALA B CA 1
ATOM 3842 C C . ALA B 1 220 ? 1.562 6.25 20.766 1 94.38 220 ALA B C 1
ATOM 3844 O O . ALA B 1 220 ? 1.152 5.348 20.031 1 94.38 220 ALA B O 1
ATOM 3845 N N . GLU B 1 221 ? 1.285 6.344 22.078 1 92.88 221 GLU B N 1
ATOM 3846 C CA . GLU B 1 221 ? 0.302 5.449 22.688 1 92.88 221 GLU B CA 1
ATOM 3847 C C . GLU B 1 221 ? -1.107 5.766 22.188 1 92.88 221 GLU B C 1
ATOM 3849 O O . GLU B 1 221 ? -1.475 6.934 22.047 1 92.88 221 GLU B O 1
ATOM 3854 N N . PRO B 1 222 ? -1.789 4.695 21.875 1 93.75 222 PRO B N 1
ATOM 3855 C CA . PRO B 1 222 ? -3.16 4.938 21.422 1 93.75 222 PRO B CA 1
ATOM 3856 C C . PRO B 1 222 ? -4.012 5.652 22.469 1 93.75 222 PRO B C 1
ATOM 3858 O O . PRO B 1 222 ? -3.926 5.34 23.656 1 93.75 222 PRO B O 1
ATOM 3861 N N . GLY B 1 223 ? -4.758 6.645 22.016 1 96.69 223 GLY B N 1
ATOM 3862 C CA . GLY B 1 223 ? -5.773 7.297 22.828 1 96.69 223 GLY B CA 1
ATOM 3863 C C . GLY B 1 223 ? -5.211 8.391 23.719 1 96.69 223 GLY B C 1
ATOM 3864 O O . GLY B 1 223 ? -5.945 9 24.5 1 96.69 223 GLY B O 1
ATOM 3865 N N . GLN B 1 224 ? -3.967 8.672 23.562 1 97.31 224 GLN B N 1
ATOM 3866 C CA . GLN B 1 224 ? -3.34 9.656 24.453 1 97.31 224 GLN B CA 1
ATOM 3867 C C . GLN B 1 224 ? -2.727 10.805 23.641 1 97.31 224 GLN B C 1
ATOM 3869 O O . GLN B 1 224 ? -2.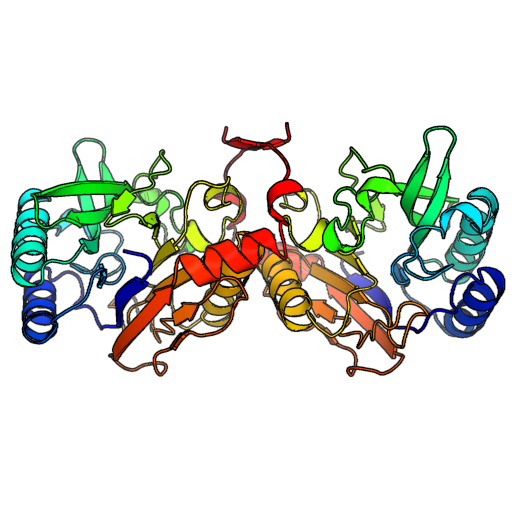105 10.578 22.609 1 97.31 224 GLN B O 1
ATOM 3874 N N . ALA B 1 225 ? -3.002 12.016 24.156 1 98.5 225 ALA B N 1
ATOM 3875 C CA . ALA B 1 225 ? -2.256 13.141 23.594 1 98.5 225 ALA B CA 1
ATOM 3876 C C . ALA B 1 225 ? -0.751 12.906 23.719 1 98.5 225 ALA B C 1
ATOM 3878 O O . ALA B 1 225 ? -0.27 12.391 24.719 1 98.5 225 ALA B O 1
ATOM 3879 N N . ALA B 1 226 ? -0.033 13.266 22.672 1 98.44 226 ALA B N 1
ATOM 3880 C CA . ALA B 1 226 ? 1.394 12.953 22.672 1 98.44 226 ALA B CA 1
ATOM 3881 C C . ALA B 1 226 ? 2.158 13.852 21.719 1 98.44 226 ALA B C 1
ATOM 3883 O O . ALA B 1 226 ? 1.575 14.406 20.781 1 98.44 226 ALA B O 1
ATOM 3884 N N . GLN B 1 227 ? 3.348 14.117 22.047 1 98.31 227 GLN B N 1
ATOM 3885 C CA . GLN B 1 227 ? 4.355 14.641 21.141 1 98.31 227 GLN B CA 1
ATOM 3886 C C . GLN B 1 227 ? 5.305 13.539 20.672 1 98.31 227 GLN B C 1
ATOM 3888 O O . GLN B 1 227 ? 5.922 12.859 21.5 1 98.31 227 GLN B O 1
ATOM 3893 N N . LEU B 1 228 ? 5.367 13.289 19.391 1 98.44 228 LEU B N 1
ATOM 3894 C CA . LEU B 1 228 ? 6.297 12.32 18.828 1 98.44 228 LEU B CA 1
ATOM 3895 C C . LEU B 1 228 ? 7.492 13.023 18.188 1 98.44 228 LEU B C 1
ATOM 3897 O O . LEU B 1 228 ? 7.324 13.93 17.375 1 98.44 228 LEU B O 1
ATOM 3901 N N . ASP B 1 229 ? 8.68 12.531 18.594 1 98.5 229 ASP B N 1
ATOM 3902 C CA . ASP B 1 229 ? 9.914 13.102 18.047 1 98.5 229 ASP B CA 1
ATOM 3903 C C . ASP B 1 229 ? 10.766 12.023 17.391 1 98.5 229 ASP B C 1
ATOM 3905 O O . ASP B 1 229 ? 10.859 10.898 17.891 1 98.5 229 ASP B O 1
ATOM 3909 N N . ALA B 1 230 ? 11.305 12.359 16.234 1 98.75 230 ALA B N 1
ATOM 3910 C CA . ALA B 1 230 ? 12.258 11.477 15.562 1 98.75 230 ALA B CA 1
ATOM 3911 C C . ALA B 1 230 ? 13.305 12.281 14.797 1 98.75 230 ALA B C 1
ATOM 3913 O O . ALA B 1 230 ? 13.078 13.445 14.453 1 98.75 230 ALA B O 1
ATOM 3914 N N . GLU B 1 231 ? 14.422 11.695 14.664 1 98.75 231 GLU B N 1
ATOM 3915 C CA . GLU B 1 231 ? 15.469 12.211 13.789 1 98.75 231 GLU B CA 1
ATOM 3916 C C . GLU B 1 231 ? 15.594 11.367 12.523 1 98.75 231 GLU B C 1
ATOM 3918 O O . GLU B 1 231 ? 15.891 10.172 12.602 1 98.75 231 GLU B O 1
ATOM 3923 N N . LEU B 1 232 ? 15.391 11.969 11.43 1 98.81 232 LEU B N 1
ATOM 3924 C CA . LEU B 1 232 ? 15.445 11.281 10.148 1 98.81 232 LEU B CA 1
ATOM 3925 C C . LEU B 1 232 ? 16.766 11.555 9.438 1 98.81 232 LEU B C 1
ATOM 3927 O O . LEU B 1 232 ? 17.297 12.664 9.492 1 98.81 232 LEU B O 1
ATOM 3931 N N . SER B 1 233 ? 17.266 10.609 8.719 1 98.75 233 SER B N 1
ATOM 3932 C CA . SER B 1 233 ? 18.547 10.734 8.031 1 98.75 233 SER B CA 1
ATOM 3933 C C . SER B 1 233 ? 18.375 10.594 6.52 1 98.75 233 SER B C 1
ATOM 3935 O O . SER B 1 233 ? 18 9.531 6.027 1 98.75 233 SER B O 1
ATOM 3937 N N . LEU B 1 234 ? 18.703 11.68 5.844 1 98.44 234 LEU B N 1
ATOM 3938 C CA . LEU B 1 234 ? 18.672 11.633 4.387 1 98.44 234 LEU B CA 1
ATOM 3939 C C . LEU B 1 234 ? 19.734 10.68 3.855 1 98.44 234 LEU B C 1
ATOM 3941 O O . LEU B 1 234 ? 19.516 9.984 2.859 1 98.44 234 LEU B O 1
ATOM 3945 N N . GLU B 1 235 ? 20.828 10.625 4.504 1 98.19 235 GLU B N 1
ATOM 3946 C CA . GLU B 1 235 ? 21.922 9.727 4.125 1 98.19 235 GLU B CA 1
ATOM 3947 C C . GLU B 1 235 ? 21.484 8.266 4.199 1 98.19 235 GLU B C 1
ATOM 3949 O O . GLU B 1 235 ? 21.75 7.488 3.285 1 98.19 235 GLU B O 1
ATOM 3954 N N . THR B 1 236 ? 20.812 7.926 5.297 1 98.5 236 THR B N 1
ATOM 3955 C CA . THR B 1 236 ? 20.312 6.566 5.457 1 98.5 236 THR B CA 1
ATOM 3956 C C . THR B 1 236 ? 19.328 6.219 4.352 1 98.5 236 THR B C 1
ATOM 3958 O O . THR B 1 236 ? 19.375 5.121 3.793 1 98.5 236 THR B O 1
ATOM 3961 N N . LEU B 1 237 ? 18.531 7.188 4.055 1 98.75 237 LEU B N 1
ATOM 3962 C CA . LEU B 1 237 ? 17.531 6.977 3.006 1 98.75 237 LEU B CA 1
ATOM 3963 C C . LEU B 1 237 ? 18.203 6.754 1.657 1 98.75 237 LEU B C 1
ATOM 3965 O O . LEU B 1 237 ? 17.875 5.816 0.933 1 98.75 237 LEU B O 1
ATOM 3969 N N . GLN B 1 238 ? 19.141 7.621 1.314 1 98.12 238 GLN B N 1
ATOM 3970 C CA . GLN B 1 238 ? 19.844 7.52 0.039 1 98.12 238 GLN B CA 1
ATOM 3971 C C . GLN B 1 238 ? 20.625 6.211 -0.053 1 98.12 238 GLN B C 1
ATOM 3973 O O . GLN B 1 238 ? 20.672 5.578 -1.109 1 98.12 238 GLN B O 1
ATOM 3978 N N . ALA B 1 239 ? 21.219 5.836 1.028 1 98.38 239 ALA B N 1
ATOM 3979 C CA . ALA B 1 239 ? 21.953 4.57 1.057 1 98.38 239 ALA B CA 1
ATOM 3980 C C . ALA B 1 239 ? 21.016 3.393 0.784 1 98.38 239 ALA B C 1
ATOM 3982 O O . ALA B 1 239 ? 21.391 2.459 0.065 1 98.38 239 ALA B O 1
ATOM 3983 N N . TYR B 1 240 ? 19.906 3.416 1.341 1 98.62 240 TYR B N 1
ATOM 3984 C CA . TYR B 1 240 ? 18.922 2.355 1.103 1 98.62 240 TYR B CA 1
ATOM 3985 C C . TYR B 1 240 ? 18.516 2.312 -0.364 1 98.62 240 TYR B C 1
ATOM 3987 O O . TYR B 1 240 ? 18.453 1.24 -0.969 1 98.62 240 TYR B O 1
ATOM 3995 N N . ARG B 1 241 ? 18.188 3.496 -0.927 1 98.44 241 ARG B N 1
ATOM 3996 C CA . ARG B 1 241 ? 17.781 3.582 -2.324 1 98.44 241 ARG B CA 1
ATOM 3997 C C . ARG B 1 241 ? 18.875 3.082 -3.252 1 98.44 241 ARG B C 1
ATOM 3999 O O . ARG B 1 241 ? 18.594 2.537 -4.32 1 98.44 241 ARG B O 1
ATOM 4006 N N . GLU B 1 242 ? 20.062 3.248 -2.848 1 98.12 242 GLU B N 1
ATOM 4007 C CA . GLU B 1 242 ? 21.203 2.762 -3.639 1 98.12 242 GLU B CA 1
ATOM 4008 C C . GLU B 1 242 ? 21.312 1.242 -3.561 1 98.12 242 GLU B C 1
ATOM 4010 O O . GLU B 1 242 ? 21.562 0.581 -4.57 1 98.12 242 GLU B O 1
ATOM 4015 N N . ARG B 1 243 ? 21.094 0.723 -2.426 1 97.75 243 ARG B N 1
ATOM 4016 C CA . ARG B 1 243 ? 21.266 -0.711 -2.211 1 97.75 243 ARG B CA 1
ATOM 4017 C C . ARG B 1 243 ? 20.062 -1.488 -2.744 1 97.75 243 ARG B C 1
ATOM 4019 O O . ARG B 1 243 ? 20.203 -2.633 -3.18 1 97.75 243 ARG B O 1
ATOM 4026 N N . PHE B 1 244 ? 18.953 -0.894 -2.646 1 98.38 244 PHE B N 1
ATOM 4027 C CA . PHE B 1 244 ? 17.688 -1.482 -3.086 1 98.38 244 PHE B CA 1
ATOM 4028 C C . PHE B 1 244 ? 16.938 -0.525 -3.996 1 98.38 244 PHE B C 1
ATOM 4030 O O . PHE B 1 244 ? 15.883 -0.007 -3.623 1 98.38 244 PHE B O 1
ATOM 4037 N N . PRO B 1 245 ? 17.422 -0.388 -5.219 1 98.19 245 PRO B N 1
ATOM 4038 C CA . PRO B 1 245 ? 16.906 0.67 -6.094 1 98.19 245 PRO B CA 1
ATOM 4039 C C . PRO B 1 245 ? 15.633 0.258 -6.832 1 98.19 245 PRO B C 1
ATOM 4041 O O . PRO B 1 245 ? 15.578 0.342 -8.062 1 98.19 245 PRO B O 1
ATOM 4044 N N . ALA B 1 246 ? 14.555 -0.078 -6.102 1 98.25 246 ALA B N 1
ATOM 4045 C CA . ALA B 1 246 ? 13.289 -0.532 -6.668 1 98.25 246 ALA B CA 1
ATOM 4046 C C . ALA B 1 246 ? 12.648 0.554 -7.527 1 98.25 246 ALA B C 1
ATOM 4048 O O . ALA B 1 246 ? 11.859 0.258 -8.43 1 98.25 246 ALA B O 1
ATOM 4049 N N . PHE B 1 247 ? 13.023 1.81 -7.281 1 97.31 247 PHE B N 1
ATOM 4050 C CA . PHE B 1 247 ? 12.422 2.92 -8.016 1 97.31 247 PHE B CA 1
ATOM 4051 C C . PHE B 1 247 ? 12.781 2.844 -9.492 1 97.31 247 PHE B C 1
ATOM 4053 O O . PHE B 1 247 ? 12.062 3.383 -10.344 1 97.31 247 PHE B O 1
ATOM 4060 N N . HIS B 1 248 ? 13.797 2.148 -9.844 1 97.31 248 HIS B N 1
ATOM 4061 C CA . HIS B 1 248 ? 14.18 1.992 -11.242 1 97.31 248 HIS B CA 1
ATOM 4062 C C . HIS B 1 248 ? 13.188 1.111 -11.992 1 97.31 248 HIS B C 1
ATOM 4064 O O . HIS B 1 248 ? 13.164 1.106 -13.227 1 97.31 248 HIS B O 1
ATOM 4070 N N . ASP B 1 249 ? 12.359 0.371 -11.297 1 97.94 249 ASP B N 1
ATOM 4071 C CA . ASP B 1 249 ? 11.484 -0.616 -11.922 1 97.94 249 ASP B CA 1
ATOM 4072 C C . ASP B 1 249 ? 10.031 -0.141 -11.93 1 97.94 249 ASP B C 1
ATOM 4074 O O . ASP B 1 249 ? 9.125 -0.902 -12.273 1 97.94 249 ASP B O 1
ATOM 4078 N N . THR B 1 250 ? 9.836 1.11 -11.508 1 97.06 250 THR B N 1
ATOM 4079 C CA . THR B 1 250 ? 8.492 1.664 -11.445 1 97.06 250 THR B CA 1
ATOM 4080 C C . THR B 1 250 ? 7.926 1.871 -12.852 1 97.06 250 THR B C 1
ATOM 4082 O O . THR B 1 250 ? 8.672 2.1 -13.797 1 97.06 250 THR B O 1
ATOM 4085 N N . ASP B 1 251 ? 6.621 1.761 -12.953 1 96.75 251 ASP B N 1
ATOM 4086 C CA . ASP B 1 251 ? 5.938 2.092 -14.195 1 96.75 251 ASP B CA 1
ATOM 4087 C C . ASP B 1 251 ? 5.758 3.602 -14.344 1 96.75 251 ASP B C 1
ATOM 4089 O O . ASP B 1 251 ? 5.453 4.289 -13.367 1 96.75 251 ASP B O 1
ATOM 4093 N N . LYS B 1 252 ? 5.949 4.078 -15.555 1 96.19 252 LYS B N 1
ATOM 4094 C CA . LYS B 1 252 ? 5.59 5.469 -15.836 1 96.19 252 LYS B CA 1
ATOM 4095 C C . LYS B 1 252 ? 4.086 5.617 -16.047 1 96.19 252 LYS B C 1
ATOM 4097 O O . LYS B 1 252 ? 3.445 4.742 -16.625 1 96.19 252 LYS B O 1
ATOM 4102 N N . PHE B 1 253 ? 3.561 6.66 -15.484 1 97.44 253 PHE B N 1
ATOM 4103 C CA . PHE B 1 253 ? 2.129 6.898 -15.633 1 97.44 253 PHE B CA 1
ATOM 4104 C C . PHE B 1 253 ? 1.826 8.391 -15.641 1 97.44 253 PHE B C 1
ATOM 4106 O O . PHE B 1 253 ? 2.67 9.203 -15.25 1 97.44 253 PHE B O 1
ATOM 4113 N N . LEU B 1 254 ? 0.587 8.742 -16.125 1 96.19 254 LEU B N 1
ATOM 4114 C CA . LEU B 1 254 ? 0.065 10.102 -16.109 1 96.19 254 LEU B CA 1
ATOM 4115 C C . LEU B 1 254 ? -1.278 10.172 -15.398 1 96.19 254 LEU B C 1
ATOM 4117 O O . LEU B 1 254 ? -2.182 9.383 -15.688 1 96.19 254 LEU B O 1
ATOM 4121 N N . LEU B 1 255 ? -1.276 11.094 -14.43 1 94.81 255 LEU B N 1
ATOM 4122 C CA . LEU B 1 255 ? -2.588 11.383 -13.859 1 94.81 255 LEU B CA 1
ATOM 4123 C C . LEU B 1 255 ? -3.461 12.133 -14.859 1 94.81 255 LEU B C 1
ATOM 4125 O O . LEU B 1 255 ? -2.979 13.023 -15.57 1 94.81 255 LEU B O 1
ATOM 4129 N N . LEU B 1 256 ? -4.691 11.727 -14.977 1 92.56 256 LEU B N 1
ATOM 4130 C CA . LEU B 1 256 ? -5.59 12.352 -15.945 1 92.56 256 LEU B CA 1
ATOM 4131 C C . LEU B 1 256 ? -6.438 13.43 -15.281 1 92.56 256 LEU B C 1
ATOM 4133 O O . LEU B 1 256 ? -6.738 13.344 -14.086 1 92.56 256 LEU B O 1
#

Sequence (512 aa):
MSTLKLTLLQQPLVWLDAQANLRHFDMLLESIQQRDVIVLPEMFTTGFAMNAAENALPETEVIDWLRHWSVRTDALIGGSVALNTPDGAVNRFLLVQPDGTILRYDKRHLFRMAGEHHHYLAGKERKVVEWRGWRILPQVCYDLRFPVWSRNQQDYDLALYVANWPAARAKHWQTLLAARAIENQAYVAGCNRVGDDDNGHHYQGNSVILDALGEIQAQAEPGQAAQLDAELSLETLQAYRERFPAFHDTDKFLLLMSTLKLTLLQQPLVWLDAQANLRHFDMLLESIQQRDVIVLPEMFTTGFAMNAAENALPETEVIDWLRHWSVRTDALIGGSVALNTPDGAVNRFLLVQPDGTILRYDKRHLFRMAGEHHHYLAGKERKVVEWRGWRILPQVCYDLRFPVWSRNQQDYDLALYVANWPAARAKHWQTLLAARAIENQAYVAGCNRVGDDDNGHHYQGNSVILDALGEIQAQAEPGQAAQLDAELSLETLQAYRERFPAFHDTDKFLLL

Nearest PDB structures (foldseek):
  2e11-assembly2_D  TM=9.775E-01  e=2.308E-37  Xanthomonas campestris pv. campestris
  5h8j-assembly2_P  TM=9.074E-01  e=3.702E-22  Medicago truncatula
  5h8k-assembly1_H  TM=9.116E-01  e=1.363E-21  Medicago truncatula
  2plq-assembly1_A  TM=9.093E-01  e=4.144E-20  Aeribacillus pallidus
  2uxy-assembly1_A  TM=8.892E-01  e=5.979E-19  Pseudomonas aeruginosa

Organism: Yersinia enterocolitica (NCBI:txid630)

Radius of gyration: 24.44 Å; Cα contacts (8 Å, |Δi|>4): 1289; chains: 2; bounding box: 44×71×54 Å

Secondary structure (DSSP, 8-state):
--EEEEEEEE-B--TT-HHHHHHHHHHHHTT--S-SEEEPPTTTTT-S-TTGGGGPPPHHHHHHHHHHHHHHHTSEEEEEEEEEETTEEEEEEEEE-TTS-EEEEE-SS--GGGTHHHHSPPP-----EEETTEEEEEEEGGGGG-HHHH--SS--SEEEEEE---GGGHHHHHHHHHHHHHHHTSEEEEEE-EEE-TTS-EEE---EEE-TTS-EEEEPPTTS-EEEEEEEEHHHHHHHHHHS-GGGGPPPEEE-/--EEEEEEEE----TT-HHHHHHHHHHHHTT--S-SEEEPPTTTTT-S-TTGGGGPPPHHHHHHHHHHHHHHHTSEEEEEEEEEETTEEEEEEEEE-TTS-EEEEE-SS--GGGTHHHHSPPP-----EEETTEEEEEEEGGGGG-HHHH--SS--SEEEEEE---GGGHHHHHHHHHHHHHHHTSEEEEEE-EEE-TTS-EEE---EEE-TTS-EEEEPPTTS-EEEEEEEEHHHHHHHHHHS-GGGGPPPEEE-

InterPro domains:
  IPR001110 Uncharacterised protein family UPF0012, conserved site [PS01227] (137-157)
  IPR003010 Carbon-nitrogen hydrolase [PF00795] (6-241)
  IPR003010 Carbon-nitrogen hydrolase [PS50263] (4-234)
  IPR036526 Carbon-nitrogen hydrolase superfamily [G3DSA:3.60.110.10] (2-256)
  IPR036526 Carbon-nitrogen hydrolase superfamily [SSF56317] (1-249)
  IPR052737 Omega-amidase YafV [PTHR47799] (1-255)

pLDDT: mean 97.72, std 2.83, range [61.56, 99.0]

Solvent-accessible surface area (backbone atoms only — not comparable to full-atom values): 26007 Å² total; per-residue (Å²): 108,57,62,46,33,38,34,34,39,23,35,64,49,44,72,73,28,41,66,63,23,49,51,54,49,49,61,59,52,72,74,54,67,86,36,44,32,40,39,38,16,28,18,48,38,23,33,92,53,78,63,31,32,82,68,37,66,57,66,68,57,54,49,51,54,39,34,53,51,6,46,75,38,57,15,38,26,33,33,22,32,42,28,68,48,95,92,42,26,31,47,32,36,39,39,23,29,53,88,65,53,72,48,78,34,39,31,52,40,54,49,57,93,80,45,35,58,80,50,35,49,61,30,88,58,91,54,68,46,77,54,77,87,39,31,33,31,75,44,42,43,60,38,65,58,40,62,70,81,69,53,57,80,84,65,53,48,33,36,39,32,20,13,77,54,43,46,95,48,43,66,57,55,54,36,37,49,34,29,51,6,41,59,43,60,16,32,27,35,38,22,14,21,20,47,60,48,92,86,70,48,47,22,30,32,63,22,34,32,27,34,40,79,39,44,79,66,31,69,48,62,70,58,46,72,39,78,39,63,43,79,41,47,51,60,61,51,51,51,45,46,67,72,55,53,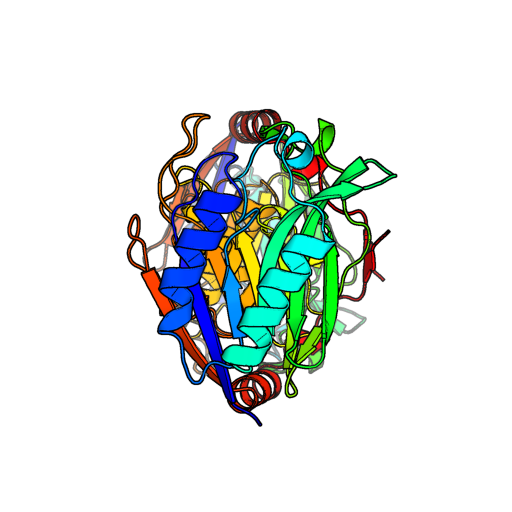61,76,80,63,58,83,53,66,43,82,105,107,56,63,47,32,39,33,33,38,24,36,63,48,45,71,72,27,43,68,63,22,50,52,53,49,49,63,58,52,71,73,54,67,86,36,44,33,39,38,39,17,27,19,47,38,23,35,93,52,79,62,30,33,82,68,37,64,58,67,68,57,54,49,50,53,39,35,53,50,6,46,75,38,56,14,39,27,32,35,20,32,40,28,66,48,98,91,44,25,30,46,33,34,40,40,24,29,52,88,66,54,72,47,78,34,38,30,52,41,53,51,57,92,78,44,34,59,81,50,36,49,60,30,89,59,91,54,69,46,78,56,76,87,39,30,33,31,72,44,42,44,57,39,66,56,40,62,67,79,71,53,57,80,84,66,53,47,33,39,40,32,20,13,78,54,44,45,92,47,44,67,54,56,54,38,36,50,31,29,52,7,41,58,42,59,15,31,26,34,38,22,12,22,20,47,61,49,93,86,71,49,49,22,29,33,63,23,34,31,27,35,38,80,40,44,78,66,31,69,48,60,71,58,44,71,40,77,40,64,42,78,42,48,52,59,61,51,51,52,46,45,68,72,57,52,62,75,78,63,58,82,54,66,43,82,104

Foldseek 3Di:
DFKAKEKFWAAAADALAQVVLLVVVVVVLVPDADHAEYEYAFQSRHPDDLCSQVSFDAPVVVLVSQLVSQQVRQYFYWYWHWHQDPVFIFTWIWTAHNVGDIDIDTAADADPVVPRVVRHDHGDDWDWDDGPNFTETEHEAVSLVPCVNLAALVRGAEYEYHYQDFPVCVVVVLVSQLVSLQRNLHKYWYHYYADAYPVGTGFFTQTFIAGSNSDTQWTDGTRDTDMTIGMDGNVVSVVCCVVVVCSVVDDDDDDD/DFKAKEKFWAAAADALAQVVLLVVVVVVLVPDADHAEYEYAFQSRHPDDLCSQVSFDAPVVVLVSQLVSQQVRQYFYWYWHWHQDPVFIFTWIWTAGNVGDIDIDTAADADPVVPRVVHHDHGDDWDWDDGPNFTETEHEAVSLVPCVSLAALVRGAEYEYHYQDFPVCVVVVLVSQLVSLQRNLHKYWYHYYADAYPVGTGFFTQTFIAGSNSDTQWTDGTRDTDMTIGMDGNVVSVVCCVVVVCSVVDDDDDDD